Protein 9EV3 (pdb70)

B-factor: mean 19.78, std 9.32, range [9.56, 69.09]

Foldseek 3Di:
DAFLLLVLVVLCVVQPAAEEEFADDVLCVLNVVNCVVDNHYYQYFPFQCLRLLLQLLLQVQPVAEGEYEFAEQVTVVRVQVSLQLSQQVLGLYEYEHEYAAPVCPPVPDVSHDPVLPVCPVSFLEGDEDDAQQVLLVSSLVQNLCSLVRSGYYYYYYHSVRRRHHHHPCPRSVDDRDNDDDAWAWDVVLLVVVLVLLQVWLAEAEEEALLCQPPQVLVLVVCQQNLYAYEYALRCQLRHLAPRLRYAWYAAQLIAGCVLVSQAVTSEYEYAADLRAQLLSHHADHYEYEHCDQVSPPVHYHHPRYINGRRNNSSVVSVVSHHGNPDNPSSLVRLVRRLVRQVVLCVVACDVLLQDPQRAVLLLLQLCQVQFDLQEEEEAFQACSSSSCRFHHHRHPSRYHYHYSVPSRDGQSQLSSQVSNLVVDLVHEYEGEHEPVNCVVSVSSLLSCVVVQRAYEYEYAFAQFRLRVQVLCVLAVHPDDDTHDDGDDVQVVSVVSVAAEDEAGGSVCSNVVVNVSSPDSTHYYYHRHHHSPSWAADNNRHSCSSVSNDNHHDRHHTRHHGHPSSVSSVVSSVPDDD

Structure (mmCIF, N/CA/C/O backbone):
data_9EV3
#
_entry.id   9EV3
#
_cell.length_a   68.044
_cell.length_b   119.072
_cell.length_c   155.305
_cell.angle_alpha   90
_cell.angle_beta   90
_cell.angle_gamma   90
#
_symmetry.space_group_name_H-M   'I 2 2 2'
#
loop_
_entity.id
_entity.type
_entity.pdbx_description
1 polymer 'Thiamine pyrophosphate-requiring enzymes [acetolactate synthase, pyruvate dehydrogenase (Cytochrome), glyoxylate carboligase, phosphonopyruvate decarboxylase]'
2 non-polymer 'FLAVIN-ADENINE DINUCLEOTIDE'
3 non-polymer 'THIAMINE DIPHOSPHATE'
4 non-polymer 'MAGNESIUM ION'
5 water water
#
loop_
_atom_site.group_PDB
_atom_site.id
_atom_site.type_symbol
_atom_site.label_atom_id
_atom_site.label_alt_id
_atom_site.label_comp_id
_atom_site.label_asym_id
_atom_site.label_entity_id
_atom_site.label_seq_id
_atom_site.pdbx_PDB_ins_code
_atom_site.Cartn_x
_atom_site.Cartn_y
_atom_site.Cartn_z
_atom_site.occupancy
_atom_site.B_iso_or_equiv
_atom_site.auth_seq_id
_atom_site.auth_comp_id
_atom_site.auth_asym_id
_atom_site.auth_atom_id
_atom_site.pdbx_PDB_model_num
ATOM 1 N N . ALA A 1 2 ? -36.026 48.739 9.709 1 33.11 2 ALA A N 1
ATOM 2 C CA . ALA A 1 2 ? -34.656 48.85 9.204 1 32.57 2 ALA A CA 1
ATOM 3 C C . ALA A 1 2 ? -33.675 49.358 10.262 1 31.54 2 ALA A C 1
ATOM 4 O O . ALA A 1 2 ? -33.955 50.265 11.047 1 33.63 2 ALA A O 1
ATOM 6 N N . HIS A 1 3 ? -32.516 48.759 10.259 1 27.25 3 HIS A N 1
ATOM 7 C CA . HIS A 1 3 ? -31.459 49.123 11.176 1 23.6 3 HIS A CA 1
ATOM 8 C C . HIS A 1 3 ? -30.587 50.22 10.521 1 19.43 3 HIS A C 1
ATOM 9 O O . HIS A 1 3 ? -30.633 50.4 9.288 1 19.36 3 HIS A O 1
ATOM 16 N N . SER A 1 4 ? -29.743 50.859 11.331 1 16.46 4 SER A N 1
ATOM 17 C CA . SER A 1 4 ? -28.753 51.788 10.769 1 15.51 4 SER A CA 1
ATOM 18 C C . SER A 1 4 ? -27.479 51.039 10.457 1 15.35 4 SER A C 1
ATOM 19 O O . SER A 1 4 ? -27.289 49.903 10.923 1 15.13 4 SER A O 1
ATOM 22 N N . TYR A 1 5 ? -26.553 51.713 9.756 1 13.88 5 TYR A N 1
ATOM 23 C CA . TYR A 1 5 ? -25.254 51.112 9.501 1 13.97 5 TYR A CA 1
ATOM 24 C C . TYR A 1 5 ? -24.504 50.893 10.813 1 13.84 5 TYR A C 1
ATOM 25 O O . TYR A 1 5 ? -23.858 49.846 10.968 1 13.34 5 TYR A O 1
ATOM 34 N N . ALA A 1 6 ? -24.613 51.807 11.79 1 13.76 6 ALA A N 1
ATOM 35 C CA . ALA A 1 6 ? -23.933 51.56 13.096 1 14.3 6 ALA A CA 1
ATOM 36 C C . ALA A 1 6 ? -24.442 50.256 13.717 1 13.61 6 ALA A C 1
ATOM 37 O O . ALA A 1 6 ? -23.647 49.482 14.257 1 13.4 6 ALA A O 1
ATOM 39 N N . GLU A 1 7 ? -25.772 50.049 13.705 1 13.53 7 GLU A N 1
ATOM 40 C CA . GLU A 1 7 ? -26.302 48.821 14.275 1 14.59 7 GLU A CA 1
ATOM 41 C C . GLU A 1 7 ? -25.858 47.608 13.499 1 14.6 7 GLU A C 1
ATOM 42 O O . GLU A 1 7 ? -25.526 46.571 14.071 1 16.41 7 GLU A O 1
ATOM 48 N N . GLN A 1 8 ? -25.828 47.69 12.149 1 13.72 8 GLN A N 1
ATOM 49 C CA . GLN A 1 8 ? -25.382 46.543 11.345 1 14.08 8 GLN A CA 1
ATOM 50 C C . GLN A 1 8 ? -23.877 46.228 11.604 1 13.79 8 GLN A C 1
ATOM 51 O O . GLN A 1 8 ? -23.479 45.045 11.684 1 15.13 8 GLN A O 1
ATOM 57 N N . LEU A 1 9 ? -23.055 47.256 11.754 1 13.44 9 LEU A N 1
ATOM 58 C CA A LEU A 1 9 ? -21.62 47.123 12.056 0.5 13.23 9 LEU A CA 1
ATOM 59 C CA B LEU A 1 9 ? -21.64 47.034 11.983 0.5 13.65 9 LEU A CA 1
ATOM 60 C C . LEU A 1 9 ? -21.451 46.286 13.324 1 14.52 9 LEU A C 1
ATOM 61 O O . LEU A 1 9 ? -20.722 45.294 13.368 1 13.61 9 LEU A O 1
ATOM 70 N N . ILE A 1 10 ? -22.177 46.694 14.397 1 13.77 10 ILE A N 1
ATOM 71 C CA . ILE A 1 10 ? -22.021 45.994 15.683 1 14.15 10 ILE A CA 1
ATOM 72 C C . ILE A 1 10 ? -22.657 44.596 15.621 1 15.45 10 ILE A C 1
ATOM 73 O O . ILE A 1 10 ? -22.042 43.652 16.149 1 15.91 10 ILE A O 1
ATOM 78 N N . ASP A 1 11 ? -23.775 44.426 14.891 1 14.77 11 ASP A N 1
ATOM 79 C CA . ASP A 1 11 ? -24.341 43.075 14.781 1 16.17 11 ASP A CA 1
ATOM 80 C C . ASP A 1 11 ? -23.393 42.146 14.062 1 16.67 11 ASP A C 1
ATOM 81 O O . ASP A 1 11 ? -23.287 40.948 14.396 1 17.28 11 ASP A O 1
ATOM 86 N N . THR A 1 12 ? -22.703 42.662 13.025 1 14.78 12 THR A N 1
ATOM 87 C CA . THR A 1 12 ? -21.781 41.838 12.253 1 14.45 12 THR A CA 1
ATOM 88 C C . THR A 1 12 ? -20.606 41.438 13.131 1 15.82 12 THR A C 1
ATOM 89 O O . THR A 1 12 ? -20.229 40.261 13.133 1 17.19 12 THR A O 1
ATOM 93 N N . LEU A 1 13 ? -20.032 42.392 13.91 1 14.15 13 LEU A N 1
ATOM 94 C CA . LEU A 1 13 ? -18.936 42.006 14.802 1 14.4 13 LEU A CA 1
ATOM 95 C C . LEU A 1 13 ? -19.387 41.014 15.869 1 15.71 13 LEU A C 1
ATOM 96 O O . LEU A 1 13 ? -18.66 40.055 16.138 1 16.4 13 LEU A O 1
ATOM 101 N N . GLU A 1 14 ? -20.561 41.188 16.421 1 15.94 14 GLU A N 1
ATOM 102 C CA . GLU A 1 14 ? -21.063 40.265 17.457 1 16.7 14 GLU A CA 1
ATOM 103 C C . GLU A 1 14 ? -21.255 38.876 16.867 1 19.47 14 GLU A C 1
ATOM 104 O O . GLU A 1 14 ? -20.862 37.883 17.485 1 20.07 14 GLU A O 1
ATOM 110 N N . ALA A 1 15 ? -21.794 38.806 15.644 1 19.12 15 ALA A N 1
ATOM 111 C CA . ALA A 1 15 ? -22.023 37.495 15.01 1 20.07 15 ALA A CA 1
ATOM 112 C C . ALA A 1 15 ? -20.698 36.79 14.707 1 22.04 15 ALA A C 1
ATOM 113 O O . ALA A 1 15 ? -20.642 35.545 14.752 1 24.8 15 ALA A O 1
ATOM 115 N N . GLN A 1 16 ? -19.627 37.538 14.523 1 20.71 16 GLN A N 1
ATOM 116 C CA . GLN A 1 16 ? -18.324 36.971 14.313 1 20.97 16 GLN A CA 1
ATOM 117 C C . GLN A 1 16 ? -17.589 36.596 15.612 1 20.56 16 GLN A C 1
ATOM 118 O O . GLN A 1 16 ? -16.47 36.096 15.547 1 21.63 16 GLN A O 1
ATOM 124 N N . GLY A 1 17 ? -18.187 36.863 16.751 1 19.1 17 GLY A N 1
ATOM 125 C CA . GLY A 1 17 ? -17.631 36.447 18.032 1 18.43 17 GLY A CA 1
ATOM 126 C C . GLY A 1 17 ? -16.823 37.529 18.736 1 16.37 17 GLY A C 1
ATOM 127 O O . GLY A 1 17 ? -16.21 37.207 19.764 1 17.01 17 GLY A O 1
ATOM 128 N N . VAL A 1 18 ? -16.85 38.812 18.301 1 15.31 18 VAL A N 1
ATOM 129 C CA . VAL A 1 18 ? -16.123 39.853 19.005 1 14.53 18 VAL A CA 1
ATOM 130 C C . VAL A 1 18 ? -16.735 40.079 20.375 1 14.46 18 VAL A C 1
ATOM 131 O O . VAL A 1 18 ? -17.975 40.184 20.476 1 15.82 18 VAL A O 1
ATOM 135 N N . LYS A 1 19 ? -15.906 40.096 21.427 1 13.7 19 LYS A N 1
ATOM 136 C CA . LYS A 1 19 ? -16.456 40.216 22.794 1 14.6 19 LYS A CA 1
ATOM 137 C C . LYS A 1 19 ? -16.28 41.595 23.362 1 13.63 19 LYS A C 1
ATOM 138 O O . LYS A 1 19 ? -16.971 41.936 24.335 1 15.18 19 LYS A O 1
ATOM 144 N N . ARG A 1 20 ? -15.344 42.375 22.846 1 13.75 20 ARG A N 1
ATOM 145 C CA . ARG A 1 20 ? -14.976 43.669 23.396 1 14.55 20 ARG A CA 1
ATOM 146 C C . ARG A 1 20 ? -14.524 44.593 22.308 1 12.76 20 ARG A C 1
ATOM 147 O O . ARG A 1 20 ? -13.983 44.126 21.296 1 13.15 20 ARG A O 1
ATOM 155 N N . ILE A 1 21 ? -14.723 45.899 22.509 1 12.77 21 ILE A N 1
ATOM 156 C CA . ILE A 1 21 ? -14.125 46.933 21.668 1 11.62 21 ILE A CA 1
ATOM 157 C C . ILE A 1 21 ? -13.427 47.901 22.593 1 11.44 21 ILE A C 1
ATOM 158 O O . ILE A 1 21 ? -14.009 48.376 23.568 1 12.37 21 ILE A O 1
ATOM 163 N N . TYR A 1 22 ? -12.158 48.212 22.294 1 11.25 22 TYR A N 1
ATOM 164 C CA . TYR A 1 22 ? -11.369 49.163 23.076 1 11.71 22 TYR A CA 1
ATOM 165 C C . TYR A 1 22 ? -11.452 50.536 22.438 1 10.61 22 TYR A C 1
ATOM 166 O O . TYR A 1 22 ? -11.295 50.631 21.21 1 10.98 22 TYR A O 1
ATOM 175 N N . GLY A 1 23 ? -11.69 51.548 23.229 1 11.01 23 GLY A N 1
ATOM 176 C CA . GLY A 1 23 ? -11.756 52.886 22.65 1 11.86 23 GLY A CA 1
ATOM 177 C C . GLY A 1 23 ? -12.113 53.964 23.599 1 12.01 23 GLY A C 1
ATOM 178 O O . GLY A 1 23 ? -12.092 53.752 24.799 1 12.05 23 GLY A O 1
ATOM 179 N N . LEU A 1 24 ? -12.418 55.153 23.049 1 13.3 24 LEU A N 1
ATOM 180 C CA . LEU A 1 24 ? -12.753 56.345 23.84 1 14.76 24 LEU A CA 1
ATOM 181 C C . LEU A 1 24 ? -13.869 57.012 23.12 1 14.26 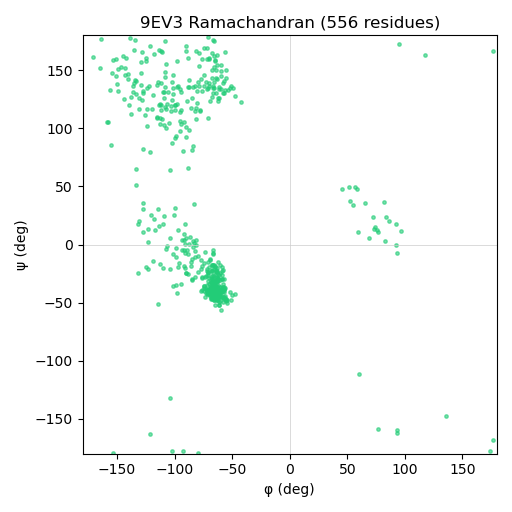24 LEU A C 1
ATOM 182 O O . LEU A 1 24 ? -13.708 57.333 21.93 1 13.73 24 LEU A O 1
ATOM 187 N N . VAL A 1 25 ? -15.042 57.184 23.761 1 15.96 25 VAL A N 1
ATOM 188 C CA A VAL A 1 25 ? -16.19 57.706 23.044 0.5 18.2 25 VAL A CA 1
ATOM 189 C CA B VAL A 1 25 ? -16.208 57.727 23.062 0.5 18.18 25 VAL A CA 1
ATOM 190 C C . VAL A 1 25 ? -16.048 59.201 22.718 1 18.33 25 VAL A C 1
ATOM 191 O O . VAL A 1 25 ? -15.396 59.925 23.441 1 21.61 25 VAL A O 1
ATOM 198 N N A GLY A 1 26 ? -16.856 59.604 21.681 0.5 16.81 26 GLY A N 1
ATOM 199 N N B GLY A 1 26 ? -16.421 59.598 21.549 0.5 18.67 26 GLY A N 1
ATOM 200 C CA A GLY A 1 26 ? -17.055 60.959 21.164 0.5 15.16 26 GLY A CA 1
ATOM 201 C CA B GLY A 1 26 ? -16.376 61.009 21.174 0.5 18.05 26 GLY A CA 1
ATOM 202 C C A GLY A 1 26 ? -17.623 61.084 19.746 0.5 15.07 26 GLY A C 1
ATOM 203 C C B GLY A 1 26 ? -17.708 61.248 20.546 0.5 16.42 26 GLY A C 1
ATOM 204 O O A GLY A 1 26 ? -17.432 60.236 18.862 0.5 14.25 26 GLY A O 1
ATOM 205 O O B GLY A 1 26 ? -18.321 60.296 20.061 0.5 15.52 26 GLY A O 1
ATOM 206 N N A ASP A 1 27 ? -18.348 62.179 19.553 0.5 14.49 27 ASP A N 1
ATOM 207 N N B ASP A 1 27 ? -18.143 62.502 20.414 0.5 16.02 27 ASP A N 1
ATOM 208 C CA A ASP A 1 27 ? -18.942 62.687 18.325 0.5 15.03 27 ASP A CA 1
ATOM 209 C CA B ASP A 1 27 ? -19.397 62.825 19.759 0.5 15.87 27 ASP A CA 1
ATOM 210 C C A ASP A 1 27 ? -19.428 61.609 17.323 0.5 15.5 27 ASP A C 1
ATOM 211 C C B ASP A 1 27 ? -19.652 62.107 18.469 0.5 15.13 27 ASP A C 1
ATOM 212 O O A ASP A 1 27 ? -20.464 60.984 17.571 0.5 14.72 27 ASP A O 1
ATOM 213 O O B ASP A 1 27 ? -20.755 61.615 18.275 0.5 15.46 27 ASP A O 1
ATOM 222 N N A SER A 1 28 ? -18.766 61.441 16.181 0.5 14.67 28 SER A N 1
ATOM 223 N N B SER A 1 28 ? -18.615 61.972 17.665 0.5 13.78 28 SER A N 1
ATOM 224 C CA A SER A 1 28 ? -19.169 60.546 15.122 0.5 15.68 28 SER A CA 1
ATOM 225 C CA B SER A 1 28 ? -18.806 61.372 16.361 0.5 12.42 28 SER A CA 1
ATOM 226 C C A SER A 1 28 ? -19.19 59.074 15.55 0.5 15.67 28 SER A C 1
ATOM 227 C C B SER A 1 28 ? -19.117 59.894 16.408 0.5 14.35 28 SER A C 1
ATOM 228 O O A SER A 1 28 ? -19.735 58.229 14.83 0.5 15.82 28 SER A O 1
ATOM 229 O O B SER A 1 28 ? -19.689 59.408 15.447 0.5 14.58 28 SER A O 1
ATOM 234 N N A LEU A 1 29 ? -18.549 58.743 16.672 0.5 15.53 29 LEU A N 1
ATOM 235 N N B LEU A 1 29 ? -18.643 59.194 17.444 0.5 14.03 29 LEU A N 1
ATOM 236 C CA A LEU A 1 29 ? -18.632 57.412 17.232 0.5 16.59 29 LEU A CA 1
ATOM 237 C CA B LEU A 1 29 ? -18.845 57.724 17.614 0.5 15.28 29 LEU A CA 1
ATOM 238 C C A LEU A 1 29 ? -19.961 57.247 18.203 0.5 19.4 29 LEU A C 1
ATOM 239 C C B LEU A 1 29 ? -20.122 57.346 18.175 0.5 18.26 29 LEU A C 1
ATOM 240 O O A LEU A 1 29 ? -20.286 56.08 18.459 0.5 20.19 29 LEU A O 1
ATOM 241 O O B LEU A 1 29 ? -20.454 56.155 18.34 0.5 18.23 29 LEU A O 1
ATOM 250 N N . ASN A 1 30 ? -20.799 58.316 18.643 1 19.42 30 ASN A N 1
ATOM 251 C CA . ASN A 1 30 ? -21.975 58.118 19.49 1 21 30 ASN A CA 1
ATOM 252 C C . ASN A 1 30 ? -23.002 57.105 18.92 1 20.33 30 ASN A C 1
ATOM 253 O O . ASN A 1 30 ? -23.404 56.252 19.706 1 19.96 30 ASN A O 1
ATOM 258 N N . PRO A 1 31 ? -23.334 57.077 17.61 1 20.26 31 PRO A N 1
ATOM 259 C CA . PRO A 1 31 ? -24.281 56.043 17.126 1 19.74 31 PRO A CA 1
ATOM 260 C C . PRO A 1 31 ? -23.701 54.637 17.252 1 18.9 31 PRO A C 1
ATOM 261 O O . PRO A 1 31 ? -24.421 53.684 17.544 1 18.36 31 PRO A O 1
ATOM 265 N N . ILE A 1 32 ? -22.386 54.5 17.077 1 16.73 32 ILE A N 1
ATOM 266 C CA . ILE A 1 32 ? -21.768 53.178 17.167 1 16.12 32 ILE A CA 1
ATOM 267 C C . ILE A 1 32 ? -21.741 52.738 18.631 1 17.18 32 ILE A C 1
ATOM 268 O O . ILE A 1 32 ? -22.028 51.566 18.927 1 16.64 32 ILE A O 1
ATOM 273 N N . VAL A 1 33 ? -21.412 53.665 19.565 1 16.93 33 VAL A N 1
ATOM 274 C CA . VAL A 1 33 ? -21.381 53.282 20.98 1 17.13 33 VAL A CA 1
ATOM 275 C C . VAL A 1 33 ? -22.796 52.965 21.476 1 17.45 33 VAL A C 1
ATOM 276 O O . VAL A 1 33 ? -22.94 52.052 22.309 1 17.76 33 VAL A O 1
ATOM 280 N N . ASP A 1 34 ? -23.825 53.629 20.958 1 17.32 34 ASP A N 1
ATOM 281 C CA A ASP A 1 34 ? -25.203 53.293 21.346 0.5 17.47 34 ASP A CA 1
ATOM 282 C CA B ASP A 1 34 ? -25.21 53.277 21.329 0.5 17.39 34 ASP A CA 1
ATOM 283 C C . ASP A 1 34 ? -25.52 51.852 20.921 1 18.33 34 ASP A C 1
ATOM 284 O O . ASP A 1 34 ? -26.211 51.112 21.662 1 20.47 34 ASP A O 1
ATOM 293 N N . ALA A 1 35 ? -25.046 51.454 19.721 1 17.35 35 ALA A N 1
ATOM 294 C CA . ALA A 1 35 ? -25.286 50.087 19.276 1 16.89 35 ALA A CA 1
ATOM 295 C C . ALA A 1 35 ? -24.508 49.106 20.13 1 16.17 35 ALA A C 1
ATOM 296 O O . ALA A 1 35 ? -25.032 48.029 20.461 1 17.56 35 ALA A O 1
ATOM 298 N N . VAL A 1 36 ? -23.278 49.458 20.555 1 15.88 36 VAL A N 1
ATOM 299 C CA . VAL A 1 36 ? -22.549 48.569 21.45 1 15.59 36 VAL A CA 1
ATOM 300 C C . VAL A 1 36 ? -23.303 48.355 22.764 1 17.79 36 VAL A C 1
ATOM 301 O O . VAL A 1 36 ? -23.404 47.226 23.257 1 17.78 36 VAL A O 1
ATOM 305 N N . ARG A 1 37 ? -23.88 49.447 23.3 1 17.87 37 ARG A N 1
ATOM 306 C CA . ARG A 1 37 ? -24.612 49.359 24.59 1 19.35 37 ARG A CA 1
ATOM 307 C C . ARG A 1 37 ? -25.727 48.334 24.512 1 21 37 ARG A C 1
ATOM 308 O O . ARG A 1 37 ? -25.972 47.598 25.487 1 23.44 37 ARG A O 1
ATOM 316 N N . GLN A 1 38 ? -26.401 48.29 23.364 1 19.74 38 GLN A N 1
ATOM 317 C CA . GLN A 1 38 ? -27.526 47.37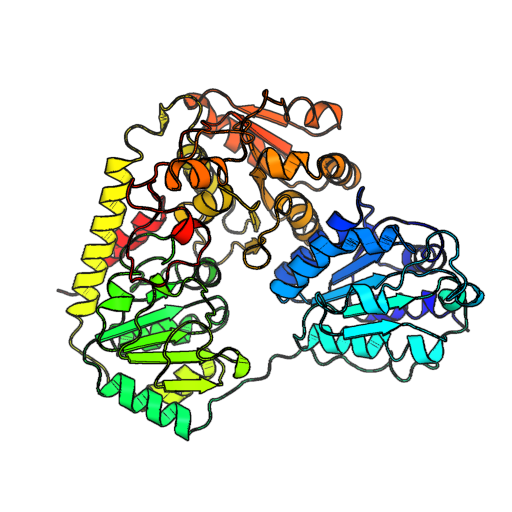5 23.148 1 21.14 38 GLN A CA 1
ATOM 318 C C . GLN A 1 38 ? -27.136 45.964 22.761 1 21.91 38 GLN A C 1
ATOM 319 O O . GLN A 1 38 ? -28.02 45.107 22.653 1 25.22 38 GLN A O 1
ATOM 325 N N . SER A 1 39 ? -25.855 45.694 22.541 1 18.13 39 SER A N 1
ATOM 326 C CA . SER A 1 39 ? -25.338 44.394 22.161 1 17.52 39 SER A CA 1
ATOM 327 C C . SER A 1 39 ? -24.707 43.685 23.349 1 17.83 39 SER A C 1
ATOM 328 O O . SER A 1 39 ? -24.632 44.249 24.468 1 19.7 39 SER A O 1
ATOM 331 N N . ASP A 1 40 ? -24.14 42.481 23.1 1 18.14 40 ASP A N 1
ATOM 332 C CA . ASP A 1 40 ? -23.4 41.791 24.164 1 20.79 40 ASP A CA 1
ATOM 333 C C . ASP A 1 40 ? -21.903 42.114 24.153 1 19.8 40 ASP A C 1
ATOM 334 O O . ASP A 1 40 ? -21.174 41.615 25.014 1 21.45 40 ASP A O 1
ATOM 339 N N . ILE A 1 41 ? -21.478 43.013 23.263 1 16.67 41 ILE A N 1
ATOM 340 C CA . ILE A 1 41 ? -20.055 43.427 23.239 1 15.73 41 ILE A CA 1
ATOM 341 C C . ILE A 1 41 ? -19.806 44.421 24.354 1 16.23 41 ILE A C 1
ATOM 342 O O . ILE A 1 41 ? -20.601 45.352 24.579 1 17.96 41 ILE A O 1
ATOM 347 N N . GLU A 1 42 ? -18.677 44.237 25.056 1 14.69 42 GLU A N 1
ATOM 348 C CA . GLU A 1 42 ? -18.291 45.144 26.115 1 15.98 42 GLU A CA 1
ATOM 349 C C . GLU A 1 42 ? -17.468 46.306 25.567 1 15.88 42 GLU A C 1
ATOM 350 O O . GLU A 1 42 ? -16.547 46.081 24.776 1 15.79 42 GLU A O 1
ATOM 356 N N . TRP A 1 43 ? -17.768 47.549 26.005 1 14.92 43 TRP A N 1
ATOM 357 C CA . TRP A 1 43 ? -16.956 48.704 25.654 1 15.74 43 TRP A CA 1
ATOM 358 C C . TRP A 1 43 ? -15.87 48.841 26.707 1 15.74 43 TRP A C 1
ATOM 359 O O . TRP A 1 43 ? -16.204 48.964 27.901 1 16.11 43 TRP A O 1
ATOM 370 N N . VAL A 1 44 ? -14.585 48.837 26.308 1 14.6 44 VAL A N 1
ATOM 371 C CA . VAL A 1 44 ? -13.472 48.966 27.25 1 13.98 44 VAL A CA 1
ATOM 372 C C . VAL A 1 44 ? -12.885 50.366 27.068 1 12.97 44 VAL A C 1
ATOM 373 O O . VAL A 1 44 ? -12.141 50.605 26.121 1 13.36 44 VAL A O 1
ATOM 377 N N . HIS A 1 45 ? -13.236 51.285 27.957 1 13.74 45 HIS A N 1
ATOM 378 C CA A HIS A 1 45 ? -12.789 52.691 27.894 0.5 12.29 45 HIS A CA 1
ATOM 379 C CA B HIS A 1 45 ? -12.754 52.659 27.925 0.5 13.2 45 HIS A CA 1
ATOM 380 C C . HIS A 1 45 ? -11.301 52.787 28.252 1 13.27 45 HIS A C 1
ATOM 381 O O . HIS A 1 45 ? -10.904 52.318 29.33 1 13.28 45 HIS A O 1
ATOM 394 N N . VAL A 1 46 ? -10.511 53.464 27.392 1 12.11 46 VAL A N 1
ATOM 395 C CA . VAL A 1 46 ? -9.097 53.728 27.689 1 12.08 46 VAL A CA 1
ATOM 396 C C . VAL A 1 46 ? -8.933 55.222 27.855 1 12.99 46 VAL A C 1
ATOM 397 O O . VAL A 1 46 ? -9.844 55.996 27.561 1 13.7 46 VAL A O 1
ATOM 401 N N . ARG A 1 47 ? -7.777 55.651 28.378 1 12.01 47 ARG A N 1
ATOM 402 C CA . ARG A 1 47 ? -7.6 57.091 28.572 1 12.14 47 ARG A CA 1
ATOM 403 C C . ARG A 1 47 ? -7.001 57.769 27.314 1 12.84 47 ARG A C 1
ATOM 404 O O . ARG A 1 47 ? -7.163 58.984 27.17 1 13.33 47 ARG A O 1
ATOM 412 N N . ASN A 1 48 ? -6.262 57.018 26.494 1 11.4 48 ASN A N 1
ATOM 413 C CA . ASN A 1 48 ? -5.658 57.56 25.253 1 11.26 48 ASN A CA 1
ATOM 414 C C . ASN A 1 48 ? -5.865 56.496 24.212 1 11.9 48 ASN A C 1
ATOM 415 O O . ASN A 1 48 ? -5.591 55.299 24.483 1 11.42 48 ASN A O 1
ATOM 420 N N . GLU A 1 49 ? -6.449 56.844 23.06 1 11.41 49 GLU A N 1
ATOM 421 C CA . GLU A 1 49 ? -6.815 55.835 22.054 1 11.5 49 GLU A CA 1
ATOM 422 C C . GLU A 1 49 ? -5.621 55.052 21.549 1 10.7 49 GLU A C 1
ATOM 423 O O . GLU A 1 49 ? -5.796 53.915 21.081 1 10.95 49 GLU A O 1
ATOM 429 N N . GLU A 1 50 ? -4.378 55.534 21.738 1 10.78 50 GLU A N 1
ATOM 430 C CA . GLU A 1 50 ? -3.229 54.744 21.381 1 11.18 50 GLU A CA 1
ATOM 431 C C . GLU A 1 50 ? -3.237 53.383 22.105 1 11.12 50 GLU A C 1
ATOM 432 O O . GLU A 1 50 ? -2.929 52.329 21.563 1 10.89 50 GLU A O 1
ATOM 438 N N . ALA A 1 51 ? -3.678 53.43 23.387 1 10.79 51 ALA A N 1
ATOM 439 C CA . ALA A 1 51 ? -3.742 52.207 24.177 1 10.4 51 ALA A CA 1
ATOM 440 C C . ALA A 1 51 ? -4.763 51.268 23.678 1 10.54 51 ALA A C 1
ATOM 441 O O . ALA A 1 51 ? -4.638 50.06 23.871 1 11.02 51 ALA A O 1
ATOM 443 N N . ALA A 1 52 ? -5.854 51.782 23.059 1 11.31 52 ALA A N 1
ATOM 444 C CA . ALA A 1 52 ? -6.883 50.879 22.53 1 11.06 52 ALA A CA 1
ATOM 445 C C . ALA A 1 52 ? -6.342 50.067 21.357 1 11.03 52 ALA A C 1
ATOM 446 O O . ALA A 1 52 ? -6.692 48.882 21.207 1 10.65 52 ALA A O 1
ATOM 448 N N . ALA A 1 53 ? -5.506 50.701 20.506 1 10.61 53 ALA A N 1
ATOM 449 C CA . ALA A 1 53 ? -4.978 49.973 19.364 1 11.27 53 ALA A CA 1
ATOM 450 C C . ALA A 1 53 ? -3.927 48.947 19.84 1 11.11 53 ALA A C 1
ATOM 451 O O . ALA A 1 53 ? -3.878 47.816 19.358 1 11.01 53 ALA A O 1
ATOM 453 N N . PHE A 1 54 ? -3.087 49.314 20.857 1 10.33 54 PHE A N 1
ATOM 454 C CA . PHE A 1 54 ? -2.195 48.281 21.413 1 9.85 54 PHE A CA 1
ATOM 455 C C . PHE A 1 54 ? -2.967 47.131 22.05 1 10.58 54 PHE A C 1
ATOM 456 O O . PHE A 1 54 ? -2.594 45.954 21.921 1 10.95 54 PHE A O 1
ATOM 464 N N . ALA A 1 55 ? -4.017 47.467 22.808 1 10.09 55 ALA A N 1
ATOM 465 C CA . ALA A 1 55 ? -4.772 46.415 23.507 1 10.5 55 ALA A CA 1
ATOM 466 C C . ALA A 1 55 ? -5.447 45.479 22.541 1 10.63 55 ALA A C 1
ATOM 467 O O . ALA A 1 55 ? -5.427 44.272 22.733 1 10.63 55 ALA A O 1
ATOM 469 N N . ALA A 1 56 ? -6.001 46.017 21.45 1 10.57 56 ALA A N 1
ATOM 470 C CA . ALA A 1 56 ? -6.622 45.154 20.436 1 10.59 56 ALA A CA 1
ATOM 471 C C . ALA A 1 56 ? -5.551 44.248 19.788 1 10.47 56 ALA A C 1
ATOM 472 O O . ALA A 1 56 ? -5.793 43.042 19.572 1 11.22 56 ALA A O 1
ATOM 474 N N . GLY A 1 57 ? -4.373 44.814 19.471 1 10.84 57 GLY A N 1
ATOM 475 C CA . GLY A 1 57 ? -3.342 43.967 18.853 1 12.58 57 GLY A CA 1
ATOM 476 C C . GLY A 1 57 ? -2.892 42.841 19.771 1 12.23 57 GLY A C 1
ATOM 477 O O . GLY A 1 57 ? -2.745 41.683 19.353 1 12.26 57 GLY A O 1
ATOM 478 N N . ALA A 1 58 ? -2.739 43.131 21.089 1 10.75 58 ALA A N 1
ATOM 479 C CA . ALA A 1 58 ? -2.341 42.086 22.026 1 11.25 58 ALA A CA 1
ATOM 480 C C . ALA A 1 58 ? -3.43 41.067 22.19 1 10.98 58 ALA A C 1
ATOM 481 O O . ALA A 1 58 ? -3.18 39.843 22.195 1 12.3 58 ALA A O 1
ATOM 483 N N . GLU A 1 59 ? -4.709 41.521 22.299 1 11.34 59 GLU A N 1
ATOM 484 C CA . GLU A 1 59 ? -5.807 40.532 22.404 1 12.62 59 GLU A CA 1
ATOM 485 C C . GLU A 1 59 ? -5.778 39.563 21.23 1 11.89 59 GLU A C 1
ATOM 486 O O . GLU A 1 59 ? -5.853 38.336 21.427 1 13.19 59 GLU A O 1
ATOM 492 N N . SER A 1 60 ? -5.649 40.101 19.988 1 11.11 60 SER A N 1
ATOM 493 C CA . SER A 1 60 ? -5.638 39.208 18.844 1 11.45 60 SER A CA 1
ATOM 494 C C . SER A 1 60 ? -4.465 38.264 18.821 1 12.25 60 SER A C 1
ATOM 495 O O . SER A 1 60 ? -4.619 37.094 18.442 1 13.23 60 SER A O 1
ATOM 498 N N . LEU A 1 61 ? -3.291 38.722 19.269 1 11.95 61 LEU A N 1
ATOM 499 C CA . LEU A 1 61 ? -2.153 37.776 19.303 1 13.09 61 LEU A CA 1
ATOM 500 C C . LEU A 1 61 ? -2.392 36.657 20.278 1 14.42 61 LEU A C 1
ATOM 501 O O . LEU A 1 61 ? -1.956 35.515 20.027 1 15.86 61 LEU A O 1
ATOM 506 N N . ILE A 1 62 ? -3.117 36.923 21.377 1 13.13 62 ILE A N 1
ATOM 507 C CA . ILE A 1 62 ? -3.402 35.857 22.352 1 14.28 62 ILE A CA 1
ATOM 508 C C . ILE A 1 62 ? -4.494 34.942 21.874 1 15.28 62 ILE A C 1
ATOM 509 O O . ILE A 1 62 ? -4.382 33.715 22.079 1 18.08 62 ILE A O 1
ATOM 514 N N . THR A 1 63 ? -5.55 35.476 21.253 1 13.77 63 THR A N 1
ATOM 515 C CA . THR A 1 63 ? -6.677 34.631 20.867 1 13.59 63 THR A CA 1
ATOM 516 C C . THR A 1 63 ? -6.603 34.017 19.498 1 15.15 63 THR A C 1
ATOM 517 O O . THR A 1 63 ? -7.292 32.989 19.24 1 16.4 63 THR A O 1
ATOM 521 N N . GLY A 1 64 ? -5.856 34.631 18.602 1 14.17 64 GLY A N 1
ATOM 522 C CA . GLY A 1 64 ? -5.825 34.182 17.206 1 14.94 64 GLY A CA 1
ATOM 523 C C . GLY A 1 64 ? -7.071 34.59 16.451 1 15.71 64 GLY A C 1
ATOM 524 O O . GLY A 1 64 ? -7.309 34.124 15.321 1 17.86 64 GLY A O 1
ATOM 525 N N . GLU A 1 65 ? -7.872 35.486 17.02 1 14.1 65 GLU A N 1
ATOM 526 C CA . GLU A 1 65 ? -9.137 35.936 16.43 1 13.54 65 GLU A CA 1
ATOM 527 C C . GLU A 1 65 ? -9.134 37.426 16.217 1 13.43 65 GLU A C 1
ATOM 528 O O . GLU A 1 65 ? -8.221 38.142 16.648 1 14.26 65 GLU A O 1
ATOM 534 N N . LEU A 1 66 ? -10.155 37.924 15.503 1 12.95 66 LEU A N 1
ATOM 535 C CA . LEU A 1 66 ? -10.297 39.382 15.322 1 12.1 66 LEU A CA 1
ATOM 536 C C . LEU A 1 66 ? -10.369 40.118 16.668 1 13.1 66 LEU A C 1
ATOM 537 O O . LEU A 1 66 ? -11.015 39.665 17.628 1 14.07 66 LEU A O 1
ATOM 542 N N . ALA A 1 67 ? -9.723 41.273 16.748 1 12.18 67 ALA A N 1
ATOM 543 C CA . ALA A 1 67 ? -9.906 42.193 17.864 1 11.36 67 ALA A CA 1
ATOM 544 C C . ALA A 1 67 ? -10.194 43.566 17.267 1 11.13 67 ALA A C 1
ATOM 545 O O . ALA A 1 67 ? -9.889 43.818 16.075 1 11.45 67 ALA A O 1
ATOM 547 N N . VAL A 1 68 ? -10.838 44.436 18.04 1 11.28 68 VAL A N 1
ATOM 548 C CA . VAL A 1 68 ? -11.338 45.7 17.506 1 10.92 68 VAL A CA 1
ATOM 549 C C . VAL A 1 68 ? -11.044 46.866 18.401 1 10.84 68 VAL A C 1
ATOM 550 O O . VAL A 1 68 ? -11.231 46.781 19.639 1 10.71 68 VAL A O 1
ATOM 554 N N . CYS A 1 69 ? -10.647 47.995 17.804 1 11.04 69 CYS A N 1
ATOM 555 C CA . CYS A 1 69 ? -10.514 49.264 18.488 1 10.71 69 CYS A CA 1
ATOM 556 C C . CYS A 1 69 ? -11.357 50.298 17.754 1 10.38 69 CYS A C 1
ATOM 557 O O . CYS A 1 69 ? -11.698 50.114 16.57 1 10.86 69 CYS A O 1
ATOM 560 N N . ALA A 1 70 ? -11.678 51.405 18.448 1 10.51 70 ALA A N 1
ATOM 561 C CA . ALA A 1 70 ? -12.537 52.438 17.869 1 11.12 70 ALA A CA 1
ATOM 562 C C . ALA A 1 70 ? -12.214 53.778 18.419 1 10.88 70 ALA A C 1
ATOM 563 O O . ALA A 1 70 ? -11.835 53.889 19.611 1 11.66 70 ALA A O 1
ATOM 565 N N . ALA A 1 71 ? -12.325 54.834 17.589 1 10.7 71 ALA A N 1
ATOM 566 C CA . ALA A 1 71 ? -12.004 56.181 18.033 1 10.57 71 ALA A CA 1
ATOM 567 C C . ALA A 1 71 ? -12.814 57.205 17.271 1 10.75 71 ALA A C 1
ATOM 568 O O . ALA A 1 71 ? -13.319 56.905 16.158 1 11.71 71 ALA A O 1
ATOM 570 N N . SER A 1 72 ? -12.947 58.414 17.829 1 10.85 72 SER A N 1
ATOM 571 C CA . SER A 1 72 ? -13.767 59.479 17.296 1 10.9 72 SER A CA 1
ATOM 572 C C . SER A 1 72 ? -13.071 60.203 16.141 1 11.27 72 SER A C 1
ATOM 573 O O . SER A 1 72 ? -11.949 59.86 15.765 1 11.32 72 SER A O 1
ATOM 576 N N . CYS A 1 73 ? -13.744 61.219 15.575 1 10.77 73 CYS A N 1
ATOM 577 C CA . CYS A 1 73 ? -13.198 61.819 14.362 1 11.56 73 CYS A CA 1
ATOM 578 C C . CYS A 1 73 ? -11.926 62.616 14.597 1 11.04 73 CYS A C 1
ATOM 579 O O . CYS A 1 73 ? -11.634 63.055 15.73 1 12.32 73 CYS A O 1
ATOM 582 N N . GLY A 1 74 ? -11.182 62.813 13.531 1 10.76 74 GLY A N 1
ATOM 583 C CA . GLY A 1 74 ? -10.028 63.694 13.543 1 10.86 74 GLY A CA 1
ATOM 584 C C . GLY A 1 74 ? -8.969 63.293 14.53 1 11.55 74 GLY A C 1
ATOM 585 O O . GLY A 1 74 ? -8.387 62.203 14.443 1 10.65 74 GLY A O 1
ATOM 586 N N . PRO A 1 75 ? -8.792 64.109 15.571 1 10.62 75 PRO A N 1
ATOM 587 C CA . PRO A 1 75 ? -7.795 63.758 16.584 1 10.15 75 PRO A CA 1
ATOM 588 C C . PRO A 1 75 ? -8.049 62.439 17.285 1 11.34 75 PRO A C 1
ATOM 589 O O . PRO A 1 75 ? -7.096 61.816 17.745 1 12.29 75 PRO A O 1
ATOM 593 N N . GLY A 1 76 ? -9.297 62.008 17.456 1 10.61 76 GLY A N 1
ATOM 594 C CA . GLY A 1 76 ? -9.513 60.744 18.156 1 11.52 76 GLY A CA 1
ATOM 595 C C . GLY A 1 76 ? -8.831 59.584 17.46 1 11.44 76 GLY A C 1
ATOM 596 O O . GLY A 1 76 ? -7.993 58.877 18.035 1 11.6 76 GLY A O 1
ATOM 597 N N . ASN A 1 77 ? -9.177 59.386 16.157 1 10.87 77 ASN A N 1
ATOM 598 C CA . ASN A 1 77 ? -8.57 58.246 15.458 1 10.85 77 ASN A CA 1
ATOM 599 C C . ASN A 1 77 ? -7.092 58.481 15.164 1 10.86 77 ASN A C 1
ATOM 600 O O . ASN A 1 77 ? -6.331 57.512 15.119 1 11.14 77 ASN A O 1
ATOM 605 N N . THR A 1 78 ? -6.646 59.741 15.113 1 10.86 78 THR A N 1
ATOM 606 C CA . THR A 1 78 ? -5.206 60.003 14.94 1 10.68 78 THR A CA 1
ATOM 607 C C . THR A 1 78 ? -4.408 59.344 16.045 1 11.91 78 THR A C 1
ATOM 608 O O . THR A 1 78 ? -3.297 58.832 15.776 1 12.65 78 THR A O 1
ATOM 612 N N . HIS A 1 79 ? -4.922 59.346 17.274 1 11.01 79 HIS A N 1
ATOM 613 C CA . HIS A 1 79 ? -4.215 58.731 18.37 1 11.24 79 HIS A CA 1
ATOM 614 C C . HIS A 1 79 ? -4.059 57.235 18.256 1 12 79 HIS A C 1
ATOM 615 O O . HIS A 1 79 ? -3.24 56.654 18.961 1 12.23 79 HIS A O 1
ATOM 622 N N . LEU A 1 80 ? -4.846 56.547 17.415 1 10.54 80 LEU A N 1
ATOM 623 C CA . LEU A 1 80 ? -4.652 55.105 17.268 1 10.38 80 LEU A CA 1
ATOM 624 C C . LEU A 1 80 ? -3.294 54.773 16.678 1 11.02 80 LEU A C 1
ATOM 625 O O . LEU A 1 80 ? -2.894 53.625 16.772 1 11.42 80 LEU A O 1
ATOM 630 N N . ILE A 1 81 ? -2.656 55.705 15.932 1 10.86 81 ILE A N 1
ATOM 631 C CA . ILE A 1 81 ? -1.657 55.328 14.952 1 11.26 81 ILE A CA 1
ATOM 632 C C . ILE A 1 81 ? -0.472 54.531 15.486 1 10.98 81 ILE A C 1
ATOM 633 O O . ILE A 1 81 ? -0.1 53.538 14.823 1 10.79 81 ILE A O 1
ATOM 638 N N . GLN A 1 82 ? 0.081 54.838 16.664 1 10.6 82 GLN A N 1
ATOM 639 C CA . GLN A 1 82 ? 1.243 54.066 17.094 1 10.75 82 GLN A CA 1
ATOM 640 C C . GLN A 1 82 ? 0.901 52.617 17.296 1 11.07 82 GLN A C 1
ATOM 641 O O . GLN A 1 82 ? 1.671 51.713 16.987 1 10.4 82 GLN A O 1
ATOM 647 N N . GLY A 1 83 ? -0.297 52.38 17.876 1 10.7 83 GLY A N 1
ATOM 648 C CA . GLY A 1 83 ? -0.73 51.004 18.149 1 11.08 83 GLY A CA 1
ATOM 649 C C . GLY A 1 83 ? -1.127 50.262 16.89 1 10.71 83 GLY A C 1
ATOM 650 O O . GLY A 1 83 ? -1.07 49.017 16.839 1 11.13 83 GLY A O 1
ATOM 651 N N . LEU A 1 84 ? -1.57 51.013 15.881 1 9.64 84 LEU A N 1
ATOM 652 C CA . LEU A 1 84 ? -1.865 50.35 14.589 1 10.76 84 LEU A CA 1
ATOM 653 C C . LEU A 1 84 ? -0.578 49.926 13.894 1 11.01 84 LEU A C 1
ATOM 654 O O . LEU A 1 84 ? -0.493 48.824 13.356 1 11.07 84 LEU A O 1
ATOM 659 N N . TYR A 1 85 ? 0.464 50.803 13.897 1 10.65 85 TYR A N 1
ATOM 660 C CA . TYR A 1 85 ? 1.744 50.337 13.337 1 9.83 85 TYR A CA 1
ATOM 661 C C . TYR A 1 85 ? 2.221 49.089 14.065 1 10.73 85 TYR A C 1
ATOM 662 O O . TYR A 1 85 ? 2.686 48.154 13.429 1 10.9 85 TYR A O 1
ATOM 671 N N . ASP A 1 86 ? 2.154 49.102 15.406 1 9.89 86 ASP A N 1
ATOM 672 C CA . ASP A 1 86 ? 2.661 47.931 16.134 1 10.12 86 ASP A CA 1
ATOM 673 C C . ASP A 1 86 ? 1.863 46.673 15.796 1 10.79 86 ASP A C 1
ATOM 674 O O . ASP A 1 86 ? 2.446 45.617 15.529 1 10.32 86 ASP A O 1
ATOM 679 N N . SER A 1 87 ? 0.514 46.803 15.828 1 10.46 87 SER A N 1
ATOM 680 C CA . SER A 1 87 ? -0.314 45.644 15.53 1 10.26 87 SER A CA 1
ATOM 681 C C . SER A 1 87 ? -0.097 45.149 14.108 1 10.1 87 SER A C 1
ATOM 682 O O . SER A 1 87 ? -0.104 43.919 13.856 1 11.89 87 SER A O 1
ATOM 685 N N . HIS A 1 88 ? 0.091 46.081 13.178 1 10.77 88 HIS A N 1
ATOM 686 C CA . HIS A 1 88 ? 0.284 45.711 11.776 1 10.87 88 HIS A CA 1
ATOM 687 C C . HIS A 1 88 ? 1.594 44.988 11.59 1 11.99 88 HIS A C 1
ATOM 688 O O . HIS A 1 88 ? 1.647 43.91 10.967 1 12.43 88 HIS A O 1
ATOM 695 N N . ARG A 1 89 ? 2.681 45.519 12.171 1 10.45 89 ARG A N 1
ATOM 696 C CA . ARG A 1 89 ? 3.964 44.826 12.053 1 11.65 89 ARG A CA 1
ATOM 697 C C . ARG A 1 89 ? 3.951 43.472 12.711 1 12.23 89 ARG A C 1
ATOM 698 O O . ARG A 1 89 ? 4.609 42.549 12.232 1 14.23 89 ARG A O 1
ATOM 706 N N . ASN A 1 90 ? 3.171 43.305 13.791 1 11.16 90 ASN A N 1
ATOM 707 C CA . ASN A 1 90 ? 3.068 42.021 14.464 1 11.37 90 ASN A CA 1
ATOM 708 C C . ASN A 1 90 ? 2.1 41.038 13.816 1 12.99 90 ASN A C 1
ATOM 709 O O . ASN A 1 90 ? 2.018 39.923 14.313 1 13.66 90 ASN A O 1
ATOM 714 N N . GLY A 1 91 ? 1.445 41.442 12.732 1 12.24 91 GLY A N 1
ATOM 715 C CA . GLY A 1 91 ? 0.556 40.49 12.072 1 13.28 91 GLY A CA 1
ATOM 716 C C . GLY A 1 91 ? -0.719 40.206 12.832 1 14.81 91 GLY A C 1
ATOM 717 O O . GLY A 1 91 ? -1.364 39.166 12.569 1 15.63 91 GLY A O 1
ATOM 718 N N . ALA A 1 92 ? -1.142 41.146 13.708 1 13.11 92 ALA A N 1
ATOM 719 C CA . ALA A 1 92 ? -2.376 40.926 14.445 1 13.27 92 ALA A CA 1
ATOM 720 C C . ALA A 1 92 ? -3.58 41.028 13.511 1 14.66 92 ALA A C 1
ATOM 721 O O . ALA A 1 92 ? -3.528 41.536 12.358 1 15.36 92 ALA A O 1
ATOM 723 N N . LYS A 1 93 ? -4.686 40.461 13.955 1 12.54 93 LYS A N 1
ATOM 724 C CA . LYS A 1 93 ? -5.966 40.499 13.223 1 11.48 93 LYS A CA 1
ATOM 725 C C . LYS A 1 93 ? -6.852 41.552 13.873 1 11.49 93 LYS A C 1
ATOM 726 O O . LYS A 1 93 ? -7.485 41.279 14.891 1 12.95 93 LYS A O 1
ATOM 732 N N . VAL A 1 94 ? -6.704 42.797 13.411 1 12.52 94 VAL A N 1
ATOM 733 C CA . VAL A 1 94 ? -7.339 43.959 14.042 1 11.83 94 VAL A CA 1
ATOM 734 C C . VAL A 1 94 ? -8.109 44.766 13.073 1 11.83 94 VAL A C 1
ATOM 735 O O . VAL A 1 94 ? -7.658 45.01 11.959 1 12.62 94 VAL A O 1
ATOM 739 N N . LEU A 1 95 ? -9.346 45.106 13.461 1 11.08 95 LEU A N 1
ATOM 740 C CA . LEU A 1 95 ? -10.188 46.083 12.812 1 11.22 95 LEU A CA 1
ATOM 741 C C . LEU A 1 95 ? -10.16 47.358 13.621 1 10.85 95 LEU A C 1
ATOM 742 O O . LEU A 1 95 ? -10.461 47.335 14.827 1 10.63 95 LEU A O 1
ATOM 747 N N . ALA A 1 96 ? -9.798 48.497 12.981 1 10.19 96 ALA A N 1
ATOM 748 C CA . ALA A 1 96 ? -9.87 49.78 13.601 1 10.11 96 ALA A CA 1
ATOM 749 C C . ALA A 1 96 ? -11.036 50.539 12.999 1 10.59 96 ALA A C 1
ATOM 750 O O . ALA A 1 96 ? -11.101 50.743 11.763 1 11.42 96 ALA A O 1
ATOM 752 N N . ILE A 1 97 ? -11.982 50.929 13.844 1 11.14 97 ILE A N 1
ATOM 753 C CA . ILE A 1 97 ? -13.148 51.743 13.462 1 11.17 97 ILE A CA 1
ATOM 754 C C . ILE A 1 97 ? -12.729 53.206 13.644 1 11.57 97 ILE A C 1
ATOM 755 O O . ILE A 1 97 ? -12.614 53.682 14.782 1 12.67 97 ILE A O 1
ATOM 760 N N . ALA A 1 98 ? -12.391 53.879 12.54 1 10.97 98 ALA A N 1
ATOM 761 C CA . ALA A 1 98 ? -11.948 55.268 12.58 1 10.81 98 ALA A CA 1
ATOM 762 C C . ALA A 1 98 ? -13.125 56.139 12.223 1 10.9 98 ALA A C 1
ATOM 763 O O . ALA A 1 98 ? -13.393 56.383 11.044 1 11.31 98 ALA A O 1
ATOM 765 N N . SER A 1 99 ? -13.849 56.61 13.238 1 11.34 99 SER A N 1
ATOM 766 C CA A SER A 1 99 ? -14.914 57.561 13.025 0.5 11.14 99 SER A CA 1
ATOM 767 C CA B SER A 1 99 ? -14.947 57.525 12.929 0.5 11.44 99 SER A CA 1
ATOM 768 C C . SER A 1 99 ? -14.382 58.816 12.347 1 11.24 99 SER A C 1
ATOM 769 O O . SER A 1 99 ? -13.226 59.172 12.606 1 11.82 99 SER A O 1
ATOM 774 N N . HIS A 1 100 ? -15.181 59.49 11.489 1 10.95 100 HIS A N 1
ATOM 775 C CA . HIS A 1 100 ? -14.67 60.598 10.701 1 10.95 100 HIS A CA 1
ATOM 776 C C . HIS A 1 100 ? -15.662 61.748 10.739 1 11.08 100 HIS A C 1
ATOM 777 O O . HIS A 1 100 ? -16.762 61.624 11.251 1 11.74 100 HIS A O 1
ATOM 784 N N . ILE A 1 101 ? -15.2 62.924 10.275 1 10.77 101 ILE A N 1
ATOM 785 C CA . ILE A 1 101 ? -16.058 64.11 10.31 1 11.8 101 ILE A CA 1
ATOM 786 C C . ILE A 1 101 ? -17.296 63.899 9.421 1 11.55 101 ILE A C 1
ATOM 787 O O . ILE A 1 101 ? -17.316 63.011 8.579 1 11.69 101 ILE A O 1
ATOM 792 N N . PRO A 1 102 ? -18.323 64.706 9.61 1 11.65 102 PRO A N 1
ATOM 793 C CA . PRO A 1 102 ? -19.532 64.539 8.81 1 11.87 102 PRO A CA 1
ATOM 794 C C . PRO A 1 102 ? -19.223 64.648 7.315 1 11.81 102 PRO A C 1
ATOM 795 O O . PRO A 1 102 ? -18.444 65.539 6.923 1 11.3 102 PRO A O 1
ATOM 799 N N . SER A 1 103 ? -19.826 63.792 6.5 1 11.53 103 SER A N 1
ATOM 800 C CA . SER A 1 103 ? -19.478 63.746 5.092 1 11.1 103 SER A CA 1
ATOM 801 C C . SER A 1 103 ? -19.677 65.122 4.392 1 12.11 103 SER A C 1
ATOM 802 O O . SER A 1 103 ? -18.899 65.462 3.498 1 11.79 103 SER A O 1
ATOM 805 N N . ALA A 1 104 ? -20.688 65.903 4.8 1 11.43 104 ALA A N 1
ATOM 806 C CA . ALA A 1 104 ? -20.938 67.171 4.108 1 11.99 104 ALA A CA 1
ATOM 807 C C . ALA A 1 104 ? -19.823 68.177 4.334 1 11.78 104 ALA A C 1
ATOM 808 O O . ALA A 1 104 ? -19.751 69.162 3.565 1 12.64 104 ALA A O 1
ATOM 810 N N . GLN A 1 105 ? -18.985 67.966 5.376 1 10.32 105 GLN A N 1
ATOM 811 C CA . GLN A 1 105 ? -17.908 68.933 5.659 1 9.72 105 GLN A CA 1
ATOM 812 C C . GLN A 1 105 ? -16.551 68.501 5.114 1 9.98 105 GLN A C 1
ATOM 813 O O . GLN A 1 105 ? -15.592 69.254 5.179 1 11.07 105 GLN A O 1
ATOM 819 N N . ILE A 1 106 ? -16.483 67.273 4.51 1 9.91 106 ILE A N 1
ATOM 820 C CA . ILE A 1 106 ? -15.199 66.825 3.925 1 9.65 106 ILE A CA 1
ATOM 821 C C . ILE A 1 106 ? -14.809 67.749 2.781 1 10.14 106 ILE A C 1
ATOM 822 O O . ILE A 1 106 ? -15.628 68.07 1.904 1 10.68 106 ILE A O 1
ATOM 827 N N . GLY A 1 107 ? -13.558 68.204 2.837 1 10.4 107 GLY A N 1
ATOM 828 C CA . GLY A 1 107 ? -13.092 69.105 1.799 1 10.84 107 GLY A CA 1
ATOM 829 C C . GLY A 1 107 ? -13.255 70.581 2.105 1 11.16 107 GLY A C 1
ATOM 830 O O . GLY A 1 107 ? -12.826 71.436 1.324 1 11.5 107 GLY A O 1
ATOM 831 N N . SER A 1 108 ? -13.819 70.893 3.292 1 11.05 108 SER A N 1
ATOM 832 C CA . SER A 1 108 ? -14.069 72.3 3.676 1 10.64 108 SER A CA 1
ATOM 833 C C . SER A 1 108 ? -13.157 72.761 4.791 1 11.62 108 SER A C 1
ATOM 834 O O . SER A 1 108 ? -13.438 73.797 5.408 1 12.77 108 SER A O 1
ATOM 837 N N . THR A 1 109 ? -12.043 72.065 5.07 1 11.1 109 THR A N 1
ATOM 838 C CA . THR A 1 109 ? -11.133 72.474 6.159 1 12.01 109 THR A CA 1
ATOM 839 C C . THR A 1 109 ? -11.933 72.682 7.441 1 12.01 109 THR A C 1
ATOM 840 O O . THR A 1 109 ? -11.872 73.713 8.103 1 11.69 109 THR A O 1
ATOM 844 N N . PHE A 1 110 ? -12.756 71.678 7.747 1 10.94 110 PHE A N 1
ATOM 845 C CA . PHE A 1 110 ? -13.672 71.8 8.851 1 11.33 110 PHE A CA 1
ATOM 846 C C . PHE A 1 110 ? -12.961 71.568 10.159 1 11.18 110 PHE A C 1
ATOM 847 O O . PHE A 1 110 ? -11.835 71.059 10.221 1 11.9 110 PHE A O 1
ATOM 855 N N . PHE A 1 111 ? -13.621 71.953 11.261 1 10.34 111 PHE A N 1
ATOM 856 C CA . PHE A 1 111 ? -13.206 71.619 12.625 1 10.46 111 PHE A CA 1
ATOM 857 C C . PHE A 1 111 ? -12.883 70.117 12.699 1 11.39 111 PHE A C 1
ATOM 858 O O . PHE A 1 111 ? -13.681 69.254 12.284 1 11.3 111 PHE A O 1
ATOM 866 N N . GLN A 1 112 ? -11.649 69.817 13.235 1 10.68 112 GLN A N 1
ATOM 867 C CA . GLN A 1 112 ? -11.177 68.436 13.421 1 10.3 112 GLN A CA 1
ATOM 868 C C . GLN A 1 112 ? -10.889 67.69 12.136 1 11.8 112 GLN A C 1
ATOM 869 O O . GLN A 1 112 ? -10.574 66.483 12.228 1 12.51 112 GLN A O 1
ATOM 875 N N . GLU A 1 113 ? -10.964 68.321 10.939 1 10.81 113 GLU A N 1
ATOM 876 C CA . GLU A 1 113 ? -10.797 67.514 9.734 1 11.3 113 GLU A CA 1
ATOM 877 C C . GLU A 1 113 ? -9.382 66.961 9.611 1 11.7 113 GLU A C 1
ATOM 878 O O . GLU A 1 113 ? -8.363 67.665 9.744 1 12.98 113 GLU A O 1
ATOM 884 N N . THR A 1 114 ? -9.341 65.649 9.269 1 10.13 114 THR A N 1
ATOM 885 C CA . THR A 1 114 ? -8.145 64.944 8.821 1 10.17 114 THR A CA 1
ATOM 886 C C . THR A 1 114 ? -8.596 64.035 7.663 1 10.77 114 THR A C 1
ATOM 887 O O . THR A 1 114 ? -9.808 63.964 7.377 1 11.39 114 THR A O 1
ATOM 891 N N . HIS A 1 115 ? -7.654 63.296 7.031 1 11.13 115 HIS A N 1
ATOM 892 C CA . HIS A 1 115 ? -7.996 62.302 6.002 1 11.99 115 HIS A CA 1
ATOM 893 C C . HIS A 1 115 ? -7.451 60.941 6.48 1 11.91 115 HIS A C 1
ATOM 894 O O . HIS A 1 115 ? -6.385 60.538 6.011 1 11.42 115 HIS A O 1
ATOM 901 N N . PRO A 1 116 ? -8.143 60.248 7.392 1 11.66 116 PRO A N 1
ATOM 902 C CA . PRO A 1 116 ? -7.596 58.983 7.935 1 12.01 116 PRO A CA 1
ATOM 903 C C . PRO A 1 116 ? -7.422 57.919 6.874 1 12.33 116 PRO A C 1
ATOM 904 O O . PRO A 1 116 ? -6.517 57.115 6.949 1 11.98 116 PRO A O 1
ATOM 908 N N . GLU A 1 117 ? -8.276 57.984 5.837 1 11.72 117 GLU A N 1
ATOM 909 C CA . GLU A 1 117 ? -8.199 56.997 4.755 1 11.75 117 GLU A CA 1
ATOM 910 C C . GLU A 1 117 ? -6.913 57.154 3.975 1 12.89 117 GLU A C 1
ATOM 911 O O . GLU A 1 117 ? -6.503 56.189 3.294 1 14.62 117 GLU A O 1
ATOM 917 N N . ILE A 1 118 ? -6.207 58.323 4.079 1 11.87 118 ILE A N 1
ATOM 918 C CA . ILE A 1 118 ? -4.879 58.471 3.498 1 12.89 118 ILE A CA 1
ATOM 919 C C . ILE A 1 118 ? -3.808 58.245 4.562 1 12.87 118 ILE A C 1
ATOM 920 O O . ILE A 1 118 ? -2.817 57.54 4.339 1 13.13 118 ILE A O 1
ATOM 925 N N . LEU A 1 119 ? -4.02 58.785 5.771 1 11.33 119 LEU A N 1
ATOM 926 C CA . LEU A 1 119 ? -2.991 58.716 6.811 1 11.6 119 LEU A CA 1
ATOM 927 C C . LEU A 1 119 ? -2.622 57.296 7.168 1 11.66 119 LEU A C 1
ATOM 928 O O . LEU A 1 119 ? -1.427 57.037 7.42 1 12.97 119 LEU A O 1
ATOM 933 N N . PHE A 1 120 ? -3.614 56.394 7.227 1 10.96 120 PHE A N 1
ATOM 934 C CA . PHE A 1 120 ? -3.314 55.045 7.724 1 11.72 120 PHE A CA 1
ATOM 935 C C . PHE A 1 120 ? -2.926 54.048 6.682 1 12.47 120 PHE A C 1
ATOM 936 O O . PHE A 1 120 ? -2.803 52.856 6.994 1 12.47 120 PHE A O 1
ATOM 944 N N . LYS A 1 121 ? -2.535 54.508 5.501 1 12.16 121 LYS A N 1
ATOM 945 C CA . LYS A 1 121 ? -2.136 53.536 4.465 1 11.74 121 LYS A CA 1
ATOM 946 C C . LYS A 1 121 ? -0.915 52.734 4.825 1 12.45 121 LYS A C 1
ATOM 947 O O . LYS A 1 121 ? -0.886 51.511 4.511 1 14.47 121 LYS A O 1
ATOM 953 N N . GLU A 1 122 ? 0.091 53.314 5.5 1 12.07 122 GLU A N 1
ATOM 954 C CA . GLU A 1 122 ? 1.309 52.514 5.729 1 12.9 122 GLU A CA 1
ATOM 955 C C . GLU A 1 122 ? 1.13 51.471 6.843 1 13.42 122 GLU A C 1
ATOM 956 O O . GLU A 1 122 ? 1.805 50.418 6.837 1 15.54 122 GLU A O 1
ATOM 962 N N . CYS A 1 123 ? 0.239 51.763 7.805 1 11.28 123 CYS A N 1
ATOM 963 C CA . CYS A 1 123 ? 0.038 50.849 8.943 1 11.29 123 CYS A CA 1
ATOM 964 C C . CYS A 1 123 ? -1.177 49.964 8.782 1 11.05 123 CYS A C 1
ATOM 965 O O . CYS A 1 123 ? -1.75 49.544 9.787 1 12.06 123 CYS A O 1
ATOM 968 N N . SER A 1 124 ? -1.513 49.621 7.543 1 10.76 124 SER A N 1
ATOM 969 C CA . SER A 1 124 ? -2.659 48.75 7.323 1 10.41 124 SER A CA 1
ATOM 970 C C . SER A 1 124 ? -2.507 47.987 6.025 1 10.98 124 SER A C 1
ATOM 971 O O . SER A 1 124 ? -1.741 48.406 5.113 1 11.49 124 SER A O 1
ATOM 974 N N . GLY A 1 125 ? -3.247 46.849 5.92 1 10.7 125 GLY A N 1
ATOM 975 C CA . GLY A 1 125 ? -3.344 46.127 4.666 1 11.15 125 GLY A CA 1
ATOM 976 C C . GLY A 1 125 ? -4.598 46.513 3.897 1 11.84 125 GLY A C 1
ATOM 977 O O . GLY A 1 125 ? -4.705 46.205 2.705 1 12.84 125 GLY A O 1
ATOM 978 N N . TYR A 1 126 ? -5.563 47.152 4.552 1 10.58 126 TYR A N 1
ATOM 979 C CA . TYR A 1 126 ? -6.823 47.594 3.937 1 10.14 126 TYR A CA 1
ATOM 980 C C . TYR A 1 126 ? -7.24 48.848 4.679 1 10.12 126 TYR A C 1
ATOM 981 O O . TYR A 1 126 ? -7.238 48.842 5.913 1 10.11 126 TYR A O 1
ATOM 990 N N . CYS A 1 127 ? -7.615 49.923 3.959 1 10.02 127 CYS A N 1
ATOM 991 C CA . CYS A 1 127 ? -7.962 51.173 4.576 1 10.47 127 CYS A CA 1
ATOM 992 C C . CYS A 1 127 ? -8.821 51.942 3.578 1 9.92 127 CYS A C 1
ATOM 993 O O . CYS A 1 127 ? -8.302 52.386 2.534 1 10.58 127 CYS A O 1
ATOM 996 N N . GLU A 1 128 ? -10.133 52.003 3.843 1 9.92 128 GLU A N 1
ATOM 997 C CA . GLU A 1 128 ? -11.036 52.668 2.905 1 10.22 128 GLU A CA 1
ATOM 998 C C . GLU A 1 128 ? -12.102 53.416 3.671 1 10.57 128 GLU A C 1
ATOM 999 O O . GLU A 1 128 ? -12.35 53.149 4.86 1 10.14 128 GLU A O 1
ATOM 1005 N N . MET A 1 129 ? -12.733 54.373 2.993 1 10.68 129 MET A N 1
ATOM 1006 C CA . MET A 1 129 ? -13.765 55.234 3.569 1 9.98 129 MET A CA 1
ATOM 1007 C C . MET A 1 129 ? -15.169 54.801 3.171 1 10.23 129 MET A C 1
ATOM 1008 O O . MET A 1 129 ? -15.45 54.535 1.988 1 10.64 129 MET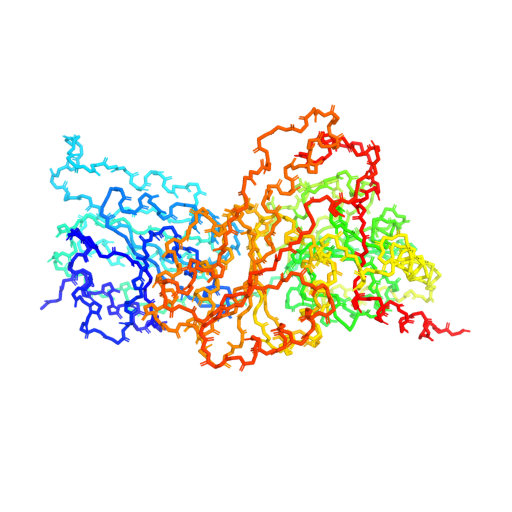 A O 1
ATOM 1013 N N . VAL A 1 130 ? -16.061 54.771 4.172 1 10.27 130 VAL A N 1
ATOM 1014 C CA . VAL A 1 130 ? -17.48 54.541 3.939 1 10.83 130 VAL A CA 1
ATOM 1015 C C . VAL A 1 130 ? -18.141 55.802 3.389 1 11.39 130 VAL A C 1
ATOM 1016 O O . VAL A 1 130 ? -17.885 56.922 3.865 1 11.89 130 VAL A O 1
ATOM 1020 N N . ASN A 1 131 ? -18.921 55.622 2.319 1 10.53 131 ASN A N 1
ATOM 1021 C CA . ASN A 1 131 ? -19.626 56.771 1.744 1 11.17 131 ASN A CA 1
ATOM 1022 C C . ASN A 1 131 ? -21.132 56.56 1.685 1 12.87 131 ASN A C 1
ATOM 1023 O O . ASN A 1 131 ? -21.847 57.446 1.19 1 14.25 131 ASN A O 1
ATOM 1028 N N . GLY A 1 132 ? -21.612 55.414 2.182 1 12 132 GLY A N 1
ATOM 1029 C CA . GLY A 1 132 ? -23.05 55.147 2.273 1 13.63 132 GLY A CA 1
ATOM 1030 C C . GLY A 1 132 ? -23.233 53.885 3.082 1 16.03 132 GLY A C 1
ATOM 1031 O O . GLY A 1 132 ? -22.303 53.092 3.252 1 14.24 132 GLY A O 1
ATOM 1032 N N . GLY A 1 133 ? -24.442 53.68 3.593 1 17.8 133 GLY A N 1
ATOM 1033 C CA . GLY A 1 133 ? -24.69 52.493 4.409 1 18.97 133 GLY A CA 1
ATOM 1034 C C . GLY A 1 133 ? -24.454 51.178 3.708 1 19.28 133 GLY A C 1
ATOM 1035 O O . GLY A 1 133 ? -23.825 50.259 4.263 1 21.46 133 GLY A O 1
ATOM 1036 N N . GLU A 1 134 ? -24.909 51.028 2.467 1 18.33 134 GLU A N 1
ATOM 1037 C CA . GLU A 1 134 ? -24.749 49.821 1.703 1 18.28 134 GLU A CA 1
ATOM 1038 C C . GLU A 1 134 ? -23.247 49.55 1.399 1 17.62 134 GLU A C 1
ATOM 1039 O O . GLU A 1 134 ? -22.742 48.437 1.589 1 18.29 134 GLU A O 1
ATOM 1045 N N . GLN A 1 135 ? -22.559 50.555 0.854 1 15.15 135 GLN A N 1
ATOM 1046 C CA . GLN A 1 135 ? -21.126 50.379 0.587 1 13.73 135 GLN A CA 1
ATOM 1047 C C . GLN A 1 135 ? -20.349 50.17 1.897 1 13.17 135 GLN A C 1
ATOM 1048 O O . GLN A 1 135 ? -19.336 49.464 1.911 1 13.23 135 GLN A O 1
ATOM 1054 N N . GLY A 1 136 ? -20.841 50.735 2.989 1 12.08 136 GLY A N 1
ATOM 1055 C CA . GLY A 1 136 ? -20.231 50.506 4.287 1 11.98 136 GLY A CA 1
ATOM 1056 C C . GLY A 1 136 ? -20.288 49.054 4.726 1 12.29 136 GLY A C 1
ATOM 1057 O O . GLY A 1 136 ? -19.346 48.558 5.357 1 12.4 136 GLY A O 1
ATOM 1058 N N . GLU A 1 137 ? -21.385 48.362 4.465 1 12.99 137 GLU A N 1
ATOM 1059 C CA . GLU A 1 137 ? -21.446 46.93 4.774 1 13.23 137 GLU A CA 1
ATOM 1060 C C . GLU A 1 137 ? -20.433 46.174 3.98 1 13.03 137 GLU A C 1
ATOM 1061 O O . GLU A 1 137 ? -19.755 45.238 4.497 1 13.49 137 GLU A O 1
ATOM 1067 N N . ARG A 1 138 ? -20.282 46.531 2.702 1 13.17 138 ARG A N 1
ATOM 1068 C CA A ARG A 1 138 ? -19.348 45.875 1.853 0.5 13.42 138 ARG A CA 1
ATOM 1069 C CA B ARG A 1 138 ? -19.322 45.913 1.794 0.5 13.97 138 ARG A CA 1
ATOM 1070 C C . ARG A 1 138 ? -17.895 46.082 2.323 1 13.04 138 ARG A C 1
ATOM 1071 O O . ARG A 1 138 ? -17.148 45.071 2.446 1 13.19 138 ARG A O 1
ATOM 1086 N N . ILE A 1 139 ? -17.476 47.347 2.562 1 11.58 139 ILE A N 1
ATOM 1087 C CA . ILE A 1 139 ? -16.072 47.511 2.946 1 12.39 139 ILE A CA 1
ATOM 1088 C C . ILE A 1 139 ? -15.83 46.999 4.383 1 12.19 139 ILE A C 1
ATOM 1089 O O . ILE A 1 139 ? -14.686 46.605 4.651 1 11.74 139 ILE A O 1
ATOM 1094 N N . LEU A 1 140 ? -16.847 46.879 5.249 1 11.78 140 LEU A N 1
ATOM 1095 C CA . LEU A 1 140 ? -16.618 46.227 6.547 1 11.8 140 LEU A CA 1
ATOM 1096 C C . LEU A 1 140 ? -16.264 44.762 6.305 1 11.13 140 LEU A C 1
ATOM 1097 O O . LEU A 1 140 ? -15.309 44.231 6.889 1 10.83 140 LEU A O 1
ATOM 1102 N N . HIS A 1 141 ? -17.013 44.064 5.402 1 10.55 141 HIS A N 1
ATOM 1103 C CA . HIS A 1 141 ? -16.665 42.679 5.084 1 10.12 141 HIS A CA 1
ATOM 1104 C C . HIS A 1 141 ? -15.253 42.591 4.552 1 10.24 141 HIS A C 1
ATOM 1105 O O . HIS A 1 141 ? -14.467 41.727 4.932 1 11.26 141 HIS A O 1
ATOM 1112 N N . HIS A 1 142 ? -14.931 43.518 3.612 1 10.86 142 HIS A N 1
ATOM 1113 C CA . HIS A 1 142 ? -13.614 43.398 2.968 1 10.24 142 HIS A CA 1
ATOM 1114 C C . HIS A 1 142 ? -12.514 43.633 3.978 1 11.01 142 HIS A C 1
ATOM 1115 O O . HIS A 1 142 ? -11.481 42.973 3.946 1 10.83 142 HIS A O 1
ATOM 1122 N N . ALA A 1 143 ? -12.736 44.58 4.899 1 9.87 143 ALA A N 1
ATOM 1123 C CA . ALA A 1 143 ? -11.749 44.85 5.934 1 9.69 143 ALA A CA 1
ATOM 1124 C C . ALA A 1 143 ? -11.567 43.639 6.857 1 10.67 143 ALA A C 1
ATOM 1125 O O . ALA A 1 143 ? -10.426 43.249 7.161 1 10.58 143 ALA A O 1
ATOM 1127 N N . ILE A 1 144 ? -12.663 43.002 7.295 1 10.4 144 ILE A N 1
ATOM 1128 C CA . ILE A 1 144 ? -12.542 41.855 8.169 1 11.14 144 ILE A CA 1
ATOM 1129 C C . ILE A 1 144 ? -11.888 40.695 7.4 1 11.15 144 ILE A C 1
ATOM 1130 O O . ILE A 1 144 ? -10.964 40.062 7.929 1 11.15 144 ILE A O 1
ATOM 1135 N N . GLN A 1 145 ? -12.321 40.465 6.143 1 11.16 145 GLN A N 1
ATOM 1136 C CA . GLN A 1 145 ? -11.73 39.346 5.42 1 10.86 145 GLN A CA 1
ATOM 1137 C C . GLN A 1 145 ? -10.241 39.573 5.143 1 11.85 145 GLN A C 1
ATOM 1138 O O . GLN A 1 145 ? -9.458 38.618 5.186 1 12.09 145 GLN A O 1
ATOM 1144 N N . SER A 1 146 ? -9.843 40.847 4.911 1 10.52 146 SER A N 1
ATOM 1145 C CA . SER A 1 146 ? -8.41 41.101 4.66 1 9.86 146 SER A CA 1
ATOM 1146 C C . SER A 1 146 ? -7.581 40.8 5.92 1 11.44 146 SER A C 1
ATOM 1147 O O . SER A 1 146 ? -6.557 40.124 5.816 1 11.87 146 SER A O 1
ATOM 1150 N N . THR A 1 147 ? -8.023 41.274 7.092 1 11.36 147 THR A N 1
ATOM 1151 C CA . THR A 1 147 ? -7.197 41.039 8.294 1 11.6 147 THR A CA 1
ATOM 1152 C C . THR A 1 147 ? -7.224 39.553 8.686 1 12.84 147 THR A C 1
ATOM 1153 O O . THR A 1 147 ? -6.185 38.989 9.112 1 12.38 147 THR A O 1
ATOM 1157 N N . MET A 1 148 ? -8.385 38.882 8.546 1 12.01 148 MET A N 1
ATOM 1158 C CA . MET A 1 148 ? -8.425 37.456 8.883 1 12.52 148 MET A CA 1
ATOM 1159 C C . MET A 1 148 ? -7.629 36.598 7.948 1 14.72 148 MET A C 1
ATOM 1160 O O . MET A 1 148 ? -7.235 35.468 8.345 1 16.34 148 MET A O 1
ATOM 1165 N N . ALA A 1 149 ? -7.384 37.069 6.709 1 13.71 149 ALA A N 1
ATOM 1166 C CA . ALA A 1 149 ? -6.523 36.328 5.765 1 14.31 149 ALA A CA 1
ATOM 1167 C C . ALA A 1 149 ? -5.045 36.613 5.985 1 16.17 149 ALA A C 1
ATOM 1168 O O . ALA A 1 149 ? -4.217 36.132 5.212 1 17.35 149 ALA A O 1
ATOM 1170 N N . GLY A 1 150 ? -4.707 37.403 7.002 1 14.92 150 GLY A N 1
ATOM 1171 C CA . GLY A 1 150 ? -3.312 37.652 7.325 1 15.67 150 GLY A CA 1
ATOM 1172 C C . GLY A 1 150 ? -2.655 38.852 6.709 1 16.69 150 GLY A C 1
ATOM 1173 O O . GLY A 1 150 ? -1.415 38.971 6.739 1 17.57 150 GLY A O 1
ATOM 1174 N N . LYS A 1 151 ? -3.456 39.788 6.214 1 14.84 151 LYS A N 1
ATOM 1175 C CA . LYS A 1 151 ? -2.882 40.964 5.561 1 15.89 151 LYS A CA 1
ATOM 1176 C C . LYS A 1 151 ? -2.613 42.135 6.549 1 15.03 151 LYS A C 1
ATOM 1177 O O . LYS A 1 151 ? -2.167 43.196 6.08 1 18.66 151 LYS A O 1
ATOM 1183 N N . GLY A 1 152 ? -2.806 41.93 7.831 1 15.68 152 GLY A N 1
ATOM 1184 C CA . GLY A 1 152 ? -2.478 42.96 8.813 1 16.13 152 GLY A CA 1
ATOM 1185 C C . GLY A 1 152 ? -3.675 43.811 9.12 1 14.99 152 GLY A C 1
ATOM 1186 O O . GLY A 1 152 ? -4.812 43.421 8.851 1 14.62 152 GLY A O 1
ATOM 1187 N N . VAL A 1 153 ? -3.43 44.954 9.693 1 12.61 153 VAL A N 1
ATOM 1188 C CA . VAL A 1 153 ? -4.527 45.785 10.195 1 11.14 153 VAL A CA 1
ATOM 1189 C C . VAL A 1 153 ? -5.443 46.258 9.089 1 10.48 153 VAL A C 1
ATOM 1190 O O . VAL A 1 153 ? -5.024 46.576 7.99 1 10.98 153 VAL A O 1
ATOM 1194 N N . SER A 1 154 ? -6.767 46.296 9.396 1 9.73 154 SER A N 1
ATOM 1195 C CA . SER A 1 154 ? -7.725 46.944 8.518 1 9.72 154 SER A CA 1
ATOM 1196 C C . SER A 1 154 ? -8.356 48.131 9.155 1 9.84 154 SER A C 1
ATOM 1197 O O . SER A 1 154 ? -8.639 48.067 10.377 1 10.92 154 SER A O 1
ATOM 1200 N N . VAL A 1 155 ? -8.515 49.23 8.425 1 10.4 155 VAL A N 1
ATOM 1201 C CA . VAL A 1 155 ? -9.146 50.443 8.927 1 9.99 155 VAL A CA 1
ATOM 1202 C C . VAL A 1 155 ? -10.371 50.726 8.105 1 10.23 155 VAL A C 1
ATOM 1203 O O . VAL A 1 155 ? -10.315 50.727 6.87 1 11.59 155 VAL A O 1
ATOM 1207 N N . VAL A 1 156 ? -11.512 50.935 8.789 1 10.34 156 VAL A N 1
ATOM 1208 C CA . VAL A 1 156 ? -12.735 51.375 8.109 1 10.94 156 VAL A CA 1
ATOM 1209 C C . VAL A 1 156 ? -13.017 52.815 8.579 1 9.56 156 VAL A C 1
ATOM 1210 O O . VAL A 1 156 ? -13.155 53.024 9.799 1 10.49 156 VAL A O 1
ATOM 1214 N N . VAL A 1 157 ? -13.063 53.788 7.692 1 9.89 157 VAL A N 1
ATOM 1215 C CA . VAL A 1 157 ? -13.211 55.203 8.038 1 9.77 157 VAL A CA 1
ATOM 1216 C C . VAL A 1 157 ? -14.675 55.536 7.875 1 10.49 157 VAL A C 1
ATOM 1217 O O . VAL A 1 157 ? -15.183 55.427 6.747 1 10.53 157 VAL A O 1
ATOM 1221 N N . ILE A 1 158 ? -15.353 55.984 8.913 1 10.24 158 ILE A N 1
ATOM 1222 C CA . ILE A 1 158 ? -16.808 56.143 8.876 1 10.46 158 ILE A CA 1
ATOM 1223 C C . ILE A 1 158 ? -17.237 57.563 9.219 1 10.76 158 ILE A C 1
ATOM 1224 O O . ILE A 1 158 ? -17.314 57.927 10.405 1 10.98 158 ILE A O 1
ATOM 1229 N N . PRO A 1 159 ? -17.583 58.368 8.23 1 10.85 159 PRO A N 1
ATOM 1230 C CA . PRO A 1 159 ? -18.15 59.716 8.528 1 11.95 159 PRO A CA 1
ATOM 1231 C C . PRO A 1 159 ? -19.322 59.563 9.47 1 13.15 159 PRO A C 1
ATOM 1232 O O . PRO A 1 159 ? -20.201 58.7 9.315 1 14.07 159 PRO A O 1
ATOM 1236 N N . GLY A 1 160 ? -19.352 60.402 10.525 1 14.43 160 GLY A N 1
ATOM 1237 C CA . GLY A 1 160 ? -20.299 60.162 11.602 1 16.65 160 GLY A CA 1
ATOM 1238 C C . GLY A 1 160 ? -21.73 60.111 11.197 1 16.52 160 GLY A C 1
ATOM 1239 O O . GLY A 1 160 ? -22.559 59.341 11.733 1 18.97 160 GLY A O 1
ATOM 1240 N N . ASP A 1 161 ? -22.096 60.963 10.231 1 15.02 161 ASP A N 1
ATOM 1241 C CA . ASP A 1 161 ? -23.461 61.018 9.755 1 13.9 161 ASP A CA 1
ATOM 1242 C C . ASP A 1 161 ? -23.889 59.71 9.101 1 14.93 161 ASP A C 1
ATOM 1243 O O . ASP A 1 161 ? -25.063 59.341 9.145 1 15.57 161 ASP A O 1
ATOM 1248 N N . ILE A 1 162 ? -22.964 59.061 8.383 1 14.54 162 ILE A N 1
ATOM 1249 C CA . ILE A 1 162 ? -23.297 57.862 7.626 1 14.37 162 ILE A CA 1
ATOM 1250 C C . ILE A 1 162 ? -23.554 56.703 8.549 1 14.32 162 ILE A C 1
ATOM 1251 O O . ILE A 1 162 ? -24.373 55.825 8.205 1 13.74 162 ILE A O 1
ATOM 1256 N N . ALA A 1 163 ? -23.017 56.698 9.782 1 14 163 ALA A N 1
ATOM 1257 C CA . ALA A 1 163 ? -23.333 55.628 10.703 1 14.96 163 ALA A CA 1
ATOM 1258 C C . ALA A 1 163 ? -24.845 55.607 11.02 1 15.14 163 ALA A C 1
ATOM 1259 O O . ALA A 1 163 ? -25.367 54.563 11.377 1 16.18 163 ALA A O 1
ATOM 1261 N N . LYS A 1 164 ? -25.541 56.749 10.904 1 15.02 164 LYS A N 1
ATOM 1262 C CA . LYS A 1 164 ? -26.991 56.802 11.157 1 16.64 164 LYS A CA 1
ATOM 1263 C C . LYS A 1 164 ? -27.809 56.493 9.908 1 17.28 164 LYS A C 1
ATOM 1264 O O . LYS A 1 164 ? -29.073 56.384 10.036 1 19.09 164 LYS A O 1
ATOM 1270 N N . GLU A 1 165 ? -27.222 56.374 8.74 1 16.99 165 GLU A N 1
ATOM 1271 C CA . GLU A 1 165 ? -27.903 56.018 7.497 1 17.97 165 GLU A CA 1
ATOM 1272 C C . GLU A 1 165 ? -28.382 54.58 7.578 1 17.25 165 GLU A C 1
ATOM 1273 O O . GLU A 1 165 ? -27.857 53.819 8.393 1 16.7 165 GLU A O 1
ATOM 1279 N N . ASP A 1 166 ? -29.289 54.184 6.674 1 17.25 166 ASP A N 1
ATOM 1280 C CA A ASP A 1 166 ? -29.814 52.828 6.732 0.5 18.1 166 ASP A CA 1
ATOM 1281 C CA B ASP A 1 166 ? -29.828 52.839 6.604 0.5 18.33 166 ASP A CA 1
ATOM 1282 C C . ASP A 1 166 ? -28.74 51.806 6.371 1 18.95 166 ASP A C 1
ATOM 1283 O O . ASP A 1 166 ? -27.826 52.048 5.568 1 20.3 166 ASP A O 1
ATOM 1292 N N . ALA A 1 167 ? -28.856 50.648 7 1 17.27 167 ALA A N 1
ATOM 1293 C CA . ALA A 1 167 ? -27.94 49.54 6.786 1 17.73 167 ALA A CA 1
ATOM 1294 C C . ALA A 1 167 ? -28.034 49.009 5.353 1 18.16 167 ALA A C 1
ATOM 1295 O O . ALA A 1 167 ? -29.064 49.19 4.682 1 19.47 167 ALA A O 1
ATOM 1297 N N . GLY A 1 168 ? -26.958 48.327 4.921 1 17.65 168 GLY A N 1
ATOM 1298 C CA . GLY A 1 168 ? -26.998 47.582 3.672 1 17.72 168 GLY A CA 1
ATOM 1299 C C . GLY A 1 168 ? -27.962 46.395 3.767 1 18.02 168 GLY A C 1
ATOM 1300 O O . GLY A 1 168 ? -28.476 46.07 4.856 1 18.53 168 GLY A O 1
ATOM 1301 N N . ASP A 1 169 ? -28.152 45.68 2.644 1 17.99 169 ASP A N 1
ATOM 1302 C CA . ASP A 1 169 ? -29.107 44.596 2.617 1 18.32 169 ASP A CA 1
ATOM 1303 C C . ASP A 1 169 ? -28.658 43.237 3.176 1 19.05 169 ASP A C 1
ATOM 1304 O O . ASP A 1 169 ? -29.453 42.277 3.146 1 20.77 169 ASP A O 1
ATOM 1309 N N . GLY A 1 170 ? -27.457 43.138 3.715 1 17.08 170 GLY A N 1
ATOM 1310 C CA . GLY A 1 170 ? -26.989 41.9 4.322 1 17.27 170 GLY A CA 1
ATOM 1311 C C . GLY A 1 170 ? -26.208 40.985 3.43 1 16.29 170 GLY A C 1
ATOM 1312 O O . GLY A 1 170 ? -25.62 40.01 3.9 1 17.17 170 GLY A O 1
ATOM 1313 N N . THR A 1 171 ? -26.118 41.292 2.127 1 15.25 171 THR A N 1
ATOM 1314 C CA . THR A 1 171 ? -25.374 40.411 1.2 1 16.14 171 THR A CA 1
ATOM 1315 C C . THR A 1 171 ? -23.971 40.099 1.682 1 16 171 THR A C 1
ATOM 1316 O O . THR A 1 171 ? -23.514 38.957 1.574 1 16.29 171 THR A O 1
ATOM 1320 N N . TYR A 1 172 ? -23.277 41.109 2.224 1 14.24 172 TYR A N 1
ATOM 1321 C CA . TYR A 1 172 ? -21.878 40.909 2.589 1 14.49 172 TYR A CA 1
ATOM 1322 C C . TYR A 1 172 ? -21.703 40.511 4.059 1 14.97 172 TYR A C 1
ATOM 1323 O O . TYR A 1 172 ? -20.878 39.643 4.35 1 15.7 172 TYR A O 1
ATOM 1332 N N . SER A 1 173 ? -22.543 41.024 4.946 1 14.51 173 SER A N 1
ATOM 1333 C CA . SER A 1 173 ? -22.501 40.602 6.343 1 14.74 173 SER A CA 1
ATOM 1334 C C . SER A 1 173 ? -22.948 39.134 6.5 1 15.95 173 SER A C 1
ATOM 1335 O O . SER A 1 173 ? -22.558 38.476 7.465 1 17.69 173 SER A O 1
ATOM 1338 N N . ASN A 1 174 ? -23.725 38.605 5.523 1 14.51 174 ASN A N 1
ATOM 1339 C CA . ASN A 1 174 ? -24.163 37.228 5.599 1 14.89 174 ASN A CA 1
ATOM 1340 C C . ASN A 1 174 ? -23.06 36.218 5.282 1 16.24 174 ASN A C 1
ATOM 1341 O O . ASN A 1 174 ? -23.24 35.031 5.537 1 17.36 174 ASN A O 1
ATOM 1346 N N . SER A 1 175 ? -21.93 36.656 4.667 1 15.45 175 SER A N 1
ATOM 1347 C CA . SER A 1 175 ? -20.874 35.72 4.348 1 15.39 175 SER A CA 1
ATOM 1348 C C . SER A 1 175 ? -20.17 35.146 5.539 1 14.93 175 SER A C 1
ATOM 1349 O O . SER A 1 175 ? -19.996 35.837 6.582 1 16.61 175 SER A O 1
ATOM 1352 N N . THR A 1 176 ? -19.672 33.923 5.388 1 14.14 176 THR A N 1
ATOM 1353 C CA . THR A 1 176 ? -18.739 33.372 6.344 1 13.72 176 THR A CA 1
ATOM 1354 C C . THR A 1 176 ? -17.349 33.891 5.932 1 14.87 176 THR A C 1
ATOM 1355 O O . THR A 1 176 ? -17 33.945 4.729 1 16.38 176 THR A O 1
ATOM 1359 N N . ILE A 1 177 ? -16.57 34.33 6.905 1 13.72 177 ILE A N 1
ATOM 1360 C CA . ILE A 1 177 ? -15.207 34.797 6.657 1 13.77 177 ILE A CA 1
ATOM 1361 C C . ILE A 1 177 ? -14.259 33.593 6.594 1 15.22 177 ILE A C 1
ATOM 1362 O O . ILE A 1 177 ? -14.338 32.692 7.46 1 17.44 177 ILE A O 1
ATOM 1367 N N . SER A 1 178 ? -13.334 33.584 5.619 1 13.69 178 SER A N 1
ATOM 1368 C CA . SER A 1 178 ? -12.308 32.546 5.611 1 14.55 178 SER A CA 1
ATOM 1369 C C . SER A 1 178 ? -11.276 32.918 6.627 1 15.7 178 SER A C 1
ATOM 1370 O O . SER A 1 178 ? -10.552 33.914 6.454 1 16.26 178 SER A O 1
ATOM 1373 N N . SER A 1 179 A -11.147 32.096 7.648 1 14.94 179 SER A N 1
ATOM 1374 C CA . SER A 1 179 A -10.106 32.315 8.668 1 17.02 179 SER A CA 1
ATOM 1375 C C . SER A 1 179 A -9.195 31.085 8.783 1 18.99 179 SER A C 1
ATOM 1376 O O . SER A 1 179 A -8.415 31.011 9.744 1 21 179 SER A O 1
ATOM 1379 N N . GLY A 1 180 ? -9.269 30.164 7.824 1 19.51 180 GLY A N 1
ATOM 1380 C CA . GLY A 1 180 ? -8.494 28.926 7.872 1 20.07 180 GLY A CA 1
ATOM 1381 C C . GLY A 1 180 ? -7.033 29.16 7.565 1 19.99 180 GLY A C 1
ATOM 1382 O O . GLY A 1 180 ? -6.636 30.232 7.09 1 22.19 180 GLY A O 1
ATOM 1383 N N . THR A 1 181 ? -6.246 28.133 7.816 1 17.86 181 THR A N 1
ATOM 1384 C CA . THR A 1 181 ? -4.811 28.167 7.552 1 18.59 181 THR A CA 1
ATOM 1385 C C . THR A 1 181 ? -4.518 27.191 6.414 1 17.36 181 THR A C 1
ATOM 1386 O O . THR A 1 181 ? -4.568 25.987 6.605 1 18.56 181 THR A O 1
ATOM 1390 N N . PRO A 1 182 ? -4.283 27.696 5.198 1 17.21 182 PRO A N 1
ATOM 1391 C CA . PRO A 1 182 ? -3.929 26.775 4.099 1 17.55 182 PRO A CA 1
ATOM 1392 C C . PRO A 1 182 ? -2.593 26.093 4.366 1 18.45 182 PRO A C 1
ATOM 1393 O O . PRO A 1 182 ? -1.793 26.571 5.199 1 20.34 182 PRO A O 1
ATOM 1397 N N . VAL A 1 183 ? -2.373 24.972 3.71 1 16.11 183 VAL A N 1
ATOM 1398 C CA . VAL A 1 183 ? -1.137 24.181 3.875 1 17.87 183 VAL A CA 1
ATOM 1399 C C . VAL A 1 183 ? -0.279 24.403 2.652 1 17.14 183 VAL A C 1
ATOM 1400 O O . VAL A 1 183 ? -0.617 23.929 1.551 1 16.73 183 VAL A O 1
ATOM 1404 N N . VAL A 1 184 ? 0.776 25.211 2.805 1 16.54 184 VAL A N 1
ATOM 1405 C CA . VAL A 1 184 ? 1.551 25.642 1.631 1 16.25 184 VAL A CA 1
ATOM 1406 C C . VAL A 1 184 ? 2.778 24.775 1.38 1 16.99 184 VAL A C 1
ATOM 1407 O O . VAL A 1 184 ? 3.821 24.955 2.031 1 15.66 184 VAL A O 1
ATOM 1411 N N . PHE A 1 185 ? 2.67 23.809 0.479 1 16.26 185 PHE A N 1
ATOM 1412 C CA . PHE A 1 185 ? 3.818 23.004 0.116 1 16.83 185 PHE A CA 1
ATOM 1413 C C . PHE A 1 185 ? 4.7 23.785 -0.854 1 17.13 185 PHE A C 1
ATOM 1414 O O . PHE A 1 185 ? 4.218 24.625 -1.629 1 17.7 185 PHE A O 1
ATOM 1422 N N . PRO A 1 186 ? 5.998 23.48 -0.868 1 16.63 186 PRO A N 1
ATOM 1423 C CA . PRO A 1 186 ? 6.901 24.189 -1.774 1 16.62 186 PRO A CA 1
ATOM 1424 C C . PRO A 1 186 ? 6.781 23.734 -3.212 1 17.34 186 PRO A C 1
ATOM 1425 O O . PRO A 1 186 ? 6.4 22.596 -3.508 1 17.85 186 PRO A O 1
ATOM 1429 N N . ASP A 1 187 ? 7.247 24.608 -4.122 1 16.5 187 ASP A N 1
ATOM 1430 C CA . ASP A 1 187 ? 7.423 24.176 -5.517 1 17.43 187 ASP A CA 1
ATOM 1431 C C . ASP A 1 187 ? 8.418 23.004 -5.527 1 17.94 187 ASP A C 1
ATOM 1432 O O . ASP A 1 187 ? 9.467 23.118 -4.891 1 16.98 187 ASP A O 1
ATOM 1437 N N . PRO A 1 188 ? 8.131 21.91 -6.253 1 18.82 188 PRO A N 1
ATOM 1438 C CA . PRO A 1 188 ? 9.047 20.775 -6.219 1 19.52 188 PRO A CA 1
ATOM 1439 C C . PRO A 1 188 ? 10.455 21.124 -6.679 1 19.04 188 PRO A C 1
ATOM 1440 O O . PRO A 1 188 ? 11.393 20.479 -6.189 1 19.72 188 PRO A O 1
ATOM 1444 N N . THR A 1 189 ? 10.647 22.106 -7.595 1 17.62 189 THR A N 1
ATOM 1445 C CA . THR A 1 189 ? 11.992 22.423 -8.052 1 17.64 189 THR A CA 1
ATOM 1446 C C . THR A 1 189 ? 12.799 23.105 -6.916 1 17.83 189 THR A C 1
ATOM 1447 O O . THR A 1 189 ? 13.975 22.777 -6.694 1 18.3 189 THR A O 1
ATOM 1451 N N . GLU A 1 190 ? 12.153 24.017 -6.189 1 16.45 190 GLU A N 1
ATOM 1452 C CA . GLU A 1 190 ? 12.819 24.676 -5.075 1 15.92 190 GLU A CA 1
ATOM 1453 C C . GLU A 1 190 ? 13.111 23.664 -3.95 1 17.55 190 GLU A C 1
ATOM 1454 O O . GLU A 1 190 ? 14.198 23.679 -3.367 1 17.11 190 GLU A O 1
ATOM 1460 N N . ALA A 1 191 ? 12.152 22.744 -3.685 1 16.3 191 ALA A N 1
ATOM 1461 C CA . ALA A 1 191 ? 12.376 21.726 -2.655 1 17.35 191 ALA A CA 1
ATOM 1462 C C . ALA A 1 191 ? 13.542 20.791 -3.029 1 17.18 191 ALA A C 1
ATOM 1463 O O . ALA A 1 191 ? 14.356 20.447 -2.169 1 16.95 191 ALA A O 1
ATOM 1465 N N . ALA A 1 192 ? 13.63 20.402 -4.319 1 16.75 192 ALA A N 1
ATOM 1466 C CA . ALA A 1 192 ? 14.699 19.485 -4.721 1 17.72 192 ALA A CA 1
ATOM 1467 C C . ALA A 1 192 ? 16.079 20.159 -4.586 1 17.12 192 ALA A C 1
ATOM 1468 O O . ALA A 1 192 ? 17.067 19.501 -4.202 1 18.93 192 ALA A O 1
ATOM 1470 N N . ALA A 1 193 ? 16.148 21.482 -4.852 1 17.54 193 ALA A N 1
ATOM 1471 C CA . ALA A 1 193 ? 17.423 22.191 -4.678 1 16.85 193 ALA A CA 1
ATOM 1472 C C . ALA A 1 193 ? 17.806 22.275 -3.207 1 17.22 193 ALA A C 1
ATOM 1473 O O . ALA A 1 193 ? 19.014 22.188 -2.864 1 17.51 193 ALA A O 1
ATOM 1475 N N . LEU A 1 194 ? 16.814 22.421 -2.332 1 15.98 194 LEU A N 1
ATOM 1476 C CA . LEU A 1 194 ? 17.115 22.423 -0.89 1 15.98 194 LEU A CA 1
ATOM 1477 C C . LEU A 1 194 ? 17.59 21.035 -0.442 1 17.19 194 LEU A C 1
ATOM 1478 O O . LEU A 1 194 ? 18.597 20.955 0.293 1 17.5 194 LEU A O 1
ATOM 1483 N N . VAL A 1 195 ? 16.941 19.94 -0.916 1 16.57 195 VAL A N 1
ATOM 1484 C CA . VAL A 1 195 ? 17.418 18.566 -0.6 1 17.34 195 VAL A CA 1
ATOM 1485 C C . VAL A 1 195 ? 18.87 18.39 -1.024 1 18.52 195 VAL A C 1
ATOM 1486 O O . VAL A 1 195 ? 19.687 17.898 -0.233 1 18.96 195 VAL A O 1
ATOM 1490 N N . GLU A 1 196 ? 19.222 18.83 -2.238 1 18.14 196 GLU A N 1
ATOM 1491 C CA . GLU A 1 196 ? 20.611 18.674 -2.684 1 19.23 196 GLU A CA 1
ATOM 1492 C C . GLU A 1 196 ? 21.583 19.464 -1.799 1 18.55 196 GLU A C 1
ATOM 1493 O O . GLU A 1 196 ? 22.659 18.962 -1.423 1 19.47 196 GLU A O 1
ATOM 1499 N N . ALA A 1 197 ? 21.2 20.673 -1.41 1 18.07 197 ALA A N 1
ATOM 1500 C CA . ALA A 1 197 ? 22.063 21.492 -0.543 1 17.72 197 ALA A CA 1
ATOM 1501 C C . ALA A 1 197 ? 22.288 20.813 0.801 1 17.87 197 ALA A C 1
ATOM 1502 O O . ALA A 1 197 ? 23.424 20.804 1.301 1 18.16 197 ALA A O 1
ATOM 1504 N N . ILE A 1 198 ? 21.207 20.282 1.402 1 16.52 198 ILE A N 1
ATOM 1505 C CA . ILE A 1 198 ? 21.356 19.576 2.694 1 17.13 198 ILE A CA 1
ATOM 1506 C C . ILE A 1 198 ? 22.226 18.316 2.54 1 17.7 198 ILE A C 1
ATOM 1507 O O . ILE A 1 198 ? 23.135 18.125 3.344 1 18.61 198 ILE A O 1
ATOM 1512 N N . ASN A 1 199 ? 21.97 17.505 1.519 1 18.47 199 ASN A N 1
ATOM 1513 C CA . ASN A 1 199 ? 22.747 16.262 1.368 1 19.53 199 ASN A CA 1
ATOM 1514 C C . ASN A 1 199 ? 24.198 16.505 1.008 1 20.73 199 ASN A C 1
ATOM 1515 O O . ASN A 1 199 ? 25.07 15.693 1.428 1 22.2 199 ASN A O 1
ATOM 1520 N N . ASN A 1 200 ? 24.489 17.624 0.309 1 20.28 200 ASN A N 1
ATOM 1521 C CA . ASN A 1 200 ? 25.885 17.932 0.013 1 20.9 200 ASN A CA 1
ATOM 1522 C C . ASN A 1 200 ? 26.641 18.486 1.214 1 21.53 200 ASN A C 1
ATOM 1523 O O . ASN A 1 200 ? 27.853 18.299 1.287 1 24.26 200 ASN A O 1
ATOM 1528 N N . ALA A 1 201 ? 25.957 19.16 2.139 1 20.49 201 ALA A N 1
ATOM 1529 C CA . ALA A 1 201 ? 26.58 19.766 3.289 1 20.58 201 ALA A CA 1
ATOM 1530 C C . ALA A 1 201 ? 27.012 18.722 4.292 1 21.63 201 ALA A C 1
ATOM 1531 O O . ALA A 1 201 ? 26.247 17.793 4.56 1 23.35 201 ALA A O 1
ATOM 1533 N N . LYS A 1 202 ? 28.186 18.892 4.911 1 21.16 202 LYS A N 1
ATOM 1534 C CA . LYS A 1 202 ? 28.573 17.977 5.991 1 22.09 202 LYS A CA 1
ATOM 1535 C C . LYS A 1 202 ? 27.973 18.428 7.328 1 22.53 202 LYS A C 1
ATOM 1536 O O . LYS A 1 202 ? 27.759 17.591 8.206 1 25.01 202 LYS A O 1
ATOM 1542 N N . SER A 1 203 ? 27.783 19.734 7.514 1 19.72 203 SER A N 1
ATOM 1543 C CA . SER A 1 203 ? 27.227 20.31 8.726 1 18.62 203 SER A CA 1
ATOM 1544 C C . SER A 1 203 ? 26.161 21.324 8.321 1 17.86 203 SER A C 1
ATOM 1545 O O . SER A 1 203 ? 26.306 21.998 7.287 1 17.9 203 SER A O 1
ATOM 1548 N N . VAL A 1 204 ? 25.07 21.344 9.087 1 16.85 204 VAL A N 1
ATOM 1549 C CA . VAL A 1 204 ? 23.93 22.235 8.844 1 15.84 204 VAL A CA 1
ATOM 1550 C C . VAL A 1 204 ? 23.511 22.847 10.13 1 15.65 204 VAL A C 1
ATOM 1551 O O . VAL A 1 204 ? 23.522 22.185 11.18 1 15.9 204 VAL A O 1
ATOM 1555 N N . THR A 1 205 ? 23.132 24.141 10.09 1 14.08 205 THR A N 1
ATOM 1556 C CA . THR A 1 205 ? 22.542 24.807 11.234 1 13.88 205 THR A CA 1
ATOM 1557 C C . THR A 1 205 ? 21.187 25.345 10.825 1 13.24 205 THR A C 1
ATOM 1558 O O . THR A 1 205 ? 21.041 25.825 9.69 1 13.45 205 THR A O 1
ATOM 1562 N N . LEU A 1 206 ? 20.188 25.165 11.677 1 13.63 206 LEU A N 1
ATOM 1563 C CA . LEU A 1 206 ? 18.849 25.748 11.447 1 12.46 206 LEU A CA 1
ATOM 1564 C C . LEU A 1 206 ? 18.722 27.026 12.239 1 12.15 206 LEU A C 1
ATOM 1565 O 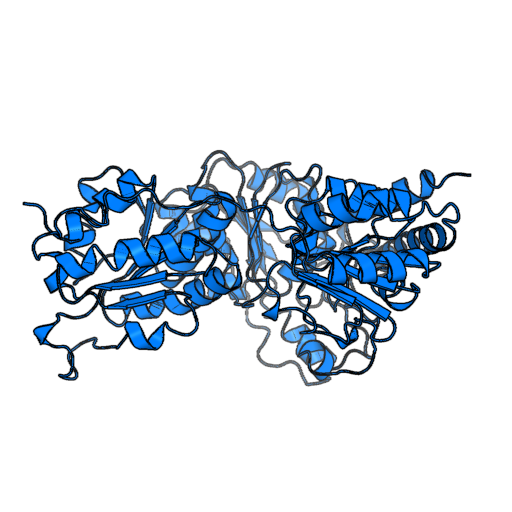O . LEU A 1 206 ? 19.049 27.008 13.435 1 13.69 206 LEU A O 1
ATOM 1570 N N . PHE A 1 207 ? 18.187 28.115 11.661 1 12.27 207 PHE A N 1
ATOM 1571 C CA . PHE A 1 207 ? 18.004 29.359 12.391 1 12.29 207 PHE A CA 1
ATOM 1572 C C . PHE A 1 207 ? 16.541 29.734 12.245 1 12.29 207 PHE A C 1
ATOM 1573 O O . PHE A 1 207 ? 16.096 29.996 11.115 1 13.01 207 PHE A O 1
ATOM 1581 N N . CYS A 1 208 ? 15.78 29.663 13.343 1 12.36 208 CYS A N 1
ATOM 1582 C CA . CYS A 1 208 ? 14.311 29.733 13.304 1 11.68 208 CYS A CA 1
ATOM 1583 C C . CYS A 1 208 ? 13.762 31.011 13.835 1 11.86 208 CYS A C 1
ATOM 1584 O O . CYS A 1 208 ? 14.172 31.504 14.884 1 12.5 208 CYS A O 1
ATOM 1587 N N . GLY A 1 209 ? 12.68 31.449 13.21 1 12.16 209 GLY A N 1
ATOM 1588 C CA . GLY A 1 209 ? 11.927 32.611 13.691 1 11.96 209 GLY A CA 1
ATOM 1589 C C . GLY A 1 209 ? 10.482 32.259 13.991 1 11.59 209 GLY A C 1
ATOM 1590 O O . GLY A 1 209 ? 10.119 31.067 14.105 1 12.14 209 GLY A O 1
ATOM 1591 N N . ALA A 1 210 ? 9.666 33.302 14.08 1 10.73 210 ALA A N 1
ATOM 1592 C CA . ALA A 1 210 ? 8.277 33.118 14.416 1 12.35 210 ALA A CA 1
ATOM 1593 C C . ALA A 1 210 ? 7.529 32.219 13.455 1 12.76 210 ALA A C 1
ATOM 1594 O O . ALA A 1 210 ? 6.479 31.648 13.826 1 13.33 210 ALA A O 1
ATOM 1596 N N . GLY A 1 211 ? 8.02 32.08 12.236 1 11.96 211 GLY A N 1
ATOM 1597 C CA . GLY A 1 211 ? 7.399 31.185 11.266 1 12.2 211 GLY A CA 1
ATOM 1598 C C . GLY A 1 211 ? 7.48 29.709 11.592 1 13.47 211 GLY A C 1
ATOM 1599 O O . GLY A 1 211 ? 6.871 28.9 10.874 1 13.88 211 GLY A O 1
ATOM 1600 N N . VAL A 1 212 ? 8.185 29.32 12.681 1 13.07 212 VAL A N 1
ATOM 1601 C CA . VAL A 1 212 ? 8.168 27.904 13.083 1 13.81 212 VAL A CA 1
ATOM 1602 C C . VAL A 1 212 ? 7.143 27.662 14.175 1 14.48 212 VAL A C 1
ATOM 1603 O O . VAL A 1 212 ? 7.097 26.547 14.702 1 15.49 212 VAL A O 1
ATOM 1607 N N . LYS A 1 213 ? 6.245 28.62 14.448 1 14.45 213 LYS A N 1
ATOM 1608 C CA . LYS A 1 213 ? 5.235 28.462 15.522 1 15.38 213 LYS A CA 1
ATOM 1609 C C . LYS A 1 213 ? 4.502 27.117 15.474 1 17.2 213 LYS A C 1
ATOM 1610 O O . LYS A 1 213 ? 4.294 26.475 16.53 1 19.19 213 LYS A O 1
ATOM 1616 N N . ASN A 1 214 ? 4.136 26.71 14.273 1 16.37 214 ASN A N 1
ATOM 1617 C CA . ASN A 1 214 ? 3.347 25.46 14.142 1 18.02 214 ASN A CA 1
ATOM 1618 C C . ASN A 1 214 ? 4.174 24.315 13.525 1 19.09 214 ASN A C 1
ATOM 1619 O O . ASN A 1 214 ? 3.615 23.325 13.007 1 20.64 214 ASN A O 1
ATOM 1624 N N . ALA A 1 215 ? 5.509 24.405 13.668 1 16.57 215 ALA A N 1
ATOM 1625 C CA . ALA A 1 215 ? 6.389 23.426 13.054 1 17.14 215 ALA A CA 1
ATOM 1626 C C . ALA A 1 215 ? 7.429 22.866 14.003 1 16.85 215 ALA A C 1
ATOM 1627 O O . ALA A 1 215 ? 8.426 22.319 13.539 1 16.8 215 ALA A O 1
ATOM 1629 N N . ARG A 1 216 ? 7.221 22.953 15.33 1 16.74 216 ARG A N 1
ATOM 1630 C CA . ARG A 1 216 ? 8.231 22.433 16.277 1 18.04 216 ARG A CA 1
ATOM 1631 C C . ARG A 1 216 ? 8.582 20.992 16.01 1 17.77 216 ARG A C 1
ATOM 1632 O O . ARG A 1 216 ? 9.766 20.635 15.938 1 18.14 216 ARG A O 1
ATOM 1640 N N . ALA A 1 217 ? 7.563 20.122 15.835 1 17.93 217 ALA A N 1
ATOM 1641 C CA . ALA A 1 217 ? 7.857 18.702 15.664 1 19.22 217 ALA A CA 1
ATOM 1642 C C . ALA A 1 217 ? 8.709 18.434 14.427 1 18.57 217 ALA A C 1
ATOM 1643 O O . ALA A 1 217 ? 9.633 17.598 14.432 1 19.36 217 ALA A O 1
ATOM 1645 N N . GLN A 1 218 ? 8.352 19.114 13.313 1 17.91 218 GLN A N 1
ATOM 1646 C CA . GLN A 1 218 ? 9.062 18.926 12.066 1 17.04 218 GLN A CA 1
ATOM 1647 C C . GLN A 1 218 ? 10.482 19.471 12.141 1 16.72 218 GLN A C 1
ATOM 1648 O O . GLN A 1 218 ? 11.407 18.829 11.646 1 16.57 218 GLN A O 1
ATOM 1654 N N . VAL A 1 219 ? 10.683 20.669 12.774 1 15.79 219 VAL A N 1
ATOM 1655 C CA . VAL A 1 219 ? 12.037 21.201 12.902 1 14.67 219 VAL A CA 1
ATOM 1656 C C . VAL A 1 219 ? 12.91 20.233 13.732 1 15.82 219 VAL A C 1
ATOM 1657 O O . VAL A 1 219 ? 14.046 19.936 13.346 1 15.79 219 VAL A O 1
ATOM 1661 N N . LEU A 1 220 ? 12.362 19.747 14.852 1 15.39 220 LEU A N 1
ATOM 1662 C CA . LEU A 1 220 ? 13.144 18.825 15.692 1 15.73 220 LEU A CA 1
ATOM 1663 C C . LEU A 1 220 ? 13.425 17.514 14.962 1 17.06 220 LEU A C 1
ATOM 1664 O O . LEU A 1 220 ? 14.505 16.907 15.152 1 18.44 220 LEU A O 1
ATOM 1669 N N . GLU A 1 221 ? 12.453 17.012 14.161 1 17.16 221 GLU A N 1
ATOM 1670 C CA . GLU A 1 221 ? 12.678 15.753 13.441 1 18.62 221 GLU A CA 1
ATOM 1671 C C . GLU A 1 221 ? 13.798 15.928 12.39 1 18.93 221 GLU A C 1
ATOM 1672 O O . GLU A 1 221 ? 14.675 15.053 12.215 1 19.99 221 GLU A O 1
ATOM 1678 N N . LEU A 1 222 ? 13.773 17.07 11.674 1 17.14 222 LEU A N 1
ATOM 1679 C CA . LEU A 1 222 ? 14.827 17.343 10.703 1 17.38 222 LEU A CA 1
ATOM 1680 C C . LEU A 1 222 ? 16.2 17.473 11.404 1 17.18 222 LEU A C 1
ATOM 1681 O O . LEU A 1 222 ? 17.17 16.865 10.98 1 18.34 222 LEU A O 1
ATOM 1686 N N . ALA A 1 223 ? 16.243 18.168 12.545 1 16.4 223 ALA A N 1
ATOM 1687 C CA . ALA A 1 223 ? 17.501 18.358 13.267 1 16.6 223 ALA A CA 1
ATOM 1688 C C . ALA A 1 223 ? 18.063 17.045 13.733 1 17.36 223 ALA A C 1
ATOM 1689 O O . ALA A 1 223 ? 19.278 16.896 13.757 1 18.17 223 ALA A O 1
ATOM 1691 N N . GLU A 1 224 ? 17.2 16.132 14.218 1 16.62 224 GLU A N 1
ATOM 1692 C CA . GLU A 1 224 ? 17.706 14.81 14.663 1 18.55 224 GLU A CA 1
ATOM 1693 C C . GLU A 1 224 ? 18.299 14.046 13.481 1 19.62 224 GLU A C 1
ATOM 1694 O O . GLU A 1 224 ? 19.312 13.333 13.634 1 20.87 224 GLU A O 1
ATOM 1700 N N . LYS A 1 225 ? 17.684 14.179 12.302 1 19.58 225 LYS A N 1
ATOM 1701 C CA . LYS A 1 225 ? 18.144 13.407 11.133 1 19.67 225 LYS A CA 1
ATOM 1702 C C . LYS A 1 225 ? 19.484 13.904 10.606 1 18.98 225 LYS A C 1
ATOM 1703 O O . LYS A 1 225 ? 20.355 13.084 10.253 1 20.43 225 LYS A O 1
ATOM 1709 N N . ILE A 1 226 ? 19.648 15.244 10.531 1 17.86 226 ILE A N 1
ATOM 1710 C CA . ILE A 1 226 ? 20.865 15.79 9.96 1 18.71 226 ILE A CA 1
ATOM 1711 C C . ILE A 1 226 ? 21.838 16.34 11.007 1 19.46 226 ILE A C 1
ATOM 1712 O O . ILE A 1 226 ? 22.907 16.818 10.618 1 20.07 226 ILE A O 1
ATOM 1717 N N . LYS A 1 227 ? 21.551 16.167 12.325 1 17.97 227 LYS A N 1
ATOM 1718 C CA . LYS A 1 227 ? 22.44 16.574 13.428 1 17.27 227 LYS A CA 1
ATOM 1719 C C . LYS A 1 227 ? 22.778 18.055 13.374 1 16.91 227 LYS A C 1
ATOM 1720 O O . LYS A 1 227 ? 23.95 18.471 13.428 1 17.72 227 LYS A O 1
ATOM 1726 N N . SER A 1 228 ? 21.726 18.86 13.226 1 15.01 228 SER A N 1
ATOM 1727 C CA . SER A 1 228 ? 21.931 20.288 13.096 1 15.19 228 SER A CA 1
ATOM 1728 C C . SER A 1 228 ? 21.645 21.058 14.399 1 15.45 228 SER A C 1
ATOM 1729 O O . SER A 1 228 ? 20.529 21.003 14.921 1 16.05 228 SER A O 1
ATOM 1732 N N . PRO A 1 229 ? 22.583 21.923 14.832 1 14.69 229 PRO A N 1
ATOM 1733 C CA . PRO A 1 229 ? 22.249 22.901 15.871 1 14.1 229 PRO A CA 1
ATOM 1734 C C . PRO A 1 229 ? 21.035 23.751 15.448 1 14.26 229 PRO A C 1
ATOM 1735 O O . PRO A 1 229 ? 20.841 23.985 14.237 1 14.31 229 PRO A O 1
ATOM 1739 N N . ILE A 1 230 ? 20.243 24.229 16.424 1 13.43 230 ILE A N 1
ATOM 1740 C CA . ILE A 1 230 ? 19.091 25.084 16.161 1 13.43 230 ILE A CA 1
ATOM 1741 C C . ILE A 1 230 ? 19.253 26.361 16.946 1 12.35 230 ILE A C 1
ATOM 1742 O O . ILE A 1 230 ? 19.259 26.329 18.183 1 12.92 230 ILE A O 1
ATOM 1747 N N . GLY A 1 231 ? 19.367 27.479 16.24 1 12.46 231 GLY A N 1
ATOM 1748 C CA . GLY A 1 231 ? 19.371 28.798 16.848 1 12.55 231 GLY A CA 1
ATOM 1749 C C . GLY A 1 231 ? 18.064 29.513 16.533 1 12.03 231 GLY A C 1
ATOM 1750 O O . GLY A 1 231 ? 17.242 29.021 15.715 1 12.13 231 GLY A O 1
ATOM 1751 N N . HIS A 1 232 ? 17.89 30.715 17.123 1 11.89 232 HIS A N 1
ATOM 1752 C CA . HIS A 1 232 ? 16.645 31.458 16.875 1 12.26 232 HIS A CA 1
ATOM 1753 C C . HIS A 1 232 ? 16.835 32.937 16.854 1 12.77 232 HIS A C 1
ATOM 1754 O O . HIS A 1 232 ? 17.788 33.469 17.395 1 12.8 232 HIS A O 1
ATOM 1761 N N . ALA A 1 233 ? 15.917 33.585 16.093 1 12.1 233 ALA A N 1
ATOM 1762 C CA . ALA A 1 233 ? 15.711 35.014 16.187 1 11.72 233 ALA A CA 1
ATOM 1763 C C . ALA A 1 233 ? 14.805 35.256 17.401 1 12.22 233 ALA A C 1
ATOM 1764 O O . ALA A 1 233 ? 14.117 34.34 17.885 1 13.24 233 ALA A O 1
ATOM 1766 N N . LEU A 1 234 ? 14.708 36.501 17.837 1 11.39 234 LEU A N 1
ATOM 1767 C CA . LEU A 1 234 ? 13.852 36.79 19.001 1 11.92 234 LEU A CA 1
ATOM 1768 C C . LEU A 1 234 ? 12.414 36.326 18.791 1 12.63 234 LEU A C 1
ATOM 1769 O O . LEU A 1 234 ? 11.802 35.829 19.737 1 13.34 234 LEU A O 1
ATOM 1774 N N . GLY A 1 235 ? 11.877 36.462 17.565 1 12.35 235 GLY A N 1
ATOM 1775 C CA . GLY A 1 235 ? 10.498 36.012 17.359 1 12.89 235 GLY A CA 1
ATOM 1776 C C . GLY A 1 235 ? 10.336 34.507 17.383 1 13.45 235 GLY A C 1
ATOM 1777 O O . GLY A 1 235 ? 9.195 34.03 17.463 1 14.53 235 GLY A O 1
ATOM 1778 N N . GLY A 1 236 ? 11.418 33.744 17.276 1 12.83 236 GLY A N 1
ATOM 1779 C CA . GLY A 1 236 ? 11.347 32.28 17.349 1 13.14 236 GLY A CA 1
ATOM 1780 C C . GLY A 1 236 ? 11.541 31.741 18.755 1 13.61 236 GLY A C 1
ATOM 1781 O O . GLY A 1 236 ? 11.206 30.568 19.009 1 13.58 236 GLY A O 1
ATOM 1782 N N . LYS A 1 237 ? 12.101 32.548 19.655 1 13.24 237 LYS A N 1
ATOM 1783 C CA . LYS A 1 237 ? 12.48 32.069 21 1 13.53 237 LYS A CA 1
ATOM 1784 C C . LYS A 1 237 ? 11.366 31.347 21.715 1 13.62 237 LYS A C 1
ATOM 1785 O O . LYS A 1 237 ? 11.575 30.225 22.219 1 14.16 237 LYS A O 1
ATOM 1791 N N . GLN A 1 238 ? 10.154 31.939 21.733 1 13.95 238 GLN A N 1
ATOM 1792 C CA . GLN A 1 238 ? 9.08 31.318 22.513 1 14.41 238 GLN A CA 1
ATOM 1793 C C . GLN A 1 238 ? 8.645 29.983 21.982 1 14.58 238 GLN A C 1
ATOM 1794 O O . GLN A 1 238 ? 8.086 29.178 22.756 1 15.41 238 GLN A O 1
ATOM 1800 N N . TYR A 1 239 ? 8.911 29.701 20.703 1 13.69 239 TYR A N 1
ATOM 1801 C CA . TYR A 1 239 ? 8.429 28.468 20.124 1 14.12 239 TYR A CA 1
ATOM 1802 C C . TYR A 1 239 ? 9.454 27.373 20.074 1 13.7 239 TYR A C 1
ATOM 1803 O O . TYR A 1 239 ? 9.107 26.206 20.2 1 15.16 239 TYR A O 1
ATOM 1812 N N . ILE A 1 240 ? 10.751 27.717 19.859 1 13.06 240 ILE A N 1
ATOM 1813 C CA . ILE A 1 240 ? 11.725 26.641 19.563 1 13.93 240 ILE A CA 1
ATOM 1814 C C . ILE A 1 240 ? 12.769 26.422 20.657 1 14.78 240 ILE A C 1
ATOM 1815 O O . ILE A 1 240 ? 13.4 25.383 20.617 1 15.44 240 ILE A O 1
ATOM 1820 N N . GLN A 1 241 ? 12.97 27.366 21.589 1 13.83 241 GLN A N 1
ATOM 1821 C CA . GLN A 1 241 ? 14.046 27.152 22.561 1 14.9 241 GLN A CA 1
ATOM 1822 C C . GLN A 1 241 ? 13.721 26.061 23.584 1 16.15 241 GLN A C 1
ATOM 1823 O O . GLN A 1 241 ? 14.582 25.219 23.876 1 17.13 241 GLN A O 1
ATOM 1829 N N . HIS A 1 242 ? 12.472 25.997 24.039 1 14.85 242 HIS A N 1
ATOM 1830 C CA . HIS A 1 242 ? 12.135 25.089 25.131 1 15.34 242 HIS A CA 1
ATOM 1831 C C . HIS A 1 242 ? 12.279 23.612 24.731 1 16.8 242 HIS A C 1
ATOM 1832 O O . HIS A 1 242 ? 11.94 23.233 23.603 1 17.15 242 HIS A O 1
ATOM 1839 N N . GLU A 1 243 ? 12.81 22.786 25.661 1 17.71 243 GLU A N 1
ATOM 1840 C CA . GLU A 1 243 ? 12.947 21.322 25.455 1 19.65 243 GLU A CA 1
ATOM 1841 C C . GLU A 1 243 ? 13.514 20.953 24.063 1 20.65 243 GLU A C 1
ATOM 1842 O O . GLU A 1 243 ? 12.954 20.148 23.286 1 24.4 243 GLU A O 1
ATOM 1848 N N . ASN A 1 244 ? 14.594 21.642 23.712 1 17.75 244 ASN A N 1
ATOM 1849 C CA . ASN A 1 244 ? 15.199 21.47 22.381 1 16.15 244 ASN A CA 1
ATOM 1850 C C . ASN A 1 244 ? 16.592 20.875 22.543 1 16.4 244 ASN A C 1
ATOM 1851 O O . ASN A 1 244 ? 17.473 21.542 23.084 1 16.26 244 ASN A O 1
ATOM 1856 N N . PRO A 1 245 ? 16.797 19.617 22.15 1 16.16 245 PRO A N 1
ATOM 1857 C CA . PRO A 1 245 ? 18.112 18.962 22.321 1 16.48 245 PRO A CA 1
ATOM 1858 C C . PRO A 1 245 ? 19.253 19.545 21.489 1 15.12 245 PRO A C 1
ATOM 1859 O O . PRO A 1 245 ? 20.407 19.153 21.651 1 16.35 245 PRO A O 1
ATOM 1863 N N . PHE A 1 246 ? 18.93 20.487 20.586 1 15.12 246 PHE A N 1
ATOM 1864 C CA . PHE A 1 246 ? 19.903 21.053 19.647 1 14.21 246 PHE A CA 1
ATOM 1865 C C . PHE A 1 246 ? 20.108 22.529 19.857 1 14.41 246 PHE A C 1
ATOM 1866 O O . PHE A 1 246 ? 20.76 23.179 19.049 1 14.42 246 PHE A O 1
ATOM 1874 N N . GLU A 1 247 ? 19.628 23.07 20.972 1 14.24 247 GLU A N 1
ATOM 1875 C CA . GLU A 1 247 ? 19.54 24.487 21.247 1 14.39 247 GLU A CA 1
ATOM 1876 C C . GLU A 1 247 ? 20.894 25.173 21.29 1 14.35 247 GLU A C 1
ATOM 1877 O O . GLU A 1 247 ? 21.738 24.781 22.104 1 15.27 247 GLU A O 1
ATOM 1883 N N . VAL A 1 248 ? 21.073 26.247 20.5 1 13.74 248 VAL A N 1
ATOM 1884 C CA . VAL A 1 248 ? 22.33 26.983 20.54 1 13.82 248 VAL A CA 1
ATOM 1885 C C . VAL A 1 248 ? 22.115 28.488 20.662 1 13.12 248 VAL A C 1
ATOM 1886 O O . VAL A 1 248 ? 23.07 29.236 20.446 1 14.43 248 VAL A O 1
ATOM 1890 N N . GLY A 1 249 ? 20.921 28.945 21.081 1 13.3 249 GLY A N 1
ATOM 1891 C CA . GLY A 1 249 ? 20.785 30.362 21.417 1 13.37 249 GLY A CA 1
ATOM 1892 C C . GLY A 1 249 ? 20.303 31.285 20.323 1 13.01 249 GLY A C 1
ATOM 1893 O O . GLY A 1 249 ? 19.671 30.861 19.386 1 13.14 249 GLY A O 1
ATOM 1894 N N . MET A 1 250 ? 20.593 32.575 20.498 1 12.37 250 MET A N 1
ATOM 1895 C CA . MET A 1 250 ? 20.047 33.668 19.679 1 12.18 250 MET A CA 1
ATOM 1896 C C . MET A 1 250 ? 21.136 34.566 19.173 1 12.79 250 MET A C 1
ATOM 1897 O O . MET A 1 250 ? 22.177 34.743 19.814 1 12.98 250 MET A O 1
ATOM 1902 N N . SER A 1 251 ? 20.92 35.121 17.962 1 12.55 251 SER A N 1
ATOM 1903 C CA A SER A 1 251 ? 21.876 36.055 17.39 0.5 12.12 251 SER A CA 1
ATOM 1904 C CA B SER A 1 251 ? 21.826 36.036 17.343 0.5 13.04 251 SER A CA 1
ATOM 1905 C C . SER A 1 251 ? 21.412 37.506 17.599 1 13.43 251 SER A C 1
ATOM 1906 O O . SER A 1 251 ? 20.305 37.761 18.085 1 13.84 251 SER A O 1
ATOM 1911 N N . GLY A 1 252 ? 22.244 38.469 17.182 1 13.01 252 GLY A N 1
ATOM 1912 C CA . GLY A 1 252 ? 21.96 39.861 17.395 1 12.92 252 GLY A CA 1
ATOM 1913 C C . GLY A 1 252 ? 22.621 40.399 18.649 1 13.39 252 GLY A C 1
ATOM 1914 O O . GLY A 1 252 ? 23.2 39.63 19.448 1 13.68 252 GLY A O 1
ATOM 1915 N N . LEU A 1 253 ? 22.544 41.715 18.86 1 13.16 253 LEU A N 1
ATOM 1916 C CA . LEU A 1 253 ? 23.191 42.315 20.034 1 13.44 253 LEU A CA 1
ATOM 1917 C C . LEU A 1 253 ? 22.619 41.811 21.347 1 13.4 253 LEU A C 1
ATOM 1918 O O . LEU A 1 253 ? 23.327 41.83 22.359 1 13.95 253 LEU A O 1
ATOM 1923 N N . LEU A 1 254 ? 21.321 41.433 21.384 1 12.59 254 LEU A N 1
ATOM 1924 C CA . LEU A 1 254 ? 20.764 40.852 22.626 1 13.78 254 LEU A CA 1
ATOM 1925 C C . LEU A 1 254 ? 20.969 39.341 22.742 1 13.43 254 LEU A C 1
ATOM 1926 O O . LEU A 1 254 ? 20.491 38.735 23.691 1 14.03 254 LEU A O 1
ATOM 1931 N N . GLY A 1 255 ? 21.713 38.792 21.803 1 13.32 255 GLY A N 1
ATOM 1932 C CA . GLY A 1 255 ? 21.917 37.363 21.655 1 14.31 255 GLY A CA 1
ATOM 1933 C C . GLY A 1 255 ? 22.774 36.749 22.728 1 14.11 255 GLY A C 1
ATOM 1934 O O . GLY A 1 255 ? 23.261 37.397 23.658 1 14.72 255 GLY A O 1
ATOM 1935 N N . TYR A 1 256 ? 22.931 35.437 22.606 1 13.17 256 TYR A N 1
ATOM 1936 C CA . TYR A 1 256 ? 23.574 34.614 23.631 1 13.4 256 TYR A CA 1
ATOM 1937 C C . TYR A 1 256 ? 23.948 33.261 23.064 1 14.07 256 TYR A C 1
ATOM 1938 O O . TYR A 1 256 ? 23.295 32.753 22.161 1 14.75 256 TYR A O 1
ATOM 1947 N N . GLY A 1 257 ? 25 32.676 23.648 1 14.15 257 GLY A N 1
ATOM 1948 C CA . GLY A 1 257 ? 25.367 31.31 23.278 1 15.31 257 GLY A CA 1
ATOM 1949 C C . GLY A 1 257 ? 26.083 31.199 21.955 1 15.66 257 GLY A C 1
ATOM 1950 O O . GLY A 1 257 ? 26.661 32.167 21.463 1 17.44 257 GLY A O 1
ATOM 1951 N N . ALA A 1 258 ? 26.031 29.999 21.392 1 14.5 258 ALA A N 1
ATOM 1952 C CA . ALA A 1 258 ? 26.826 29.703 20.192 1 14.34 258 ALA A CA 1
ATOM 1953 C C . ALA A 1 258 ? 26.11 29.947 18.897 1 15.11 258 ALA A C 1
ATOM 1954 O O . ALA A 1 258 ? 26.656 29.585 17.867 1 15.11 258 ALA A O 1
ATOM 1956 N N . CYS A 1 259 ? 24.922 30.561 18.908 1 14.04 259 CYS A N 1
ATOM 1957 C CA . CYS A 1 259 ? 24.166 30.694 17.671 1 13.7 259 CYS A CA 1
ATOM 1958 C C . CYS A 1 259 ? 24.906 31.363 16.548 1 13.98 259 CYS A C 1
ATOM 1959 O O . CYS A 1 259 ? 24.887 30.851 15.411 1 14.42 259 CYS A O 1
ATOM 1962 N N . VAL A 1 260 ? 25.571 32.492 16.82 1 14.05 260 VAL A N 1
ATOM 1963 C CA A VAL A 1 260 ? 26.296 33.197 15.741 0.5 14.87 260 VAL A CA 1
ATOM 1964 C CA B VAL A 1 260 ? 26.242 33.19 15.711 0.5 14.39 260 VAL A CA 1
ATOM 1965 C C . VAL A 1 260 ? 27.405 32.315 15.181 1 15.21 260 VAL A C 1
ATOM 1966 O O . VAL A 1 260 ? 27.598 32.223 13.961 1 15.92 260 VAL A O 1
ATOM 1973 N N . ASP A 1 261 ? 28.109 31.613 16.069 1 15.45 261 ASP A N 1
ATOM 1974 C CA . ASP A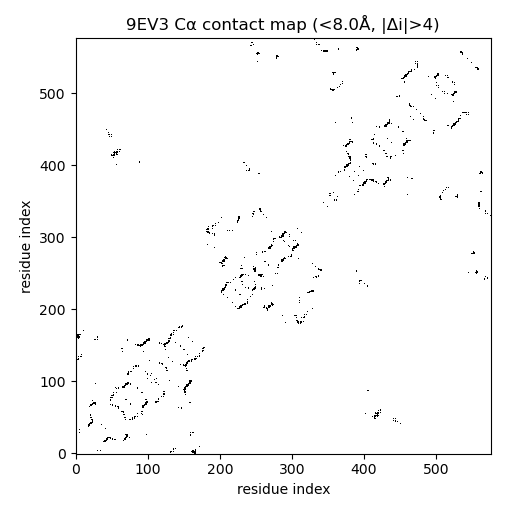 1 261 ? 29.196 30.746 15.6 1 15.7 261 ASP A CA 1
ATOM 1975 C C . ASP A 1 261 ? 28.634 29.55 14.785 1 15.81 261 ASP A C 1
ATOM 1976 O O . ASP A 1 261 ? 29.167 29.204 13.719 1 16.71 261 ASP A O 1
ATOM 1981 N N . ALA A 1 262 ? 27.574 28.878 15.301 1 15.13 262 ALA A N 1
ATOM 1982 C CA . ALA A 1 262 ? 27.007 27.732 14.581 1 14.66 262 ALA A CA 1
ATOM 1983 C C . ALA A 1 262 ? 26.435 28.152 13.239 1 14.1 262 ALA A C 1
ATOM 1984 O O . ALA A 1 262 ? 26.58 27.406 12.257 1 15.56 262 ALA A O 1
ATOM 1986 N N . SER A 1 263 ? 25.832 29.354 13.169 1 14.71 263 SER A N 1
ATOM 1987 C CA . SER A 1 263 ? 25.255 29.789 11.912 1 14.16 263 SER A CA 1
ATOM 1988 C C . SER A 1 263 ? 26.306 30.105 10.881 1 15.59 263 SER A C 1
ATOM 1989 O O . SER A 1 263 ? 26.092 29.865 9.688 1 16.8 263 SER A O 1
ATOM 1992 N N . ASN A 1 264 ? 27.46 30.633 11.313 1 15.65 264 ASN A N 1
ATOM 1993 C CA . ASN A 1 264 ? 28.513 31.065 10.402 1 16.7 264 ASN A CA 1
ATOM 1994 C C . ASN A 1 264 ? 29.509 29.964 10.101 1 18.32 264 ASN A C 1
ATOM 1995 O O . ASN A 1 264 ? 30.189 30.053 9.076 1 20.09 264 ASN A O 1
ATOM 2000 N N . GLU A 1 265 ? 29.605 28.92 10.934 1 17.14 265 GLU A N 1
ATOM 2001 C CA . GLU A 1 265 ? 30.604 27.871 10.697 1 16.95 265 GLU A CA 1
ATOM 2002 C C . GLU A 1 265 ? 30.029 26.653 9.974 1 18.04 265 GLU A C 1
ATOM 2003 O O . GLU A 1 265 ? 30.799 25.845 9.452 1 20.46 265 GLU A O 1
ATOM 2009 N N . ALA A 1 266 ? 28.696 26.47 9.981 1 16.32 266 ALA A N 1
ATOM 2010 C CA . ALA A 1 266 ? 28.106 25.33 9.283 1 16.53 266 ALA A CA 1
ATOM 2011 C C . ALA A 1 266 ? 28.349 25.437 7.779 1 16.71 266 ALA A C 1
ATOM 2012 O O . ALA A 1 266 ? 28.371 26.532 7.212 1 18.24 266 ALA A O 1
ATOM 2014 N N . ASP A 1 267 ? 28.435 24.286 7.116 1 16.72 267 ASP A N 1
ATOM 2015 C CA . ASP A 1 267 ? 28.515 24.283 5.635 1 16.43 267 ASP A CA 1
ATOM 2016 C C . ASP A 1 267 ? 27.245 24.902 5.039 1 16.76 267 ASP A C 1
ATOM 2017 O O . ASP A 1 267 ? 27.319 25.522 3.981 1 17.64 267 ASP A O 1
ATOM 2022 N N . LEU A 1 268 ? 26.09 24.691 5.681 1 15.44 268 LEU A N 1
ATOM 2023 C CA . LEU A 1 268 ? 24.823 25.234 5.176 1 15.22 268 LEU A CA 1
ATOM 2024 C C . LEU A 1 268 ? 24.061 25.796 6.33 1 15.11 268 LEU A C 1
ATOM 2025 O O . LEU A 1 268 ? 23.911 25.121 7.364 1 15.59 268 LEU A O 1
ATOM 2030 N N . LEU A 1 269 ? 23.568 27.028 6.16 1 13.67 269 LEU A N 1
ATOM 2031 C CA . LEU A 1 269 ? 22.637 27.622 7.115 1 13.61 269 LEU A CA 1
ATOM 2032 C C . LEU A 1 269 ? 21.261 27.616 6.494 1 13.31 269 LEU A C 1
ATOM 2033 O O . LEU A 1 269 ? 21.132 28.003 5.326 1 13.84 269 LEU A O 1
ATOM 2038 N N . ILE A 1 270 ? 20.25 27.142 7.214 1 13.09 270 ILE A N 1
ATOM 2039 C CA . ILE A 1 270 ? 18.85 27.204 6.754 1 12.84 270 ILE A CA 1
ATOM 2040 C C . ILE A 1 270 ? 18.093 28.16 7.608 1 12.96 270 ILE A C 1
ATOM 2041 O O . ILE A 1 270 ? 17.887 27.93 8.8 1 13.34 270 ILE A O 1
ATOM 2046 N N . LEU A 1 271 ? 17.615 29.262 7.01 1 12.55 271 LEU A N 1
ATOM 2047 C CA . LEU A 1 271 ? 16.697 30.209 7.654 1 12.83 271 LEU A CA 1
ATOM 2048 C C . LEU A 1 271 ? 15.279 29.653 7.558 1 12.74 271 LEU A C 1
ATOM 2049 O O . LEU A 1 271 ? 14.805 29.411 6.442 1 12.95 271 LEU A O 1
ATOM 2054 N N . LEU A 1 272 ? 14.638 29.362 8.686 1 12.23 272 LEU A N 1
ATOM 2055 C CA . LEU A 1 272 ? 13.295 28.796 8.718 1 12.43 272 LEU A CA 1
ATOM 2056 C C . LEU A 1 272 ? 12.35 29.778 9.351 1 11.73 272 LEU A C 1
ATOM 2057 O O . LEU A 1 272 ? 12.373 30.023 10.562 1 11.89 272 LEU A O 1
ATOM 2062 N N . GLY A 1 273 ? 11.471 30.363 8.547 1 11.99 273 GLY A N 1
ATOM 2063 C CA . GLY A 1 273 ? 10.429 31.236 9.104 1 12.05 273 GLY A CA 1
ATOM 2064 C C . GLY A 1 273 ? 11.003 32.399 9.898 1 12 273 GLY A C 1
ATOM 2065 O O . GLY A 1 273 ? 10.534 32.717 11.003 1 12.24 273 GLY A O 1
ATOM 2066 N N . THR A 1 274 ? 12.001 33.087 9.322 1 11.54 274 THR A N 1
ATOM 2067 C CA . THR A 1 274 ? 12.588 34.244 9.998 1 11.61 274 THR A CA 1
ATOM 2068 C C . THR A 1 274 ? 12.887 35.364 9.042 1 11.79 274 THR A C 1
ATOM 2069 O O . THR A 1 274 ? 13.159 35.139 7.853 1 12.97 274 THR A O 1
ATOM 2073 N N . ASP A 1 275 ? 12.764 36.599 9.528 1 11.19 275 ASP A N 1
ATOM 2074 C CA . ASP A 1 275 ? 13.145 37.787 8.775 1 11.46 275 ASP A CA 1
ATOM 2075 C C . ASP A 1 275 ? 14.096 38.625 9.628 1 12.05 275 ASP A C 1
ATOM 2076 O O . ASP A 1 275 ? 14.153 39.86 9.496 1 12.09 275 ASP A O 1
ATOM 2081 N N . PHE A 1 276 ? 14.887 37.95 10.489 1 11.85 276 PHE A N 1
ATOM 2082 C CA . PHE A 1 276 ? 15.892 38.566 11.374 1 11.62 276 PHE A CA 1
ATOM 2083 C C . PHE A 1 276 ? 16.686 39.643 10.646 1 11.82 276 PHE A C 1
ATOM 2084 O O . PHE A 1 276 ? 17.277 39.337 9.606 1 11.62 276 PHE A O 1
ATOM 2092 N N . PRO A 1 277 ? 16.7 40.888 11.135 1 11.39 277 PRO A N 1
ATOM 2093 C CA . PRO A 1 277 ? 17.15 41.995 10.253 1 11.83 277 PRO A CA 1
ATOM 2094 C C . PRO A 1 277 ? 18.619 42.369 10.356 1 13.45 277 PRO A C 1
ATOM 2095 O O . PRO A 1 277 ? 19.072 43.221 9.577 1 14.63 277 PRO A O 1
ATOM 2099 N N . TYR A 1 278 ? 19.358 41.766 11.279 1 12.96 278 TYR A N 1
ATOM 2100 C CA . TYR A 1 278 ? 20.736 42.223 11.558 1 13.46 278 TYR A CA 1
ATOM 2101 C C . TYR A 1 278 ? 21.75 41.441 10.706 1 13.74 278 TYR A C 1
ATOM 2102 O O . TYR A 1 278 ? 22.377 40.492 11.154 1 14.02 278 TYR A O 1
ATOM 2111 N N . SER A 1 279 ? 21.886 41.863 9.451 1 14.73 279 SER A N 1
ATOM 2112 C CA . SER A 1 279 ? 22.659 41.118 8.457 1 13.49 279 SER A CA 1
ATOM 2113 C C . SER A 1 279 ? 24.099 40.881 8.801 1 14.37 279 SER A C 1
ATOM 2114 O O . SER A 1 279 ? 24.653 39.871 8.351 1 14.23 279 SER A O 1
ATOM 2117 N N . ASP A 1 280 ? 24.686 41.748 9.625 1 13.82 280 ASP A N 1
ATOM 2118 C CA . ASP A 1 280 ? 26.096 41.577 9.994 1 14.58 280 ASP A CA 1
ATOM 2119 C C . ASP A 1 280 ? 26.316 40.294 10.813 1 13.87 280 ASP A C 1
ATOM 2120 O O . ASP A 1 280 ? 27.482 39.853 10.937 1 15.68 280 ASP A O 1
ATOM 2125 N N . PHE A 1 281 ? 25.258 39.712 11.408 1 13.25 281 PHE A N 1
ATOM 2126 C CA . PHE A 1 281 ? 25.399 38.454 12.141 1 12.92 281 PHE A CA 1
ATOM 2127 C C . PHE A 1 281 ? 25.159 37.23 11.242 1 14.32 281 PHE A C 1
ATOM 2128 O O . PHE A 1 281 ? 25.356 36.092 11.693 1 14.64 281 PHE A O 1
ATOM 2136 N N . LEU A 1 282 ? 24.721 37.43 9.984 1 13.54 282 LEU A N 1
ATOM 2137 C CA . LEU A 1 282 ? 24.381 36.319 9.099 1 14.32 282 LEU A CA 1
ATOM 2138 C C . LEU A 1 282 ? 25.463 36.037 8.094 1 15.27 282 LEU A C 1
ATOM 2139 O O . LEU A 1 282 ? 26.105 36.959 7.572 1 15.49 282 LEU A O 1
ATOM 2144 N N . PRO A 1 283 ? 25.733 34.744 7.836 1 14.81 283 PRO A N 1
ATOM 2145 C CA . PRO A 1 283 ? 26.674 34.405 6.778 1 13.17 283 PRO A CA 1
ATOM 2146 C C . PRO A 1 283 ? 26.072 34.682 5.394 1 14.51 283 PRO A C 1
ATOM 2147 O O . PRO A 1 283 ? 24.844 34.84 5.26 1 14.4 283 PRO A O 1
ATOM 2151 N N . LYS A 1 284 ? 26.911 34.629 4.369 1 14.95 284 LYS A N 1
ATOM 2152 C CA . LYS A 1 284 ? 26.503 34.833 2.973 1 15.48 284 LYS A CA 1
ATOM 2153 C C . LYS A 1 284 ? 26.886 33.679 2.089 1 16.77 284 LYS A C 1
ATOM 2154 O O . LYS A 1 284 ? 26.372 33.573 0.98 1 16.35 284 LYS A O 1
ATOM 2160 N N . ASP A 1 285 ? 27.843 32.828 2.498 1 16.89 285 ASP A N 1
ATOM 2161 C CA . ASP A 1 285 ? 28.393 31.823 1.608 1 18.3 285 ASP A CA 1
ATOM 2162 C C . ASP A 1 285 ? 27.387 30.795 1.113 1 18.46 285 ASP A C 1
ATOM 2163 O O . ASP A 1 285 ? 27.424 30.474 -0.076 1 19.58 285 ASP A O 1
ATOM 2168 N N . ASN A 1 286 ? 26.565 30.206 2 1 16.59 286 ASN A N 1
ATOM 2169 C CA . ASN A 1 286 ? 25.737 29.054 1.554 1 16.49 286 ASN A CA 1
ATOM 2170 C C . ASN A 1 286 ? 24.533 28.942 2.433 1 15.6 286 ASN A C 1
ATOM 2171 O O . ASN A 1 286 ? 24.552 28.311 3.509 1 16.18 286 ASN A O 1
ATOM 2176 N N . VAL A 1 287 ? 23.498 29.711 2.054 1 14.27 287 VAL A N 1
ATOM 2177 C CA . VAL A 1 287 ? 22.31 29.883 2.854 1 13.83 287 VAL A CA 1
ATOM 2178 C C . VAL A 1 287 ? 21.043 29.504 2.093 1 14.6 287 VAL A C 1
ATOM 2179 O O . VAL A 1 287 ? 20.852 29.91 0.931 1 14.55 287 VAL A O 1
ATOM 2183 N N . ALA A 1 288 ? 20.155 28.754 2.749 1 13.73 288 ALA A N 1
ATOM 2184 C CA . ALA A 1 288 ? 18.813 28.464 2.241 1 14.06 288 ALA A CA 1
ATOM 2185 C C . ALA A 1 288 ? 17.835 29.25 3.067 1 13.15 288 ALA A C 1
ATOM 2186 O O . ALA A 1 288 ? 18.107 29.582 4.219 1 13.06 288 ALA A O 1
ATOM 2188 N N . GLN A 1 289 ? 16.669 29.539 2.511 1 12.71 289 GLN A N 1
ATOM 2189 C CA . GLN A 1 289 ? 15.618 30.23 3.266 1 12.31 289 GLN A CA 1
ATOM 2190 C C . GLN A 1 289 ? 14.256 29.722 2.884 1 12.46 289 GLN A C 1
ATOM 2191 O O . GLN A 1 289 ? 13.917 29.735 1.708 1 12.93 289 GLN A O 1
ATOM 2197 N N . VAL A 1 290 ? 13.474 29.27 3.875 1 12.51 290 VAL A N 1
ATOM 2198 C CA . VAL A 1 290 ? 12.096 28.81 3.691 1 12.13 290 VAL A CA 1
ATOM 2199 C C . VAL A 1 290 ? 11.209 29.865 4.293 1 11.95 290 VAL A C 1
ATOM 2200 O O . VAL A 1 290 ? 11.287 30.123 5.51 1 12.67 290 VAL A O 1
ATOM 2204 N N . ASP A 1 291 ? 10.367 30.513 3.489 1 11.46 291 ASP A N 1
ATOM 2205 C CA . ASP A 1 291 ? 9.454 31.543 3.991 1 11.88 291 ASP A CA 1
ATOM 2206 C C . ASP A 1 291 ? 8.133 31.399 3.284 1 11.72 291 ASP A C 1
ATOM 2207 O O . ASP A 1 291 ? 8.128 31.174 2.052 1 12.54 291 ASP A O 1
ATOM 2212 N N . ILE A 1 292 ? 7.02 31.611 3.971 1 12 292 ILE A N 1
ATOM 2213 C CA . ILE A 1 292 ? 5.688 31.461 3.378 1 12.52 292 ILE A CA 1
ATOM 2214 C C . ILE A 1 292 ? 5.359 32.648 2.498 1 13.64 292 ILE A C 1
ATOM 2215 O O . ILE A 1 292 ? 4.431 32.57 1.675 1 14.46 292 ILE A O 1
ATOM 2220 N N . ASN A 1 293 ? 6.076 33.788 2.658 1 12.69 293 ASN A N 1
ATOM 2221 C CA . ASN A 1 293 ? 5.86 34.948 1.804 1 12.96 293 ASN A CA 1
ATOM 2222 C C . ASN A 1 293 ? 7.108 35.078 0.953 1 12.73 293 ASN A C 1
ATOM 2223 O O . ASN A 1 293 ? 8.185 35.435 1.467 1 12.4 293 ASN A O 1
ATOM 2228 N N . GLY A 1 294 ? 7.002 34.76 -0.324 1 12.78 294 GLY A N 1
ATOM 2229 C CA . GLY A 1 294 ? 8.154 34.78 -1.197 1 12.73 294 GLY A CA 1
ATOM 2230 C C . GLY A 1 294 ? 8.838 36.128 -1.289 1 12.68 294 GLY A C 1
ATOM 2231 O O . GLY A 1 294 ? 10.045 36.184 -1.516 1 12.78 294 GLY A O 1
ATOM 2232 N N . ALA A 1 295 ? 8.072 37.21 -1.126 1 12.69 295 ALA A N 1
ATOM 2233 C CA . ALA A 1 295 ? 8.669 38.542 -1.217 1 12.67 295 ALA A CA 1
ATOM 2234 C C . ALA A 1 295 ? 9.715 38.777 -0.113 1 12.98 295 ALA A C 1
ATOM 2235 O O . ALA A 1 295 ? 10.545 39.692 -0.212 1 13.08 295 ALA A O 1
ATOM 2237 N N . HIS A 1 296 ? 9.664 37.98 0.993 1 12.06 296 HIS A N 1
ATOM 2238 C CA . HIS A 1 296 ? 10.612 38.168 2.077 1 11.62 296 HIS A CA 1
ATOM 2239 C C . HIS A 1 296 ? 11.898 37.433 1.837 1 12.97 296 HIS A C 1
ATOM 2240 O O . HIS A 1 296 ? 12.859 37.668 2.604 1 12.98 296 HIS A O 1
ATOM 2247 N N . ILE A 1 297 ? 11.971 36.52 0.846 1 11.81 297 ILE A N 1
ATOM 2248 C CA . ILE A 1 297 ? 13.184 35.724 0.737 1 12.31 297 ILE A CA 1
ATOM 2249 C C . ILE A 1 297 ? 14.334 36.564 0.276 1 12.88 297 ILE A C 1
ATOM 2250 O O . ILE A 1 297 ? 14.195 37.375 -0.648 1 12.52 297 ILE A O 1
ATOM 2255 N N . GLY A 1 298 ? 15.494 36.367 0.926 1 12.83 298 GLY A N 1
ATOM 2256 C CA . GLY A 1 298 ? 16.675 37.127 0.539 1 12.16 298 GLY A CA 1
ATOM 2257 C C . GLY A 1 298 ? 16.65 38.574 0.984 1 12.02 298 GLY A C 1
ATOM 2258 O O . GLY A 1 298 ? 17.469 39.381 0.492 1 13.32 298 GLY A O 1
ATOM 2259 N N . ARG A 1 299 ? 15.737 38.938 1.921 1 11.95 299 ARG A N 1
ATOM 2260 C CA . ARG A 1 299 ? 15.707 40.329 2.328 1 11.74 299 ARG A CA 1
ATOM 2261 C C . ARG A 1 299 ? 16.941 40.688 3.158 1 11.89 299 ARG A C 1
ATOM 2262 O O . ARG A 1 299 ? 17.312 41.867 3.214 1 12.53 299 ARG A O 1
ATOM 2270 N N . ARG A 1 300 ? 17.575 39.673 3.826 1 11.94 300 ARG A N 1
ATOM 2271 C CA . ARG A 1 300 ? 18.572 40.004 4.854 1 11.68 300 ARG A CA 1
ATOM 2272 C C . ARG A 1 300 ? 19.976 39.496 4.602 1 13.13 300 ARG A C 1
ATOM 2273 O O . ARG A 1 300 ? 20.914 39.959 5.232 1 13.83 300 ARG A O 1
ATOM 2281 N N . THR A 1 301 ? 20.147 38.581 3.659 1 12.55 301 THR A N 1
ATOM 2282 C CA . THR A 1 301 ? 21.516 38.096 3.317 1 12.23 301 THR A CA 1
ATOM 2283 C C . THR A 1 301 ? 21.441 37.379 1.978 1 13.14 301 THR A C 1
ATOM 2284 O O . THR A 1 301 ? 20.334 37.254 1.416 1 13.49 301 THR A O 1
ATOM 2288 N N . THR A 1 302 ? 22.56 36.907 1.442 1 12.95 302 THR A N 1
ATOM 2289 C CA . THR A 1 302 ? 22.552 36.138 0.194 1 12.98 302 THR A CA 1
ATOM 2290 C C . THR A 1 302 ? 21.875 34.806 0.432 1 13.23 302 THR A C 1
ATOM 2291 O O . THR A 1 302 ? 22.304 34.048 1.324 1 14.17 302 THR A O 1
ATOM 2295 N N . VAL A 1 303 ? 20.871 34.474 -0.376 1 12.92 303 VAL A N 1
ATOM 2296 C CA . VAL A 1 303 ? 20.18 33.208 -0.299 1 13.59 303 VAL A CA 1
ATOM 2297 C C . VAL A 1 303 ? 20.362 32.491 -1.634 1 14.73 303 VAL A C 1
ATOM 2298 O O . VAL A 1 303 ? 19.969 32.979 -2.701 1 15.66 303 VAL A O 1
ATOM 2302 N N . LYS A 1 304 ? 21.045 31.322 -1.576 1 14.22 304 LYS A N 1
ATOM 2303 C CA . LYS A 1 304 ? 21.289 30.509 -2.761 1 14.79 304 LYS A CA 1
ATOM 2304 C C . LYS A 1 304 ? 20.184 29.481 -3.011 1 15.67 304 LYS A C 1
ATOM 2305 O O . LYS A 1 304 ? 20.032 29.053 -4.154 1 16.7 304 LYS A O 1
ATOM 2311 N N . TYR A 1 305 ? 19.435 29.079 -1.952 1 15.02 305 TYR A N 1
ATOM 2312 C CA . TYR A 1 305 ? 18.384 28.073 -2.097 1 14.99 305 TYR A CA 1
ATOM 2313 C C . TYR A 1 305 ? 17.091 28.606 -1.52 1 14.64 305 TYR A C 1
ATOM 2314 O O . TYR A 1 305 ? 16.756 28.35 -0.362 1 14.19 305 TYR A O 1
ATOM 2323 N N . PRO A 1 306 ? 16.378 29.398 -2.308 1 14 306 PRO A N 1
ATOM 2324 C CA . PRO A 1 306 ? 15.12 29.977 -1.825 1 14.22 306 PRO A CA 1
ATOM 2325 C C . PRO A 1 306 ? 13.965 28.992 -1.896 1 15.18 306 PRO A C 1
ATOM 2326 O O . PRO A 1 306 ? 13.884 28.251 -2.883 1 16.39 306 PRO A O 1
ATOM 2330 N N . VAL A 1 307 ? 13.088 28.97 -0.896 1 13.9 307 VAL A N 1
ATOM 2331 C CA . VAL A 1 307 ? 11.934 28.103 -0.926 1 13.55 307 VAL A CA 1
ATOM 2332 C C . VAL A 1 307 ? 10.732 28.881 -0.425 1 13.7 307 VAL A C 1
ATOM 2333 O O . VAL A 1 307 ? 10.671 29.212 0.764 1 13.97 307 VAL A O 1
ATOM 2337 N N . THR A 1 308 ? 9.764 29.155 -1.312 1 13.03 308 THR A N 1
ATOM 2338 C CA . THR A 1 308 ? 8.498 29.741 -0.85 1 13.03 308 THR A CA 1
ATOM 2339 C C . THR A 1 308 ? 7.626 28.587 -0.345 1 13.58 308 THR A C 1
ATOM 2340 O O . THR A 1 308 ? 7.239 27.703 -1.132 1 14.67 308 THR A O 1
ATOM 2344 N N . GLY A 1 309 ? 7.335 28.572 0.951 1 13.94 309 GLY A N 1
ATOM 2345 C CA . GLY A 1 309 ? 6.546 27.486 1.512 1 14.17 309 GLY A CA 1
ATOM 2346 C C . GLY A 1 309 ? 6.394 27.599 3.009 1 13.55 309 GLY A C 1
ATOM 2347 O O . GLY A 1 309 ? 7.136 28.359 3.659 1 13.96 309 GLY A O 1
ATOM 2348 N N . ASP A 1 310 ? 5.466 26.81 3.545 1 13.29 310 ASP A N 1
ATOM 2349 C CA . ASP A 1 310 ? 5.309 26.715 4.978 1 12.82 310 ASP A CA 1
ATOM 2350 C C . ASP A 1 310 ? 6.471 25.885 5.538 1 13.99 310 ASP A C 1
ATOM 2351 O O . ASP A 1 310 ? 6.863 24.874 4.928 1 14.79 310 ASP A O 1
ATOM 2356 N N . VAL A 1 311 ? 6.95 26.219 6.755 1 13.41 311 VAL A N 1
ATOM 2357 C CA . VAL A 1 311 ? 8.051 25.419 7.328 1 12.49 311 VAL A CA 1
ATOM 2358 C C . VAL A 1 311 ? 7.665 23.964 7.529 1 14.53 311 VAL A C 1
ATOM 2359 O O . VAL A 1 311 ? 8.411 23.065 7.097 1 15.14 311 VAL A O 1
ATOM 2363 N N . ALA A 1 312 ? 6.523 23.699 8.211 1 14.82 312 ALA A N 1
ATOM 2364 C CA . ALA A 1 312 ? 6.194 22.284 8.48 1 15.86 312 ALA A CA 1
ATOM 2365 C C . ALA A 1 312 ? 5.976 21.502 7.202 1 16.32 312 ALA A C 1
ATOM 2366 O O . ALA A 1 312 ? 6.478 20.389 7.101 1 16.52 312 ALA A O 1
ATOM 2368 N N . ALA A 1 313 ? 5.247 22.071 6.214 1 15.86 313 ALA A N 1
ATOM 2369 C CA . ALA A 1 313 ? 4.971 21.315 4.982 1 15.9 313 ALA A CA 1
ATOM 2370 C C . ALA A 1 313 ? 6.219 21.097 4.174 1 15.78 313 ALA A C 1
ATOM 2371 O O . ALA A 1 313 ? 6.382 20.018 3.598 1 16.82 313 ALA A O 1
ATOM 2373 N N . THR A 1 314 ? 7.125 22.096 4.136 1 15.01 314 THR A N 1
ATOM 2374 C CA . THR A 1 314 ? 8.372 21.921 3.423 1 14.99 314 THR A CA 1
ATOM 2375 C C . THR A 1 314 ? 9.207 20.816 4.061 1 16.15 314 THR A C 1
ATOM 2376 O O . THR A 1 314 ? 9.756 19.972 3.34 1 16.75 314 THR A O 1
ATOM 2380 N N . ILE A 1 315 ? 9.318 20.809 5.414 1 15.49 315 ILE A N 1
ATOM 2381 C CA . ILE A 1 315 ? 10.136 19.751 6.032 1 15.84 315 ILE A CA 1
ATOM 2382 C C . ILE A 1 315 ? 9.499 18.39 5.806 1 17.03 315 ILE A C 1
ATOM 2383 O O . ILE A 1 315 ? 10.212 17.439 5.444 1 18.03 315 ILE A O 1
ATOM 2388 N N . GLU A 1 316 ? 8.162 18.291 5.932 1 17.12 316 GLU A N 1
ATOM 2389 C CA . GLU A 1 316 ? 7.509 16.982 5.674 1 18.31 316 GLU A CA 1
ATOM 2390 C C . GLU A 1 316 ? 7.787 16.5 4.24 1 19.63 316 GLU A C 1
ATOM 2391 O O . GLU A 1 316 ? 7.983 15.298 4.024 1 21.58 316 GLU A O 1
ATOM 2397 N N . ASN A 1 317 ? 7.799 17.418 3.295 1 18.91 317 ASN A N 1
ATOM 2398 C CA . ASN A 1 317 ? 8.004 17.053 1.892 1 19.99 317 ASN A CA 1
ATOM 2399 C C . ASN A 1 317 ? 9.432 16.601 1.614 1 20.43 317 ASN A C 1
ATOM 2400 O O . ASN A 1 317 ? 9.629 15.637 0.84 1 22.68 317 ASN A O 1
ATOM 2405 N N . ILE A 1 318 ? 10.43 17.27 2.2 1 18.69 318 ILE A N 1
ATOM 2406 C CA . ILE A 1 318 ? 11.814 16.938 1.903 1 19.14 318 ILE A CA 1
ATOM 2407 C C . ILE A 1 318 ? 12.326 15.763 2.709 1 20.56 318 ILE A C 1
ATOM 2408 O O . ILE A 1 318 ? 13.29 15.13 2.284 1 20.57 318 ILE A O 1
ATOM 2413 N N . LEU A 1 319 ? 11.784 15.518 3.906 1 20.7 319 LEU A N 1
ATOM 2414 C CA . LEU A 1 319 ? 12.387 14.542 4.827 1 21.45 319 LEU A CA 1
ATOM 2415 C C . LEU A 1 319 ? 12.699 13.176 4.216 1 22.79 319 LEU A C 1
ATOM 2416 O O . LEU A 1 319 ? 13.827 12.704 4.422 1 22.66 319 LEU A O 1
ATOM 2421 N N . PRO A 1 320 ? 11.815 12.559 3.404 1 23.64 320 PRO A N 1
ATOM 2422 C CA . PRO A 1 320 ? 12.146 11.223 2.855 1 24.24 320 PRO A CA 1
ATOM 2423 C C . PRO A 1 320 ? 13.342 11.214 1.902 1 25.13 320 PRO A C 1
ATOM 2424 O O . PRO A 1 320 ? 13.927 10.15 1.65 1 26.7 320 PRO A O 1
ATOM 2428 N N . HIS A 1 321 ? 13.698 12.384 1.353 1 22.89 321 HIS A N 1
ATOM 2429 C CA . HIS A 1 321 ? 14.808 12.541 0.4 1 23.04 321 HIS A CA 1
ATOM 2430 C C . HIS A 1 321 ? 16.101 13.042 1.066 1 21.97 321 HIS A C 1
ATOM 2431 O O . HIS A 1 321 ? 17.149 13.12 0.405 1 22.17 321 HIS A O 1
ATOM 2438 N N . VAL A 1 322 ? 16.008 13.477 2.332 1 20.76 322 VAL A N 1
ATOM 2439 C CA . VAL A 1 322 ? 17.175 13.951 3.076 1 20.42 322 VAL A CA 1
ATOM 2440 C C . VAL A 1 322 ? 17.867 12.727 3.708 1 21.91 322 VAL A C 1
ATOM 2441 O O . VAL A 1 322 ? 17.215 11.931 4.381 1 23.58 322 VAL A O 1
ATOM 2445 N N . LYS A 1 323 ? 19.15 12.562 3.453 1 22.1 323 LYS A N 1
ATOM 2446 C CA . LYS A 1 323 ? 19.884 11.41 3.985 1 23.25 323 LYS A CA 1
ATOM 2447 C C . LYS A 1 323 ? 20.201 11.61 5.448 1 23.03 323 LYS A C 1
ATOM 2448 O O . LYS A 1 323 ? 20.548 12.723 5.875 1 23.2 323 LYS A O 1
ATOM 2454 N N . GLU A 1 324 ? 20.122 10.538 6.233 1 22.62 324 GLU A N 1
ATOM 2455 C CA . GLU A 1 324 ? 20.491 10.636 7.648 1 24.1 324 GLU A CA 1
ATOM 2456 C C . GLU A 1 324 ? 21.995 10.925 7.74 1 25.45 324 GLU A C 1
ATOM 2457 O O . GLU A 1 324 ? 22.782 10.252 7.056 1 28.18 324 GLU A O 1
ATOM 2463 N N . LYS A 1 325 ? 22.403 11.889 8.592 1 22.73 325 LYS A N 1
ATOM 2464 C CA . LYS A 1 325 ? 23.818 12.147 8.816 1 21.51 325 LYS A CA 1
ATOM 2465 C C . LYS A 1 325 ? 24.207 11.469 10.112 1 22.41 325 LYS A C 1
ATOM 2466 O O . LYS A 1 325 ? 23.595 11.771 11.141 1 23.5 325 LYS A O 1
ATOM 2472 N N . THR A 1 326 ? 25.162 10.527 10.08 1 22.9 326 THR A N 1
ATOM 2473 C CA . THR A 1 326 ? 25.541 9.865 11.324 1 24.85 326 THR A CA 1
ATOM 2474 C C . THR A 1 326 ? 26.613 10.645 12.096 1 25.7 326 THR A C 1
ATOM 2475 O O . THR A 1 326 ? 26.819 10.365 13.287 1 27.41 326 THR A O 1
ATOM 2479 N N . ASP A 1 327 ? 27.329 11.568 11.438 1 24.69 327 ASP A N 1
ATOM 2480 C CA . ASP A 1 327 ? 28.391 12.304 12.112 1 24.3 327 ASP A CA 1
ATOM 2481 C C . ASP A 1 327 ? 27.754 13.492 12.813 1 22.84 327 ASP A C 1
ATOM 2482 O O . ASP A 1 327 ? 27.15 14.361 12.139 1 23.87 327 ASP A O 1
ATOM 2487 N N . ARG A 1 328 ? 27.852 13.522 14.143 1 22.09 328 ARG A N 1
ATOM 2488 C CA . ARG A 1 328 ? 27.309 14.66 14.891 1 21.38 328 ARG A CA 1
ATOM 2489 C C . ARG A 1 328 ? 28.467 15.411 15.569 1 20.14 328 ARG A C 1
ATOM 2490 O O . ARG A 1 328 ? 28.246 16.086 16.569 1 19.69 328 ARG A O 1
ATOM 2498 N N . SER A 1 329 ? 29.698 15.408 14.966 1 19.49 329 SER A N 1
ATOM 2499 C CA . SER A 1 329 ? 30.823 16.122 15.566 1 20.22 329 SER A CA 1
ATOM 2500 C C . SER A 1 329 ? 30.592 17.622 15.599 1 19.39 329 SER A C 1
ATOM 2501 O O . SER A 1 329 ? 30.944 18.268 16.593 1 19.9 329 SER A O 1
ATOM 2504 N N . PHE A 1 330 ? 29.989 18.182 14.541 1 17.66 330 PHE A N 1
ATOM 2505 C CA . PHE A 1 330 ? 29.736 19.625 14.526 1 17.34 330 PHE A CA 1
ATOM 2506 C C . PHE A 1 330 ? 28.72 19.987 15.624 1 17.67 330 PHE A C 1
ATOM 2507 O O . PHE A 1 330 ? 28.93 20.933 16.428 1 17.49 330 PHE A O 1
ATOM 2515 N N . LEU A 1 331 ? 27.607 19.228 15.688 1 17.74 331 LEU A N 1
ATOM 2516 C CA . LEU A 1 331 ? 26.589 19.478 16.718 1 16.69 331 LEU A CA 1
ATOM 2517 C C . LEU A 1 331 ? 27.19 19.392 18.119 1 16.73 331 LEU A C 1
ATOM 2518 O O . LEU A 1 331 ? 26.941 20.269 18.949 1 16.47 331 LEU A O 1
ATOM 2523 N N . ASP A 1 332 ? 27.986 18.342 18.384 1 15.91 332 ASP A N 1
ATOM 2524 C CA . ASP A 1 332 ? 28.577 18.222 19.713 1 16.13 332 ASP A CA 1
ATOM 2525 C C . ASP A 1 332 ? 29.506 19.421 20.015 1 16.9 332 ASP A C 1
ATOM 2526 O O . ASP A 1 332 ? 29.49 19.943 21.137 1 17.68 332 ASP A O 1
ATOM 2531 N N . ARG A 1 333 ? 30.336 19.856 19.04 1 16.81 333 ARG A N 1
ATOM 2532 C CA . ARG A 1 333 ? 31.225 20.983 19.284 1 17.71 333 ARG A CA 1
ATOM 2533 C C . ARG A 1 333 ? 30.426 22.251 19.572 1 17.2 333 ARG A C 1
ATOM 2534 O O . ARG A 1 333 ? 30.794 23.004 20.489 1 17.05 333 ARG A O 1
ATOM 2542 N N . MET A 1 334 ? 29.319 22.433 18.867 1 16.36 334 MET A N 1
ATOM 2543 C CA . MET A 1 334 ? 28.504 23.653 19.089 1 15.86 334 MET A CA 1
ATOM 2544 C C . MET A 1 334 ? 27.722 23.576 20.391 1 16.44 334 MET A C 1
ATOM 2545 O O . MET A 1 334 ? 27.594 24.598 21.076 1 16.23 334 MET A O 1
ATOM 2550 N N . LEU A 1 335 ? 27.235 22.366 20.781 1 15.44 335 LEU A N 1
ATOM 2551 C CA . LEU A 1 335 ? 26.546 22.276 22.091 1 15.9 335 LEU A CA 1
ATOM 2552 C C . LEU A 1 335 ? 27.531 22.589 23.217 1 16.1 335 LEU A C 1
ATOM 2553 O O . LEU A 1 335 ? 27.174 23.289 24.176 1 15.93 335 LEU A O 1
ATOM 2558 N N . LYS A 1 336 ? 28.77 22.071 23.123 1 15.89 336 LYS A N 1
ATOM 2559 C CA . LYS A 1 336 ? 29.774 22.356 24.154 1 16.09 336 LYS A CA 1
ATOM 2560 C C . LYS A 1 336 ? 30.151 23.829 24.164 1 16.92 336 LYS A C 1
ATOM 2561 O O . LYS A 1 336 ? 30.24 24.409 25.241 1 17.72 336 LYS A O 1
ATOM 2567 N N . ALA A 1 337 ? 30.342 24.444 22.976 1 16.69 337 ALA A N 1
ATOM 2568 C CA . ALA A 1 337 ? 30.683 25.871 22.957 1 16.88 337 ALA A CA 1
ATOM 2569 C C . ALA A 1 337 ? 29.537 26.699 23.532 1 16.53 337 ALA A C 1
ATOM 2570 O O . ALA A 1 337 ? 29.783 27.698 24.221 1 17.35 337 ALA A O 1
ATOM 2572 N N . HIS A 1 338 ? 28.292 26.328 23.225 1 14.83 338 HIS A N 1
ATOM 2573 C CA . HIS A 1 338 ? 27.131 27.052 23.737 1 13.98 338 HIS A CA 1
ATOM 2574 C C . HIS A 1 338 ? 27.094 27.087 25.263 1 14.89 338 HIS A C 1
ATOM 2575 O O . HIS A 1 338 ? 27.007 28.167 25.85 1 14.97 338 HIS A O 1
ATOM 2582 N N . GLU A 1 339 ? 27.253 25.929 25.876 1 14.74 339 GLU A N 1
ATOM 2583 C CA . GLU A 1 339 ? 27.21 25.876 27.331 1 14.59 339 GLU A CA 1
ATOM 2584 C C . GLU A 1 339 ? 28.399 26.607 27.932 1 16.8 339 GLU A C 1
ATOM 2585 O O . GLU A 1 339 ? 28.26 27.216 28.993 1 16.89 339 GLU A O 1
ATOM 2591 N N . ARG A 1 340 ? 29.572 26.538 27.29 1 16.16 340 ARG A N 1
ATOM 2592 C CA . ARG A 1 340 ? 30.754 27.239 27.816 1 17.26 340 ARG A CA 1
ATOM 2593 C C . ARG A 1 340 ? 30.505 28.751 27.749 1 16.97 340 ARG A C 1
ATOM 2594 O O . ARG A 1 340 ? 30.821 29.464 28.706 1 17.64 340 ARG A O 1
ATOM 2602 N N . LYS A 1 341 ? 29.914 29.234 26.639 1 16.17 341 LYS A N 1
ATOM 2603 C CA . LYS A 1 341 ? 29.685 30.664 26.492 1 16.67 341 LYS A CA 1
ATOM 2604 C C . LYS A 1 341 ? 28.657 31.138 27.503 1 17.17 341 LYS A C 1
ATOM 2605 O O . LYS A 1 341 ? 28.845 32.2 28.118 1 17.82 341 LYS A O 1
ATOM 2611 N N . LEU A 1 342 ? 27.57 30.365 27.737 1 15.6 342 LEU A N 1
ATOM 2612 C CA . LEU A 1 342 ? 26.586 30.799 28.725 1 15.52 342 LEU A CA 1
ATOM 2613 C C . LEU A 1 342 ? 27.213 30.799 30.113 1 16.31 342 LEU A C 1
ATOM 2614 O O . LEU A 1 342 ? 27.018 31.746 30.88 1 16.52 342 LEU A O 1
ATOM 2619 N N . SER A 1 343 ? 27.985 29.743 30.453 1 16.43 343 SER A N 1
ATOM 2620 C CA . SER A 1 343 ? 28.607 29.735 31.799 1 15.85 343 SER A CA 1
ATOM 2621 C C . SER A 1 343 ? 29.545 30.939 31.956 1 16.68 343 SER A C 1
ATOM 2622 O O . SER A 1 343 ? 29.661 31.494 33.041 1 18.23 343 SER A O 1
ATOM 2625 N N . SER A 1 344 ? 30.24 31.306 30.88 1 17.61 344 SER A N 1
ATOM 2626 C CA . SER A 1 344 ? 31.214 32.394 30.95 1 18.02 344 SER A CA 1
ATOM 2627 C C . SER A 1 344 ? 30.529 33.725 31.207 1 17.4 344 SER A C 1
ATOM 2628 O O . SER A 1 344 ? 31.023 34.517 32.003 1 18.61 344 SER A O 1
ATOM 2631 N N . VAL A 1 345 ? 29.378 34.002 30.529 1 16.34 345 VAL A N 1
ATOM 2632 C CA . VAL A 1 345 ? 28.744 35.326 30.765 1 15.77 345 VAL A CA 1
ATOM 2633 C C . VAL A 1 345 ? 28.125 35.364 32.171 1 17.56 345 VAL A C 1
ATOM 2634 O O . VAL A 1 345 ? 28.138 36.425 32.803 1 17.57 345 VAL A O 1
ATOM 2638 N N . VAL A 1 346 ? 27.647 34.221 32.703 1 17.37 346 VAL A N 1
ATOM 2639 C CA . VAL A 1 346 ? 27.159 34.225 34.09 1 18.77 346 VAL A CA 1
ATOM 2640 C C . VAL A 1 346 ? 28.331 34.541 35.059 1 20.93 346 VAL A C 1
ATOM 2641 O O . VAL A 1 346 ? 28.18 35.377 35.946 1 22.95 346 VAL A O 1
ATOM 2645 N N . GLU A 1 347 ? 29.487 33.919 34.857 1 19.79 347 GLU A N 1
ATOM 2646 C CA . GLU A 1 347 ? 30.631 34.15 35.755 1 20.88 347 GLU A CA 1
ATOM 2647 C C . GLU A 1 347 ? 31.117 35.574 35.633 1 22.97 347 GLU A C 1
ATOM 2648 O O . GLU A 1 347 ? 31.467 36.187 36.647 1 24.92 347 GLU A O 1
ATOM 2654 N N . THR A 1 348 ? 31.135 36.13 34.413 1 21.35 348 THR A N 1
ATOM 2655 C CA . THR A 1 348 ? 31.688 37.482 34.225 1 21.55 348 THR A CA 1
ATOM 2656 C C . THR A 1 348 ? 30.773 38.566 34.743 1 22.89 348 THR A C 1
ATOM 2657 O O . THR A 1 348 ? 31.238 39.557 35.323 1 24.23 348 THR A O 1
ATOM 2661 N N . TYR A 1 349 ? 29.461 38.409 34.526 1 21.51 349 TYR A N 1
ATOM 2662 C CA . TYR A 1 349 ? 28.545 39.494 34.783 1 21.42 349 TYR A CA 1
ATOM 2663 C C . TYR A 1 349 ? 27.601 39.345 35.969 1 23.6 349 TYR A C 1
ATOM 2664 O O . TYR A 1 349 ? 27.06 40.387 36.392 1 24.14 349 TYR A O 1
ATOM 2673 N N . THR A 1 350 ? 27.338 38.12 36.472 1 23.48 350 THR A N 1
ATOM 2674 C CA . THR A 1 350 ? 26.321 38.062 37.523 1 25.92 350 THR A CA 1
ATOM 2675 C C . THR A 1 350 ? 26.845 37.339 38.757 1 29.48 350 THR A C 1
ATOM 2676 O O . THR A 1 350 ? 26.049 36.789 39.509 1 30.13 350 THR A O 1
ATOM 2680 N N . HIS A 1 351 ? 28.143 37.529 39.058 1 31.12 351 HIS A N 1
ATOM 2681 C CA . HIS A 1 351 ? 28.734 37.049 40.303 1 33.54 351 HIS A CA 1
ATOM 2682 C C . HIS A 1 351 ? 28.167 37.877 41.445 1 34.34 351 HIS A C 1
ATOM 2683 O O . HIS A 1 351 ? 28.304 39.11 41.438 1 34.65 351 HIS A O 1
ATOM 2690 N N . ASN A 1 352 ? 27.549 37.218 42.438 1 35.57 352 ASN A N 1
ATOM 2691 C CA . ASN A 1 352 ? 26.961 37.888 43.603 1 36.97 352 ASN A CA 1
ATOM 2692 C C . ASN A 1 352 ? 25.955 38.965 43.199 1 34.94 352 ASN A C 1
ATOM 2693 O O . ASN A 1 352 ? 25.826 39.998 43.869 1 35.63 352 ASN A O 1
ATOM 2698 N N . VAL A 1 353 ? 25.236 38.729 42.088 1 32.2 353 VAL A N 1
ATOM 2699 C CA . VAL A 1 353 ? 24.248 39.682 41.615 1 30.09 353 VAL A CA 1
ATOM 2700 C C . VAL A 1 353 ? 23.127 39.891 42.665 1 29.47 353 VAL A C 1
ATOM 2701 O O . VAL A 1 353 ? 22.511 40.964 42.681 1 28.43 353 VAL A O 1
ATOM 2705 N N . GLU A 1 354 ? 22.874 38.884 43.537 1 28.78 354 GLU A N 1
ATOM 2706 C CA . GLU A 1 354 ? 21.823 38.987 44.554 1 29.72 354 GLU A CA 1
ATOM 2707 C C . GLU A 1 354 ? 22.158 39.996 45.65 1 30.31 354 GLU A C 1
ATOM 2708 O O . GLU A 1 354 ? 21.273 40.344 46.431 1 30.41 354 GLU A O 1
ATOM 2714 N N . LYS A 1 355 ? 23.413 40.455 45.732 1 31 355 LYS A N 1
ATOM 2715 C CA . LYS A 1 355 ? 23.803 41.441 46.725 1 32.07 355 LYS A CA 1
ATOM 2716 C C . LYS A 1 355 ? 24.041 42.83 46.091 1 31.55 355 LYS A C 1
ATOM 2717 O O . LYS A 1 355 ? 24.232 43.791 46.827 1 33.12 355 LYS A O 1
ATOM 2723 N N . HIS A 1 356 ? 23.946 42.955 44.741 1 29.96 356 HIS A N 1
ATOM 2724 C CA . HIS A 1 356 ? 24.228 44.193 44.055 1 28.48 356 HIS A CA 1
ATOM 2725 C C . HIS A 1 356 ? 23.215 45.295 44.379 1 28.31 356 HIS A C 1
ATOM 2726 O O . HIS A 1 356 ? 22 45.059 44.436 1 27.33 356 HIS A O 1
ATOM 2733 N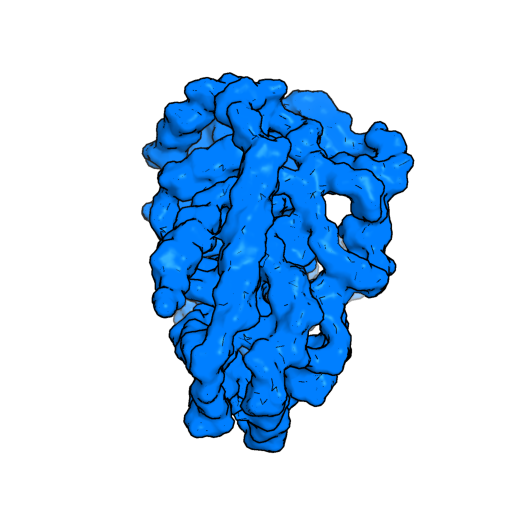 N . VAL A 1 357 ? 23.728 46.506 44.608 1 28.31 357 VAL A N 1
ATOM 2734 C CA . VAL A 1 357 ? 22.931 47.686 44.92 1 28.8 357 VAL A CA 1
ATOM 2735 C C . VAL A 1 357 ? 23.348 48.849 43.993 1 29.31 357 VAL A C 1
ATOM 2736 O O . VAL A 1 357 ? 24.557 49.118 43.862 1 30.32 357 VAL A O 1
ATOM 2740 N N . PRO A 1 358 ? 22.408 49.643 43.436 1 27.04 358 PRO A N 1
ATOM 2741 C CA . PRO A 1 358 ? 20.939 49.421 43.419 1 25.14 358 PRO A CA 1
ATOM 2742 C C . PRO A 1 358 ? 20.635 48.071 42.805 1 22.92 358 PRO A C 1
ATOM 2743 O O . PRO A 1 358 ? 21.452 47.51 42.077 1 23.87 358 PRO A O 1
ATOM 2747 N N . ILE A 1 359 ? 19.383 47.581 42.981 1 20.01 359 ILE A N 1
ATOM 2748 C CA . ILE A 1 359 ? 19.027 46.241 42.519 1 17.88 359 ILE A CA 1
ATOM 2749 C C . ILE A 1 359 ? 19.385 46.011 41.051 1 17.96 359 ILE A C 1
ATOM 2750 O O . ILE A 1 359 ? 19.063 46.838 40.196 1 18.46 359 ILE A O 1
ATOM 2755 N N . HIS A 1 360 ? 19.984 44.85 40.753 1 17.15 360 HIS A N 1
ATOM 2756 C CA . HIS A 1 360 ? 20.349 44.56 39.379 1 16.84 360 HIS A CA 1
ATOM 2757 C C . HIS A 1 360 ? 19.123 44.069 38.644 1 16.54 360 HIS A C 1
ATOM 2758 O O . HIS A 1 360 ? 18.479 43.114 39.098 1 16.75 360 HIS A O 1
ATOM 2765 N N . PRO A 1 361 ? 18.826 44.61 37.443 1 15.62 361 PRO A N 1
ATOM 2766 C CA . PRO A 1 361 ? 17.634 44.149 36.737 1 14.8 361 PRO A CA 1
ATOM 2767 C C . PRO A 1 361 ? 17.702 42.672 36.351 1 15.27 361 PRO A C 1
ATOM 2768 O O . PRO A 1 361 ? 16.661 42.025 36.228 1 15.03 361 PRO A O 1
ATOM 2772 N N . GLU A 1 362 ? 18.924 42.115 36.143 1 14.88 362 GLU A N 1
ATOM 2773 C CA . GLU A 1 362 ? 19.026 40.684 35.803 1 15.4 362 GLU A CA 1
ATOM 2774 C C . GLU A 1 362 ? 18.663 39.795 37.005 1 16.84 362 GLU A C 1
ATOM 2775 O O . GLU A 1 362 ? 18.165 38.664 36.812 1 17.91 362 GLU A O 1
ATOM 2781 N N . TYR A 1 363 ? 18.883 40.284 38.237 1 16.46 363 TYR A N 1
ATOM 2782 C CA . TYR A 1 363 ? 18.449 39.536 39.422 1 16.82 363 TYR A CA 1
ATOM 2783 C C . TYR A 1 363 ? 16.924 39.531 39.457 1 17 363 TYR A C 1
ATOM 2784 O O . TYR A 1 363 ? 16.299 38.48 39.631 1 17.45 363 TYR A O 1
ATOM 2793 N N . VAL A 1 364 ? 16.293 40.697 39.241 1 15.48 364 VAL A N 1
ATOM 2794 C CA . VAL A 1 364 ? 14.821 40.764 39.154 1 15.97 364 VAL A CA 1
ATOM 2795 C C . VAL A 1 364 ? 14.297 39.817 38.085 1 16.27 364 VAL A C 1
ATOM 2796 O O . VAL A 1 364 ? 13.331 39.075 38.335 1 16.38 364 VAL A O 1
ATOM 2800 N N . ALA A 1 365 ? 14.895 39.855 36.875 1 15.84 365 ALA A N 1
ATOM 2801 C CA . ALA A 1 365 ? 14.372 39.038 35.793 1 14.86 365 ALA A CA 1
ATOM 2802 C C . ALA A 1 365 ? 14.479 37.532 36.095 1 15.41 365 ALA A C 1
ATOM 2803 O O . ALA A 1 365 ? 13.546 36.778 35.829 1 15.06 365 ALA A O 1
ATOM 2805 N N . SER A 1 366 ? 15.566 37.113 36.718 1 15.54 366 SER A N 1
ATOM 2806 C CA . SER A 1 366 ? 15.72 35.705 37.098 1 15.63 366 SER A CA 1
ATOM 2807 C C . SER A 1 366 ? 14.641 35.297 38.079 1 17.02 366 SER A C 1
ATOM 2808 O O . SER A 1 366 ? 14.069 34.197 37.974 1 17.31 366 SER A O 1
ATOM 2811 N N . ILE A 1 367 ? 14.368 36.155 39.088 1 17.08 367 ILE A N 1
ATOM 2812 C CA . ILE A 1 367 ? 13.338 35.8 40.081 1 17.94 367 ILE A CA 1
ATOM 2813 C C . ILE A 1 367 ? 11.963 35.839 39.431 1 17.01 367 ILE A C 1
ATOM 2814 O O . ILE A 1 367 ? 11.141 34.957 39.698 1 18 367 ILE A O 1
ATOM 2819 N N . LEU A 1 368 ? 11.706 36.802 38.535 1 16.81 368 LEU A N 1
ATOM 2820 C CA . LEU A 1 368 ? 10.418 36.89 37.892 1 17.07 368 LEU A CA 1
ATOM 2821 C C . LEU A 1 368 ? 10.127 35.619 37.042 1 15.83 368 LEU A C 1
ATOM 2822 O O . LEU A 1 368 ? 9.005 35.059 37.084 1 16.2 368 LEU A O 1
ATOM 2827 N N . ASN A 1 369 ? 11.167 35.102 36.351 1 14.56 369 ASN A N 1
ATOM 2828 C CA . ASN A 1 369 ? 10.99 33.873 35.583 1 15.1 369 ASN A CA 1
ATOM 2829 C C . ASN A 1 369 ? 10.617 32.697 36.49 1 16.12 369 ASN A C 1
ATOM 2830 O O . ASN A 1 369 ? 9.82 31.818 36.111 1 16.27 369 ASN A O 1
ATOM 2835 N N . GLU A 1 370 ? 11.24 32.62 37.691 1 15.61 370 GLU A N 1
ATOM 2836 C CA . GLU A 1 370 ? 10.971 31.505 38.588 1 16.09 370 GLU A CA 1
ATOM 2837 C C . GLU A 1 370 ? 9.59 31.599 39.192 1 15.96 370 GLU A C 1
ATOM 2838 O O . GLU A 1 370 ? 8.908 30.568 39.395 1 18.76 370 GLU A O 1
ATOM 2844 N N . LEU A 1 371 ? 9.182 32.826 39.561 1 16.5 371 LEU A N 1
ATOM 2845 C CA . LEU A 1 371 ? 7.945 32.993 40.328 1 17.41 371 LEU A CA 1
ATOM 2846 C C . LEU A 1 371 ? 6.685 33.06 39.495 1 16.82 371 LEU A C 1
ATOM 2847 O O . LEU A 1 371 ? 5.597 32.713 39.985 1 18.7 371 LEU A O 1
ATOM 2852 N N . ALA A 1 372 ? 6.794 33.573 38.251 1 15.05 372 ALA A N 1
ATOM 2853 C CA . ALA A 1 372 ? 5.591 33.69 37.435 1 15.1 372 ALA A CA 1
ATOM 2854 C C . ALA A 1 372 ? 5.009 32.332 37.087 1 15.37 372 ALA A C 1
ATOM 2855 O O . ALA A 1 372 ? 5.712 31.315 36.972 1 16.83 372 ALA A O 1
ATOM 2857 N N . ASP A 1 373 ? 3.692 32.318 36.866 1 14.97 373 ASP A N 1
ATOM 2858 C CA . ASP A 1 373 ? 3.001 31.088 36.515 1 15.64 373 ASP A CA 1
ATOM 2859 C C . ASP A 1 373 ? 3.545 30.455 35.218 1 15.89 373 ASP A C 1
ATOM 2860 O O . ASP A 1 373 ? 4.051 31.128 34.305 1 15.6 373 ASP A O 1
ATOM 2865 N N . LYS A 1 374 ? 3.36 29.135 35.137 1 17.31 374 LYS A N 1
ATOM 2866 C CA . LYS A 1 374 ? 3.77 28.342 34.004 1 18.33 374 LYS A CA 1
ATOM 2867 C C . LYS A 1 374 ? 3.057 28.732 32.736 1 16.81 374 LYS A C 1
ATOM 2868 O O . LYS A 1 374 ? 3.571 28.454 31.649 1 16.43 374 LYS A O 1
ATOM 2874 N N . ASP A 1 375 ? 1.856 29.359 32.85 1 15.71 375 ASP A N 1
ATOM 2875 C CA . ASP A 1 375 ? 1.099 29.783 31.684 1 15.13 375 ASP A CA 1
ATOM 2876 C C . ASP A 1 375 ? 0.9 31.283 31.648 1 15.87 375 ASP A C 1
ATOM 2877 O O . ASP A 1 375 ? 0.01 31.751 30.951 1 16.94 375 ASP A O 1
ATOM 2882 N N . ALA A 1 376 ? 1.751 32.051 32.354 1 14.46 376 ALA A N 1
ATOM 2883 C CA . ALA A 1 376 ? 1.57 33.5 32.34 1 13.44 376 ALA A CA 1
ATOM 2884 C C . ALA A 1 376 ? 1.759 34.075 30.934 1 13.76 376 ALA A C 1
ATOM 2885 O O . ALA A 1 376 ? 2.5 33.529 30.077 1 13.75 376 ALA A O 1
ATOM 2887 N N . VAL A 1 377 ? 1.117 35.233 30.718 1 12.49 377 VAL A N 1
ATOM 2888 C CA . VAL A 1 377 ? 1.443 36.088 29.596 1 12.22 377 VAL A CA 1
ATOM 2889 C C . VAL A 1 377 ? 2.458 37.143 30.049 1 12.11 377 VAL A C 1
ATOM 2890 O O . VAL A 1 377 ? 2.254 37.733 31.133 1 13.26 377 VAL A O 1
ATOM 2894 N N . PHE A 1 378 ? 3.534 37.334 29.312 1 11.83 378 PHE A N 1
ATOM 2895 C CA . PHE A 1 378 ? 4.465 38.419 29.569 1 11.62 378 PHE A CA 1
ATOM 2896 C C . PHE A 1 378 ? 4.35 39.46 28.479 1 11.47 378 PHE A C 1
ATOM 2897 O O . PHE A 1 378 ? 4.344 39.091 27.301 1 12.41 378 PHE A O 1
ATOM 2905 N N . THR A 1 379 ? 4.225 40.74 28.843 1 10.86 379 THR A N 1
ATOM 2906 C CA . THR A 1 379 ? 4.344 41.819 27.875 1 10.92 379 THR A CA 1
ATOM 2907 C C . THR A 1 379 ? 5.668 42.538 28.15 1 11.12 379 THR A C 1
ATOM 2908 O O . THR A 1 379 ? 6.122 42.607 29.305 1 12.11 379 THR A O 1
ATOM 2912 N N . VAL A 1 380 ? 6.291 43.065 27.116 1 11.63 380 VAL A N 1
ATOM 2913 C CA . VAL A 1 380 ? 7.693 43.517 27.246 1 11.63 380 VAL A CA 1
ATOM 2914 C C . VAL A 1 380 ? 7.823 44.911 26.679 1 11.62 380 VAL A C 1
ATOM 2915 O O . VAL A 1 380 ? 7.708 45.084 25.452 1 11.56 380 VAL A O 1
ATOM 2919 N N . ASP A 1 381 ? 8.172 45.898 27.52 1 11.67 381 ASP A N 1
ATOM 2920 C CA . ASP A 1 381 ? 8.313 47.292 27.061 1 11.83 381 ASP A CA 1
ATOM 2921 C C . ASP A 1 381 ? 9.593 47.407 26.268 1 12.45 381 ASP A C 1
ATOM 2922 O O . ASP A 1 381 ? 10.681 46.969 26.705 1 12.97 381 ASP A O 1
ATOM 2927 N N . THR A 1 382 ? 9.55 48.108 25.117 1 12.03 382 THR A N 1
ATOM 2928 C CA . THR A 1 382 ? 10.759 48.272 24.311 1 11.68 382 THR A CA 1
ATOM 2929 C C . THR A 1 382 ? 11.833 49.002 25.086 1 12.97 382 THR A C 1
ATOM 2930 O O . THR A 1 382 ? 11.569 50.056 25.685 1 13.25 382 THR A O 1
ATOM 2934 N N . GLY A 1 383 ? 13.055 48.469 25.018 1 11.31 383 GLY A N 1
ATOM 2935 C CA . GLY A 1 383 ? 14.176 49.065 25.744 1 13.02 383 GLY A CA 1
ATOM 2936 C C . GLY A 1 383 ? 14.969 47.949 26.414 1 13.14 383 GLY A C 1
ATOM 2937 O O . GLY A 1 383 ? 15.001 46.824 25.924 1 12.89 383 GLY A O 1
ATOM 2938 N N . MET A 1 384 ? 15.547 48.24 27.576 1 13.66 384 MET A N 1
ATOM 2939 C CA . MET A 1 384 ? 16.318 47.187 28.264 1 14.13 384 MET A CA 1
ATOM 2940 C C . MET A 1 384 ? 15.467 46.023 28.7 1 14.06 384 MET A C 1
ATOM 2941 O O . MET A 1 384 ? 15.993 44.904 28.792 1 13.44 384 MET A O 1
ATOM 2946 N N . CYS A 1 385 ? 14.124 46.203 28.864 1 13.05 385 CYS A N 1
ATOM 2947 C CA . CYS A 1 385 ? 13.306 45.028 29.175 1 12.93 385 CYS A CA 1
ATOM 2948 C C . CYS A 1 385 ? 13.38 43.961 28.076 1 13.03 385 CYS A C 1
ATOM 2949 O O . CYS A 1 385 ? 13.128 42.772 28.324 1 13.15 385 CYS A O 1
ATOM 2952 N N . ASN A 1 386 ? 13.699 44.378 26.813 1 12.42 386 ASN A N 1
ATOM 2953 C CA . ASN A 1 386 ? 13.854 43.349 25.776 1 12.55 386 ASN A CA 1
ATOM 2954 C C . ASN A 1 386 ? 15.058 42.466 26.044 1 12.87 386 ASN A C 1
ATOM 2955 O O . ASN A 1 386 ? 15 41.269 25.705 1 12.56 386 ASN A O 1
ATOM 2960 N N . VAL A 1 387 ? 16.115 43.038 26.657 1 12.58 387 VAL A N 1
ATOM 2961 C CA . VAL A 1 387 ? 17.304 42.226 26.974 1 13.84 387 VAL A CA 1
ATOM 2962 C C . VAL A 1 387 ? 16.926 41.249 28.093 1 13.96 387 VAL A C 1
ATOM 2963 O O . VAL A 1 387 ? 17.314 40.072 28.051 1 14.3 387 VAL A O 1
ATOM 2967 N N . TRP A 1 388 ? 16.194 41.726 29.104 1 13.65 388 TRP A N 1
ATOM 2968 C CA . TRP A 1 388 ? 15.853 40.854 30.251 1 14.67 388 TRP A CA 1
ATOM 2969 C C . TRP A 1 388 ? 14.892 39.769 29.853 1 15.15 388 TRP A C 1
ATOM 2970 O O . TRP A 1 388 ? 15.019 38.597 30.282 1 15.7 388 TRP A O 1
ATOM 2981 N N . HIS A 1 389 ? 13.932 40.058 28.962 1 14.13 389 HIS A N 1
ATOM 2982 C CA . HIS A 1 389 ? 13.089 39.007 28.438 1 14.19 389 HIS A CA 1
ATOM 2983 C C . HIS A 1 389 ? 13.916 37.973 27.695 1 14.37 389 HIS A C 1
ATOM 2984 O O . HIS A 1 389 ? 13.815 36.771 27.956 1 14.55 389 HIS A O 1
ATOM 2991 N N . ALA A 1 390 ? 14.745 38.43 26.737 1 13.07 390 ALA A N 1
ATOM 2992 C CA . ALA A 1 390 ? 15.462 37.517 25.874 1 12.5 390 ALA A CA 1
ATOM 2993 C C . ALA A 1 390 ? 16.382 36.604 26.646 1 12.72 390 ALA A C 1
ATOM 2994 O O . ALA A 1 390 ? 16.541 35.44 26.286 1 13.14 390 ALA A O 1
ATOM 2996 N N . ARG A 1 391 ? 17.002 37.132 27.724 1 12.97 391 ARG A N 1
ATOM 2997 C CA . ARG A 1 391 ? 18.026 36.311 28.415 1 12.42 391 ARG A CA 1
ATOM 2998 C C . ARG A 1 391 ? 17.566 35.634 29.692 1 13.06 391 ARG A C 1
ATOM 2999 O O . ARG A 1 391 ? 18.272 34.723 30.154 1 13.59 391 ARG A O 1
ATOM 3007 N N . TYR A 1 392 ? 16.361 35.956 30.186 1 12.99 392 TYR A N 1
ATOM 3008 C CA . TYR A 1 392 ? 15.907 35.403 31.441 1 12.83 392 TYR A CA 1
ATOM 3009 C C . TYR A 1 392 ? 14.508 34.816 31.453 1 12.93 392 TYR A C 1
ATOM 3010 O O . TYR A 1 392 ? 14.256 33.965 32.331 1 13.33 392 TYR A O 1
ATOM 3019 N N . ILE A 1 393 ? 13.591 35.224 30.576 1 13.27 393 ILE A N 1
ATOM 3020 C CA . ILE A 1 393 ? 12.22 34.698 30.689 1 13.63 393 ILE A CA 1
ATOM 3021 C C . ILE A 1 393 ? 12.064 33.515 29.768 1 14.04 393 ILE A C 1
ATOM 3022 O O . ILE A 1 393 ? 12.105 33.692 28.551 1 16.47 393 ILE A O 1
ATOM 3027 N N . GLU A 1 394 ? 11.857 32.337 30.346 1 14.2 394 GLU A N 1
ATOM 3028 C CA A GLU A 1 394 ? 11.754 31.014 29.735 0.5 14.93 394 GLU A CA 1
ATOM 3029 C CA B GLU A 1 394 ? 11.772 31.135 29.533 0.5 15.46 394 GLU A CA 1
ATOM 3030 C C . GLU A 1 394 ? 10.321 30.68 29.35 1 15.44 394 GLU A C 1
ATOM 3031 O O . GLU A 1 394 ? 9.379 31.335 29.812 1 14.75 394 GLU A O 1
ATOM 3042 N N . ASN A 1 395 ? 10.155 29.629 28.527 1 15.32 395 ASN A N 1
ATOM 3043 C CA . ASN A 1 395 ? 8.835 29.159 28.194 1 14.64 395 ASN A CA 1
ATOM 3044 C C . ASN A 1 395 ? 8.761 27.644 28.315 1 16.67 395 ASN A C 1
ATOM 3045 O O . ASN A 1 395 ? 8.526 26.913 27.349 1 16.08 395 ASN A O 1
ATOM 3050 N N . PRO A 1 396 ? 8.917 27.13 29.542 1 18.9 396 PRO A N 1
ATOM 3051 C CA . PRO A 1 396 ? 8.827 25.66 29.728 1 19.99 396 PRO A CA 1
ATOM 3052 C C . PRO A 1 396 ? 7.492 25.094 29.234 1 19.53 396 PRO A C 1
ATOM 3053 O O . PRO A 1 396 ? 6.414 25.596 29.524 1 21.12 396 PRO A O 1
ATOM 3057 N N . GLU A 1 397 ? 7.576 24.054 28.429 1 20.37 397 GLU A N 1
ATOM 3058 C CA . GLU A 1 397 ? 6.441 23.382 27.788 1 20.07 397 GLU A CA 1
ATOM 3059 C C . GLU A 1 397 ? 5.602 24.258 26.89 1 19.99 397 GLU A C 1
ATOM 3060 O O . GLU A 1 397 ? 4.533 23.81 26.435 1 21.84 397 GLU A O 1
ATOM 3066 N N . GLY A 1 398 ? 6.077 25.468 26.578 1 17.99 398 GLY A N 1
ATOM 3067 C CA . GLY A 1 398 ? 5.389 26.299 25.608 1 17.67 398 GLY A CA 1
ATOM 3068 C C . GLY A 1 398 ? 4.102 26.924 26.075 1 17.28 398 GLY A C 1
ATOM 3069 O O . GLY A 1 398 ? 3.404 27.527 25.249 1 18.2 398 GLY A O 1
ATOM 3070 N N . THR A 1 399 ? 3.826 26.905 27.384 1 15.71 399 THR A N 1
ATOM 3071 C CA . THR A 1 399 ? 2.513 27.368 27.857 1 15.82 399 THR A CA 1
ATOM 3072 C C . THR A 1 399 ? 2.434 28.851 28.229 1 15.31 399 THR A C 1
ATOM 3073 O O . THR A 1 399 ? 1.306 29.338 28.483 1 16.58 399 THR A O 1
ATOM 3077 N N . ARG A 1 400 ? 3.555 29.595 28.196 1 14.31 400 ARG A N 1
ATOM 3078 C CA . ARG A 1 400 ? 3.463 31.043 28.364 1 13.31 400 ARG A CA 1
ATOM 3079 C C . ARG A 1 400 ? 3.25 31.671 27.007 1 14.31 400 ARG A C 1
ATOM 3080 O O . ARG A 1 400 ? 3.525 31.071 25.95 1 14.92 400 ARG A O 1
ATOM 3088 N N . ASP A 1 401 ? 2.754 32.912 27.031 1 13.86 401 ASP A N 1
ATOM 3089 C CA . ASP A 1 401 ? 2.658 33.714 25.821 1 14.23 401 ASP A CA 1
ATOM 3090 C C . ASP A 1 401 ? 3.383 35.037 26.01 1 14.03 401 ASP A C 1
ATOM 3091 O O . ASP A 1 401 ? 3.631 35.438 27.143 1 13.46 401 ASP A O 1
ATOM 3096 N N . PHE A 1 402 ? 3.779 35.666 24.91 1 14.59 402 PHE A N 1
ATOM 3097 C CA . PHE A 1 402 ? 4.602 36.852 24.943 1 14.23 402 PHE A CA 1
ATOM 3098 C C . PHE A 1 402 ? 4.079 37.855 23.962 1 14.34 402 PHE A C 1
ATOM 3099 O O . PHE A 1 402 ? 3.788 37.486 22.808 1 16.63 402 PHE A O 1
ATOM 3107 N N . VAL A 1 403 ? 4.015 39.125 24.386 1 12.71 403 VAL A N 1
ATOM 3108 C CA . VAL A 1 403 ? 3.629 40.207 23.503 1 11.98 403 VAL A CA 1
ATOM 3109 C C . VAL A 1 403 ? 4.602 41.341 23.675 1 11.57 403 VAL A C 1
ATOM 3110 O O . VAL A 1 403 ? 4.888 41.748 24.785 1 12.4 403 VAL A O 1
ATOM 3114 N N . GLY A 1 404 ? 5.126 41.839 22.586 1 11.77 404 GLY A N 1
ATOM 3115 C CA . GLY A 1 404 ? 6.024 42.986 22.617 1 11.39 404 GLY A CA 1
ATOM 3116 C C . GLY A 1 404 ? 5.989 43.763 21.322 1 11.77 404 GLY A C 1
ATOM 3117 O O . GLY A 1 404 ? 5.221 43.44 20.422 1 13.17 404 GLY A O 1
ATOM 3118 N N . SER A 1 405 ? 6.79 44.816 21.264 1 10.64 405 SER A N 1
ATOM 3119 C CA . SER A 1 405 ? 6.902 45.611 20.03 1 10 405 SER A CA 1
ATOM 3120 C C . SER A 1 405 ? 8.228 45.223 19.383 1 11 405 SER A C 1
ATOM 3121 O O . SER A 1 405 ? 9.125 46.063 19.229 1 11.7 405 SER A O 1
ATOM 3124 N N . PHE A 1 406 ? 8.355 43.94 18.963 1 10.8 406 PHE A N 1
ATOM 3125 C CA . PHE A 1 406 ? 9.67 43.481 18.505 1 12.06 406 PHE A CA 1
ATOM 3126 C C . PHE A 1 406 ? 10.016 43.94 17.129 1 12.07 406 PHE A C 1
ATOM 3127 O O . PHE A 1 406 ? 11.195 43.879 16.793 1 13.61 406 PHE A O 1
ATOM 3135 N N . ARG A 1 407 ? 9.06 44.454 16.35 1 11.16 407 ARG A N 1
ATOM 3136 C CA . ARG A 1 407 ? 9.302 44.837 14.948 1 11.15 407 ARG A CA 1
ATOM 3137 C C . ARG A 1 407 ? 9.16 46.341 14.796 1 11.4 407 ARG A C 1
ATOM 3138 O O . ARG A 1 407 ? 10.07 46.971 14.239 1 12.08 407 ARG A O 1
ATOM 3146 N N . HIS A 1 408 ? 8.045 46.93 15.274 1 10.52 408 HIS A N 1
ATOM 3147 C CA . HIS A 1 408 ? 7.898 48.376 15.209 1 10.75 408 HIS A CA 1
ATOM 3148 C C . HIS A 1 408 ? 8.812 49.04 16.257 1 10.89 408 HIS A C 1
ATOM 3149 O O . HIS A 1 408 ? 9.179 50.215 16.068 1 11.12 408 HIS A O 1
ATOM 3156 N N . GLY A 1 409 ? 9.113 48.356 17.373 1 9.94 409 GLY A N 1
ATOM 3157 C CA . GLY A 1 409 ? 10.057 48.933 18.333 1 10.8 409 GLY A CA 1
ATOM 3158 C C . GLY A 1 409 ? 9.634 50.209 19.05 1 9.7 409 GLY A C 1
ATOM 3159 O O . GLY A 1 409 ? 10.469 51.085 19.306 1 11 409 GLY A O 1
ATOM 3160 N N . THR A 1 410 ? 8.341 50.323 19.362 1 10.67 410 THR A N 1
ATOM 3161 C CA . THR A 1 410 ? 7.878 51.514 20.089 1 10.55 410 THR A CA 1
ATOM 3162 C C . THR A 1 410 ? 7.997 51.359 21.59 1 10.95 410 THR A C 1
ATOM 3163 O O . THR A 1 410 ? 7.695 50.294 22.149 1 11.6 410 THR A O 1
ATOM 3167 N N . MET A 1 411 ? 8.375 52.446 22.228 1 11.12 411 MET A N 1
ATOM 3168 C CA . MET A 1 411 ? 8.241 52.494 23.692 1 10.29 411 MET A CA 1
ATOM 3169 C C . MET A 1 411 ? 6.779 52.456 24.11 1 11.96 411 MET A C 1
ATOM 3170 O O . MET A 1 411 ? 5.871 52.753 23.31 1 11.96 411 MET A O 1
ATOM 3175 N N . ALA A 1 412 ? 6.568 52.119 25.39 1 12.04 412 ALA A N 1
ATOM 3176 C CA . ALA A 1 412 ? 5.29 52.272 26.121 1 12.12 412 ALA A CA 1
ATOM 3177 C C . ALA A 1 412 ? 4.262 51.236 25.794 1 11.84 412 ALA A C 1
ATOM 3178 O O . ALA A 1 412 ? 3.104 51.401 26.235 1 12.16 412 ALA A O 1
ATOM 3180 N N . ASN A 1 413 ? 4.65 50.173 25.076 1 10.74 413 ASN A N 1
ATOM 3181 C CA . ASN A 1 413 ? 3.665 49.17 24.71 1 10.04 413 ASN A CA 1
ATOM 3182 C C . ASN A 1 413 ? 3.29 48.225 25.838 1 11.02 413 ASN A C 1
ATOM 3183 O O . ASN A 1 413 ? 2.206 47.601 25.749 1 11.09 413 ASN A O 1
ATOM 3188 N N . ALA A 1 414 ? 4.144 48.081 26.879 1 11.28 414 ALA A N 1
ATOM 3189 C CA . ALA A 1 414 ? 3.872 46.944 27.789 1 11.46 414 ALA A CA 1
ATOM 3190 C C . ALA A 1 414 ? 2.555 47.018 28.537 1 11.14 414 ALA A C 1
ATOM 3191 O O . ALA A 1 414 ? 1.836 46.004 28.591 1 11.16 414 ALA A O 1
ATOM 3193 N N . LEU A 1 415 ? 2.248 48.173 29.134 1 10.37 415 LEU A N 1
ATOM 3194 C CA . LEU A 1 415 ? 1.031 48.267 29.925 1 11.77 415 LEU A CA 1
ATOM 3195 C C . LEU A 1 415 ? -0.238 48.175 29.026 1 11.3 415 LEU A C 1
ATOM 3196 O O . LEU A 1 415 ? -1.111 47.314 29.312 1 11.43 415 LEU A O 1
ATOM 3201 N N . PRO A 1 416 ? -0.316 48.852 27.856 1 10.77 416 PRO A N 1
ATOM 3202 C CA . PRO A 1 416 ? -1.494 48.662 27.002 1 11.17 416 PRO A CA 1
ATOM 3203 C C . PRO A 1 416 ? -1.571 47.254 26.416 1 11.44 416 PRO A C 1
ATOM 3204 O O . PRO A 1 416 ? -2.679 46.693 26.329 1 11.13 416 PRO A O 1
ATOM 3208 N N . HIS A 1 417 ? -0.443 46.626 26.06 1 10.24 417 HIS A N 1
ATOM 3209 C CA . HIS A 1 417 ? -0.505 45.222 25.631 1 9.89 417 HIS A CA 1
ATOM 3210 C C . HIS A 1 417 ? -1.069 44.34 26.752 1 11.82 417 HIS A C 1
ATOM 3211 O O . HIS A 1 417 ? -1.843 43.417 26.481 1 11.86 417 HIS A O 1
ATOM 3218 N N . ALA A 1 418 ? -0.649 44.621 27.991 1 11.15 418 ALA A N 1
ATOM 3219 C CA . ALA A 1 418 ? -1.143 43.796 29.107 1 10.98 418 ALA A CA 1
ATOM 3220 C C . ALA A 1 418 ? -2.629 44.002 29.372 1 10.66 418 ALA A C 1
ATOM 3221 O O . ALA A 1 418 ? -3.31 43.07 29.732 1 11.49 418 ALA A O 1
ATOM 3223 N N . ILE A 1 419 ? -3.126 45.226 29.133 1 11.05 419 ILE A N 1
ATOM 3224 C CA . ILE A 1 419 ? -4.564 45.473 29.259 1 11.17 419 ILE A CA 1
ATOM 3225 C C . ILE A 1 419 ? -5.349 44.594 28.296 1 12.21 419 ILE A C 1
ATOM 3226 O O . ILE A 1 419 ? -6.333 43.941 28.708 1 13.12 419 ILE A O 1
ATOM 3231 N N . GLY A 1 420 ? -4.903 44.506 27.039 1 11.82 420 GLY A N 1
ATOM 3232 C CA . GLY A 1 420 ? -5.611 43.648 26.089 1 11.53 420 GLY A CA 1
ATOM 3233 C C . GLY A 1 420 ? -5.462 42.176 26.405 1 12.18 420 GLY A C 1
ATOM 3234 O O . GLY A 1 420 ? -6.437 41.417 26.369 1 13.39 420 GLY A O 1
ATOM 3235 N N . ALA A 1 421 ? -4.229 41.748 26.74 1 11.72 421 ALA A N 1
ATOM 3236 C CA . ALA A 1 421 ? -4.047 40.304 27.039 1 12.18 421 ALA A CA 1
ATOM 3237 C C . ALA A 1 421 ? -4.86 39.919 28.288 1 12.64 421 ALA A C 1
ATOM 3238 O O . ALA A 1 421 ? -5.47 38.832 28.301 1 12.52 421 ALA A O 1
ATOM 3240 N N . GLN A 1 422 ? -4.863 40.782 29.307 1 12.25 422 GLN A N 1
ATOM 3241 C CA . GLN A 1 422 ? -5.571 40.424 30.543 1 12.08 422 GLN A CA 1
ATOM 3242 C C . GLN A 1 422 ? -7.069 40.379 30.343 1 13.16 422 GLN A C 1
ATOM 3243 O O . GLN A 1 422 ? -7.749 39.582 30.985 1 13.38 422 GLN A O 1
ATOM 3249 N N . SER A 1 423 ? -7.599 41.242 29.435 1 12.35 423 SER A N 1
ATOM 3250 C CA . SER A 1 423 ? -9.045 41.254 29.178 1 12.96 423 SER A CA 1
ATOM 3251 C C . SER A 1 423 ? -9.532 39.94 28.6 1 14.04 423 SER A C 1
ATOM 3252 O O . SER A 1 423 ? -10.717 39.642 28.767 1 15.98 423 SER A O 1
ATOM 3255 N N . VAL A 1 424 ? -8.679 39.135 27.965 1 12.89 424 VAL A N 1
ATOM 3256 C CA . VAL A 1 424 ? -9.117 37.871 27.388 1 13.39 424 VAL A CA 1
ATOM 3257 C C . VAL A 1 424 ? -9.559 36.889 28.455 1 15.93 424 VAL A C 1
ATOM 3258 O O . VAL A 1 424 ? -10.516 36.125 28.262 1 16.57 424 VAL A O 1
ATOM 3262 N N . ASP A 1 425 ? -8.844 36.866 29.586 1 15.7 425 ASP A N 1
ATOM 3263 C CA . ASP A 1 425 ? -9.129 35.884 30.665 1 15.56 425 ASP A CA 1
ATOM 3264 C C . ASP A 1 425 ? -8.581 36.427 31.961 1 15.04 425 ASP A C 1
ATOM 3265 O O . ASP A 1 425 ? -7.361 36.493 32.139 1 14.35 425 ASP A O 1
ATOM 3270 N N . ARG A 1 426 ? -9.498 36.901 32.83 1 15.49 426 ARG A N 1
ATOM 3271 C CA . ARG A 1 426 ? -9.088 37.519 34.083 1 17.18 426 ARG A CA 1
ATOM 3272 C C . ARG A 1 426 ? -8.484 36.518 35.061 1 17 426 ARG A C 1
ATOM 3273 O O . ARG A 1 426 ? -7.827 36.956 36.016 1 18.75 426 ARG A O 1
ATOM 3281 N N . ASN A 1 427 ? -8.617 35.221 34.811 1 15.89 427 ASN A N 1
ATOM 3282 C CA . ASN A 1 427 ? -8.035 34.208 35.695 1 17.07 427 ASN A CA 1
ATOM 3283 C C . ASN A 1 427 ? -6.597 33.833 35.303 1 17.5 427 ASN A C 1
ATOM 3284 O O . ASN A 1 427 ? -5.97 33.033 35.993 1 20.03 427 ASN A O 1
ATOM 3289 N N . ARG A 1 428 ? -6.086 34.364 34.196 1 15.31 428 ARG A N 1
ATOM 3290 C CA . ARG A 1 428 ? -4.728 34.05 33.746 1 14.3 428 ARG A CA 1
ATOM 3291 C C . ARG A 1 428 ? -3.801 35.156 34.209 1 14.46 428 ARG A C 1
ATOM 3292 O O . ARG A 1 428 ? -4.14 36.344 34.064 1 15.27 428 ARG A O 1
ATOM 3300 N N . GLN A 1 429 ? -2.624 34.79 34.718 1 13.33 429 GLN A N 1
ATOM 3301 C CA . GLN A 1 429 ? -1.666 35.813 35.146 1 13.4 429 GLN A CA 1
ATOM 3302 C C . GLN A 1 429 ? -1.069 36.545 33.943 1 12.83 429 GLN A C 1
ATOM 3303 O O . GLN A 1 429 ? -0.658 35.914 32.965 1 13.48 429 GLN A O 1
ATOM 3309 N N . VAL A 1 430 ? -1.008 37.895 34.063 1 12.03 430 VAL A N 1
ATOM 3310 C CA . VAL A 1 430 ? -0.367 38.705 33.016 1 12.99 430 VAL A CA 1
ATOM 3311 C C . VAL A 1 430 ? 0.641 39.608 33.71 1 12.86 430 VAL A C 1
ATOM 3312 O O . VAL A 1 430 ? 0.276 40.274 34.699 1 12.8 430 VAL A O 1
ATOM 3316 N N . ILE A 1 431 ? 1.901 39.533 33.265 1 13.25 431 ILE A N 1
ATOM 3317 C CA . ILE A 1 431 ? 3.006 40.315 33.817 1 13.95 431 ILE A CA 1
ATOM 3318 C C . ILE A 1 431 ? 3.446 41.293 32.772 1 12.74 431 ILE A C 1
ATOM 3319 O O . ILE A 1 431 ? 3.841 40.896 31.694 1 12.74 431 ILE A O 1
ATOM 3324 N N . ALA A 1 432 ? 3.384 42.585 33.107 1 12.12 432 ALA A N 1
ATOM 3325 C CA . ALA A 1 432 ? 3.909 43.623 32.198 1 11.25 432 ALA A CA 1
ATOM 3326 C C . ALA A 1 432 ? 5.285 44.032 32.665 1 12.33 432 ALA A C 1
ATOM 3327 O O . ALA A 1 432 ? 5.43 44.487 33.814 1 13.09 432 ALA A O 1
ATOM 3329 N N . MET A 1 433 ? 6.326 43.791 31.866 1 12.73 433 MET A N 1
ATOM 3330 C CA . MET A 1 433 ? 7.686 44.221 32.195 1 11.57 433 MET A CA 1
ATOM 3331 C C . MET A 1 433 ? 7.838 45.608 31.67 1 12.51 433 MET A C 1
ATOM 3332 O O . MET A 1 433 ? 7.944 45.769 30.438 1 12.51 433 MET A O 1
ATOM 3337 N N . CYS A 1 434 ? 7.685 46.615 32.531 1 12.85 434 CYS A N 1
ATOM 3338 C CA . CYS A 1 434 ? 7.619 48.047 32.167 1 12.98 434 CYS A CA 1
ATOM 3339 C C . CYS A 1 434 ? 8.928 48.707 32.427 1 12.8 434 CYS A C 1
ATOM 3340 O O . CYS A 1 434 ? 9.597 48.399 33.435 1 13.18 434 CYS A O 1
ATOM 3343 N N . GLY A 1 435 ? 9.239 49.659 31.582 1 13.76 435 GLY A N 1
ATOM 3344 C CA . GLY A 1 435 ? 10.308 50.594 31.88 1 14.6 435 GLY A CA 1
ATOM 3345 C C . GLY A 1 435 ? 9.719 51.888 32.457 1 14.33 435 GLY A C 1
ATOM 3346 O O . GLY A 1 435 ? 8.538 52.187 32.261 1 13.85 435 GLY A O 1
ATOM 3347 N N . ASP A 1 436 ? 10.535 52.666 33.2 1 13.34 436 ASP A N 1
ATOM 3348 C CA . ASP A 1 436 ? 10.03 53.933 33.711 1 13.22 436 ASP A CA 1
ATOM 3349 C C . ASP A 1 436 ? 9.731 54.893 32.549 1 13.96 436 ASP A C 1
ATOM 3350 O O . ASP A 1 436 ? 8.758 55.658 32.63 1 14.53 436 ASP A O 1
ATOM 3355 N N . GLY A 1 437 ? 10.513 54.839 31.475 1 12.87 437 GLY A N 1
ATOM 3356 C CA . GLY A 1 437 ? 10.197 55.685 30.307 1 13.33 437 GLY A CA 1
ATOM 3357 C C . GLY A 1 437 ? 8.912 55.284 29.619 1 13.07 437 GLY A C 1
ATOM 3358 O O . GLY A 1 437 ? 8.056 56.144 29.345 1 13.88 437 GLY A O 1
ATOM 3359 N N . GLY A 1 438 ? 8.728 53.998 29.434 1 12.28 438 GLY A N 1
ATOM 3360 C CA . GLY A 1 438 ? 7.511 53.529 28.775 1 13.08 438 GLY A CA 1
ATOM 3361 C C . GLY A 1 438 ? 6.266 53.81 29.592 1 12.34 438 GLY A C 1
ATOM 3362 O O . GLY A 1 438 ? 5.223 54.223 29.046 1 13.52 438 GLY A O 1
ATOM 3363 N N . LEU A 1 439 ? 6.34 53.546 30.898 1 12.68 439 LEU A N 1
ATOM 3364 C CA . LEU A 1 439 ? 5.179 53.767 31.752 1 13 439 LEU A CA 1
ATOM 3365 C C . LEU A 1 439 ? 4.862 55.264 31.815 1 12.55 439 LEU A C 1
ATOM 3366 O O . LEU A 1 439 ? 3.676 55.66 31.712 1 13.49 439 LEU A O 1
ATOM 3371 N N . GLY A 1 440 ? 5.889 56.108 31.93 1 12.42 440 GLY A N 1
ATOM 3372 C CA . GLY A 1 440 ? 5.619 57.549 31.955 1 12.58 440 GLY A CA 1
ATOM 3373 C C . GLY A 1 440 ? 4.987 58.073 30.691 1 13.62 440 GLY A C 1
ATOM 3374 O O . GLY A 1 440 ? 4.269 59.094 30.725 1 14.37 440 GLY A O 1
ATOM 3375 N N . MET A 1 441 ? 5.322 57.451 29.578 1 12.75 441 MET A N 1
ATOM 3376 C CA . MET A 1 441 ? 4.828 57.898 28.277 1 12.33 441 MET A CA 1
ATOM 3377 C C . MET A 1 441 ? 3.315 57.711 28.112 1 13.41 441 MET A C 1
ATOM 3378 O O . MET A 1 441 ? 2.668 58.472 27.388 1 14.36 441 MET A O 1
ATOM 3383 N N . LEU A 1 442 ? 2.729 56.673 28.786 1 12.29 442 LEU A N 1
ATOM 3384 C CA . LEU A 1 442 ? 1.278 56.436 28.749 1 12.47 442 LEU A CA 1
ATOM 3385 C C . LEU A 1 442 ? 0.801 56.189 30.188 1 12.83 442 LEU A C 1
ATOM 3386 O O . LEU A 1 442 ? -0.011 55.305 30.46 1 12.97 442 LEU A O 1
ATOM 3391 N N . LEU A 1 443 ? 1.172 57.08 31.073 1 11.79 443 LEU A N 1
ATOM 3392 C CA . LEU A 1 443 ? 0.929 56.872 32.494 1 12.27 443 LEU A CA 1
ATOM 3393 C C . LEU A 1 443 ? -0.547 56.806 32.831 1 12.37 443 LEU A C 1
ATOM 3394 O O . LEU A 1 443 ? -0.927 56.142 33.803 1 12.19 443 LEU A O 1
ATOM 3399 N N . GLY A 1 444 ? -1.364 57.528 32.072 1 12.35 444 GLY A N 1
ATOM 3400 C CA . GLY A 1 444 ? -2.795 57.563 32.337 1 12.13 444 GLY A CA 1
ATOM 3401 C C . GLY A 1 444 ? -3.472 56.214 32.201 1 11.65 444 GLY A C 1
ATOM 3402 O O . GLY A 1 444 ? -4.602 56.027 32.678 1 11.46 444 GLY A O 1
ATOM 3403 N N . GLU A 1 445 ? -2.806 55.236 31.572 1 10.96 445 GLU A N 1
ATOM 3404 C CA . GLU A 1 445 ? -3.417 53.905 31.471 1 11.26 445 GLU A CA 1
ATOM 3405 C C . GLU A 1 445 ? -3.397 53.172 32.792 1 11.87 445 GLU A C 1
ATOM 3406 O O . GLU A 1 445 ? -4.138 52.18 32.941 1 11.75 445 GLU A O 1
ATOM 3412 N N . LEU A 1 446 ? -2.738 53.723 33.81 1 11.03 446 LEU A N 1
ATOM 3413 C CA . LEU A 1 446 ? -2.958 53.141 35.161 1 11.52 446 LEU A CA 1
ATOM 3414 C C . LEU A 1 446 ? -4.426 53.377 35.557 1 12.52 446 LEU A C 1
ATOM 3415 O O . LEU A 1 446 ? -5.006 52.57 36.287 1 12.66 446 LEU A O 1
ATOM 3420 N N . LEU A 1 447 ? -5.03 54.509 35.086 1 12.23 447 LEU A N 1
ATOM 3421 C CA . LEU A 1 447 ? -6.455 54.748 35.416 1 12.42 447 LEU A CA 1
ATOM 3422 C C . LEU A 1 447 ? -7.349 53.721 34.742 1 12.35 447 LEU A C 1
ATOM 3423 O O . LEU A 1 447 ? -8.395 53.358 35.28 1 13.22 447 LEU A O 1
ATOM 3428 N N . THR A 1 448 ? -6.948 53.232 33.567 1 11.82 448 THR A N 1
ATOM 3429 C CA . THR A 1 448 ? -7.668 52.177 32.852 1 11.39 448 THR A CA 1
ATOM 3430 C C . THR A 1 448 ? -7.593 50.876 33.609 1 12.23 448 THR A C 1
ATOM 3431 O O . THR A 1 448 ? -8.609 50.183 33.75 1 12.49 448 THR A O 1
ATOM 3435 N N . VAL A 1 449 ? -6.386 50.51 34.076 1 12.57 449 VAL A N 1
ATOM 3436 C CA . VAL A 1 449 ? -6.258 49.277 34.897 1 12.25 449 VAL A CA 1
ATOM 3437 C C . VAL A 1 449 ? -7.184 49.322 36.118 1 14.27 449 VAL A C 1
ATOM 3438 O O . VAL A 1 449 ? -7.868 48.341 36.413 1 14.26 449 VAL A O 1
ATOM 3442 N N . LYS A 1 450 ? -7.209 50.482 36.806 1 13.24 450 LYS A N 1
ATOM 3443 C CA . LYS A 1 450 ? -8.051 50.634 38.007 1 13.56 450 LYS A CA 1
ATOM 3444 C C . LYS A 1 450 ? -9.519 50.553 37.602 1 13.92 450 LYS A C 1
ATOM 3445 O O . LYS A 1 450 ? -10.306 49.834 38.245 1 14.72 450 LYS A O 1
ATOM 3451 N N . LEU A 1 451 ? -9.922 51.285 36.553 1 13.2 451 LEU A N 1
ATOM 3452 C CA . LEU A 1 451 ? -11.352 51.306 36.17 1 13.83 451 LEU A CA 1
ATOM 3453 C C . LEU A 1 451 ? -11.875 49.893 35.862 1 14.6 451 LEU A C 1
ATOM 3454 O O . LEU A 1 451 ? -12.993 49.537 36.285 1 16.22 451 LEU A O 1
ATOM 3459 N N . HIS A 1 452 ? -11.093 49.115 35.092 1 13.69 452 HIS A N 1
ATOM 3460 C CA . HIS A 1 452 ? -11.547 47.786 34.688 1 13.67 452 HIS A CA 1
ATOM 3461 C C . HIS A 1 452 ? -11.141 46.694 35.628 1 14.7 452 HIS A C 1
ATOM 3462 O O . HIS A 1 452 ? -11.463 45.516 35.369 1 14.75 452 HIS A O 1
ATOM 3469 N N . GLN A 1 453 ? -10.436 47.034 36.713 1 14.03 453 GLN A N 1
ATOM 3470 C CA A GLN A 1 453 ? -10.032 46.068 37.719 0.5 14.19 453 GLN A CA 1
ATOM 3471 C CA B GLN A 1 453 ? -9.957 46.097 37.72 0.5 14.25 453 GLN A CA 1
ATOM 3472 C C . GLN A 1 453 ? -9.274 44.91 37.093 1 14.11 453 GLN A C 1
ATOM 3473 O O . GLN A 1 453 ? -9.497 43.757 37.44 1 15.17 453 GLN A O 1
ATOM 3484 N N . LEU A 1 454 ? -8.373 45.221 36.126 1 13.58 454 LEU A N 1
ATOM 3485 C CA . LEU A 1 454 ? -7.653 44.152 35.425 1 14.01 454 LEU A CA 1
ATOM 3486 C C . LEU A 1 454 ? -6.504 43.7 36.309 1 13.62 454 LEU A C 1
ATOM 3487 O O . LEU A 1 454 ? -5.625 44.531 36.601 1 14.36 454 LEU A O 1
ATOM 3492 N N . PRO A 1 455 ? -6.439 42.431 36.683 1 13.47 455 PRO A N 1
ATOM 3493 C CA . PRO A 1 455 ? -5.509 42.004 37.741 1 13.31 455 PRO A CA 1
ATOM 3494 C C . PRO A 1 455 ? -4.083 41.748 37.285 1 13.24 455 PRO A C 1
ATOM 3495 O O . PRO A 1 455 ? -3.401 40.814 37.762 1 14.4 455 PRO A O 1
ATOM 3499 N N . LEU A 1 456 ? -3.645 42.566 36.3 1 12.56 456 LEU A N 1
ATOM 3500 C CA . LEU A 1 456 ? -2.291 42.405 35.798 1 12.81 456 LEU A CA 1
ATOM 3501 C C . LEU A 1 456 ? -1.26 42.894 36.828 1 13.74 456 LEU A C 1
ATOM 3502 O O . LEU A 1 456 ? -1.573 43.649 37.762 1 12.94 456 LEU A O 1
ATOM 3507 N N . LYS A 1 457 ? -0.009 42.41 36.656 1 12.17 457 LYS A N 1
ATOM 3508 C CA . LYS A 1 457 ? 1.085 42.735 37.578 1 12.79 457 LYS A CA 1
ATOM 3509 C C . LYS A 1 457 ? 2.049 43.577 36.778 1 12.97 457 LYS A C 1
ATOM 3510 O O . LYS A 1 457 ? 2.735 43.043 35.882 1 13.67 457 LYS A O 1
ATOM 3516 N N . ALA A 1 458 ? 2.121 44.888 37.074 1 12.31 458 ALA A N 1
ATOM 3517 C CA . ALA A 1 458 ? 3.006 45.8 36.346 1 12.59 458 ALA A CA 1
ATOM 3518 C C . ALA A 1 458 ? 4.326 45.868 37.067 1 12.94 458 ALA A C 1
ATOM 3519 O O . ALA A 1 458 ? 4.388 46.457 38.158 1 13.48 458 ALA A O 1
ATOM 3521 N N . VAL A 1 459 ? 5.372 45.233 36.531 1 12.99 459 VAL A N 1
ATOM 3522 C CA . VAL A 1 459 ? 6.704 45.189 37.153 1 13.62 459 VAL A CA 1
ATOM 3523 C C . VAL A 1 459 ? 7.523 46.3 36.538 1 13.29 459 VAL A C 1
ATOM 3524 O O . VAL A 1 459 ? 7.87 46.185 35.334 1 13.7 459 VAL A O 1
ATOM 3528 N N . VAL A 1 460 ? 7.779 47.385 37.269 1 12.98 460 VAL A N 1
ATOM 3529 C CA . VAL A 1 460 ? 8.495 48.534 36.733 1 13.03 460 VAL A CA 1
ATOM 3530 C C . VAL A 1 460 ? 9.982 48.433 37.045 1 13.73 460 VAL A C 1
ATOM 3531 O O . VAL A 1 460 ? 10.379 48.386 38.236 1 14.16 460 VAL A O 1
ATOM 3535 N N . PHE A 1 461 ? 10.793 48.316 36.008 1 14.58 461 PHE A N 1
ATOM 3536 C CA . PHE A 1 461 ? 12.235 48.308 36.167 1 14.92 461 PHE A CA 1
ATOM 3537 C C . PHE A 1 461 ? 12.609 49.791 36.213 1 15.94 461 PHE A C 1
ATOM 3538 O O . PHE A 1 461 ? 12.828 50.416 35.151 1 17.71 461 PHE A O 1
ATOM 3546 N N . ASN A 1 462 ? 12.521 50.378 37.397 1 15.11 462 ASN A N 1
ATOM 3547 C CA . ASN A 1 462 ? 12.641 51.831 37.558 1 15.53 462 ASN A CA 1
ATOM 3548 C C . ASN A 1 462 ? 14.077 52.291 37.795 1 18 462 ASN A C 1
ATOM 3549 O O . ASN A 1 462 ? 14.512 52.343 38.943 1 18.65 462 ASN A O 1
ATOM 3554 N N . ASN A 1 463 ? 14.758 52.638 36.701 1 19.35 463 ASN A N 1
ATOM 3555 C CA . ASN A 1 463 ? 16.15 53.101 36.917 1 20.96 463 ASN A CA 1
ATOM 3556 C C . ASN A 1 463 ? 16.291 54.572 36.562 1 21.7 463 ASN A C 1
ATOM 3557 O O . ASN A 1 463 ? 17.417 55.042 36.5 1 22.68 463 ASN A O 1
ATOM 3562 N N . SER A 1 464 ? 15.193 55.332 36.437 1 20.62 464 SER A N 1
ATOM 3563 C CA . SER A 1 464 ? 15.223 56.786 36.163 1 21.41 464 SER A CA 1
ATOM 3564 C C . SER A 1 464 ? 16.076 57.089 34.948 1 22.87 464 SER A C 1
ATOM 3565 O O . SER A 1 464 ? 16.809 58.078 34.926 1 24.76 464 SER A O 1
ATOM 3568 N N . SER A 1 465 ? 16.015 56.214 33.912 1 23.03 465 SER A N 1
ATOM 3569 C CA . SER A 1 465 ? 16.902 56.345 32.77 1 23.72 465 SER A CA 1
ATOM 3570 C C . SER A 1 465 ? 16.315 55.738 31.533 1 24.46 465 SER A C 1
ATOM 3571 O O . SER A 1 465 ? 15.586 54.736 31.624 1 25.18 465 SER A O 1
ATOM 3574 N N . LEU A 1 466 ? 16.631 56.315 30.381 1 23.52 466 LEU A N 1
ATOM 3575 C CA . LEU A 1 466 ? 16.36 55.696 29.08 1 23.88 466 LEU A CA 1
ATOM 3576 C C . LEU A 1 466 ? 17.557 54.795 28.886 1 23.93 466 LEU A C 1
ATOM 3577 O O . LEU A 1 466 ? 18.536 55.192 28.3 1 23.67 466 LEU A O 1
ATOM 3582 N N . GLY A 1 467 ? 17.532 53.622 29.5 1 23.74 467 GLY A N 1
ATOM 3583 C CA . GLY A 1 467 ? 18.682 52.728 29.6 1 24.48 467 GLY A CA 1
ATOM 3584 C C . GLY A 1 467 ? 19.286 52.255 28.301 1 24.17 467 GLY A C 1
ATOM 3585 O O . GLY A 1 467 ? 20.513 52.188 28.171 1 24.26 467 GLY A O 1
ATOM 3586 N N . MET A 1 468 ? 18.44 51.92 27.324 1 24.88 468 MET A N 1
ATOM 3587 C CA A MET A 1 468 ? 18.936 51.477 26.031 0.5 24.99 468 MET A CA 1
ATOM 3588 C CA B MET A 1 468 ? 18.944 51.478 26.037 0.5 25.05 468 MET A CA 1
ATOM 3589 C C . MET A 1 468 ? 19.617 52.653 25.305 1 25.55 468 MET A C 1
ATOM 3590 O O . MET A 1 468 ? 20.669 52.474 24.683 1 25.92 468 MET A O 1
ATOM 3599 N N . VAL A 1 469 ? 19.071 53.891 25.442 1 24.02 469 VAL A N 1
ATOM 3600 C CA . VAL A 1 469 ? 19.721 55.058 24.81 1 24.7 469 VAL A CA 1
ATOM 3601 C C . VAL A 1 469 ? 21.056 55.346 25.505 1 26.03 469 VAL A C 1
ATOM 3602 O O . VAL A 1 469 ? 22.037 55.67 24.838 1 27.04 469 VAL A O 1
ATOM 3606 N N . LYS A 1 470 ? 21.132 55.156 26.829 1 25.85 470 LYS A N 1
ATOM 3607 C CA . LYS A 1 470 ? 22.387 55.346 27.559 1 26.77 470 LYS A CA 1
ATOM 3608 C C . LYS A 1 470 ? 23.44 54.364 27.036 1 29.28 470 LYS A C 1
ATOM 3609 O O . LYS A 1 470 ? 24.584 54.744 26.778 1 29.36 470 LYS A O 1
ATOM 3615 N N . LEU A 1 471 ? 23.011 53.121 26.747 1 30.82 471 LEU A N 1
ATOM 3616 C CA . LEU A 1 471 ? 23.878 52.114 26.126 1 32.83 471 LEU A CA 1
ATOM 3617 C C . LEU A 1 471 ? 24.343 52.596 24.76 1 33.45 471 LEU A C 1
ATOM 3618 O O . LEU A 1 471 ? 25.542 52.578 24.485 1 33.69 471 LEU A O 1
ATOM 3623 N N . GLU A 1 472 ? 23.416 53.073 23.902 1 32.83 472 GLU A N 1
ATOM 3624 C CA . GLU A 1 472 ? 23.8 53.541 22.566 1 32.82 472 GLU A CA 1
ATOM 3625 C C . GLU A 1 472 ? 24.827 54.657 22.603 1 33.14 472 GLU A C 1
ATOM 3626 O O . GLU A 1 472 ? 25.697 54.738 21.718 1 33.83 472 GLU A O 1
ATOM 3628 N N . MET A 1 473 ? 24.711 55.538 23.596 1 32.07 473 MET A N 1
ATOM 3629 C CA . MET A 1 473 ? 25.636 56.664 23.741 1 32.12 473 MET A CA 1
ATOM 3630 C C . MET A 1 473 ? 26.989 56.206 24.269 1 33.5 473 MET A C 1
ATOM 3631 O O . MET A 1 473 ? 28.019 56.766 23.886 1 34.06 473 MET A O 1
ATOM 3636 N N . LEU A 1 474 ? 26.993 55.214 25.165 1 34.59 474 LEU A N 1
ATOM 3637 C CA . LEU A 1 474 ? 28.254 54.675 25.693 1 37.02 474 LEU A CA 1
ATOM 3638 C C . LEU A 1 474 ? 29.031 53.992 24.583 1 39.52 474 LEU A C 1
ATOM 3639 O O . LEU A 1 474 ? 30.238 54.168 24.46 1 38.79 474 LEU A O 1
ATOM 3644 N N . VAL A 1 475 ? 28.334 53.249 23.75 1 41.68 475 VAL A N 1
ATOM 3645 C CA . VAL A 1 475 ? 28.862 52.521 22.627 1 44.52 475 VAL A CA 1
ATOM 3646 C C . VAL A 1 475 ? 29.443 53.498 21.573 1 46.5 475 VAL A C 1
ATOM 3647 O O . VAL A 1 475 ? 30.554 53.279 21.064 1 47.38 475 VAL A O 1
ATOM 3651 N N . GLU A 1 476 ? 28.722 54.59 21.277 1 47.08 476 GLU A N 1
ATOM 3652 C CA . GLU A 1 476 ? 29.203 55.624 20.341 1 48.16 476 GLU A CA 1
ATOM 3653 C C . GLU A 1 476 ? 30.417 56.386 20.902 1 48.57 476 GLU A C 1
ATOM 3654 O O . GLU A 1 476 ? 31.233 56.916 20.137 1 48.82 476 GLU A O 1
ATOM 3660 N N . GLY A 1 477 ? 30.519 56.458 22.222 1 48.06 477 GLY A N 1
ATOM 3661 C CA . GLY A 1 477 ? 31.577 57.207 22.879 1 48.17 477 GLY A CA 1
ATOM 3662 C C . GLY A 1 477 ? 31.212 58.677 22.938 1 47.97 477 GLY A C 1
ATOM 3663 O O . GLY A 1 477 ? 32.068 59.544 22.755 1 48.88 477 GLY A O 1
ATOM 3664 N N . GLN A 1 478 ? 29.921 58.973 23.144 1 46.59 478 GLN A N 1
ATOM 3665 C CA . GLN A 1 478 ? 29.465 60.35 23.221 1 45.43 478 GLN A CA 1
ATOM 3666 C C . GLN A 1 478 ? 29.023 60.636 24.643 1 44.25 478 GLN A C 1
ATOM 3667 O O . GLN A 1 478 ? 28.397 59.786 25.284 1 44.95 478 GLN A O 1
ATOM 3673 N N . PRO A 1 479 ? 29.36 61.82 25.181 1 43.02 479 PRO A N 1
ATOM 3674 C CA . PRO A 1 479 ? 28.998 62.127 26.578 1 42.18 479 PRO A CA 1
ATOM 3675 C C . PRO A 1 479 ? 27.528 61.887 26.871 1 41.28 479 PRO A C 1
ATOM 3676 O O . PRO A 1 479 ? 26.67 62.186 26.038 1 42.14 479 PRO A O 1
ATOM 3680 N N . GLU A 1 480 ? 27.238 61.268 28.017 1 39.12 480 GLU A N 1
ATOM 3681 C CA . GLU A 1 480 ? 25.862 60.959 28.386 1 38.01 480 GLU A CA 1
ATOM 3682 C C . GLU A 1 480 ? 25.046 62.227 28.522 1 37.26 480 GLU A C 1
ATOM 3683 O O . GLU A 1 480 ? 25.443 63.136 29.254 1 37.63 480 GLU A O 1
ATOM 3689 N N . PHE A 1 481 ? 23.916 62.298 27.806 1 35.85 481 PHE A N 1
ATOM 3690 C CA . PHE A 1 481 ? 23.076 63.479 27.886 1 34.36 481 PHE A CA 1
ATOM 3691 C C . PHE A 1 481 ? 21.664 63.154 27.519 1 31.25 481 PHE A C 1
ATOM 3692 O O . PHE A 1 481 ? 21.433 62.454 26.542 1 31.97 481 PHE A O 1
ATOM 3700 N N . GLY A 1 482 ? 20.727 63.616 28.336 1 27.38 482 GLY A N 1
ATOM 3701 C CA . GLY A 1 482 ? 19.319 63.475 28.026 1 25.75 482 GLY A CA 1
ATOM 3702 C C . GLY A 1 482 ? 18.66 62.168 28.365 1 24.85 482 GLY A C 1
ATOM 3703 O O . GLY A 1 482 ? 17.48 62.002 28.071 1 24.67 482 GLY A O 1
ATOM 3704 N N . THR A 1 483 ? 19.391 61.231 28.998 1 24.97 483 THR A N 1
ATOM 3705 C CA . THR A 1 483 ? 18.807 59.914 29.28 1 23.84 483 THR A CA 1
ATOM 3706 C C . THR A 1 483 ? 18.34 59.733 30.709 1 23.16 483 THR A C 1
ATOM 3707 O O . THR A 1 483 ? 17.358 59.017 30.963 1 23.31 483 THR A O 1
ATOM 3711 N N . ASP A 1 484 ? 19.066 60.315 31.655 1 23.61 484 ASP A N 1
ATOM 3712 C CA . ASP A 1 484 ? 18.768 60.112 33.065 1 23.88 484 ASP A CA 1
ATOM 3713 C C . ASP A 1 484 ? 18.213 61.355 33.713 1 24.07 484 ASP A C 1
ATOM 3714 O O . ASP A 1 484 ? 18.786 62.458 33.575 1 24.95 484 ASP A O 1
ATOM 3719 N N . HIS A 1 485 ? 17.101 61.176 34.446 1 23.98 485 HIS A N 1
ATOM 3720 C CA . HIS A 1 485 ? 16.442 62.302 35.1 1 23.85 485 HIS A CA 1
ATOM 3721 C C . HIS A 1 485 ? 16.082 61.956 36.551 1 24.97 485 HIS A C 1
ATOM 3722 O O . HIS A 1 485 ? 16.228 60.805 36.961 1 25.23 485 HIS A O 1
ATOM 3729 N N . GLU A 1 486 ? 15.543 62.933 37.31 1 24.39 486 GLU A N 1
ATOM 3730 C CA . GLU A 1 486 ? 15.205 62.687 38.707 1 23.55 486 GLU A CA 1
ATOM 3731 C C . GLU A 1 486 ? 14.201 61.571 38.858 1 21.39 486 GLU A C 1
ATOM 3732 O O . GLU A 1 486 ? 13.342 61.315 37.998 1 21.31 486 GLU A O 1
ATOM 3738 N N . GLU A 1 487 ? 14.332 60.894 39.992 1 20.39 487 GLU A N 1
ATOM 3739 C CA . GLU A 1 487 ? 13.567 59.695 40.269 1 19.46 487 GLU A CA 1
ATOM 3740 C C . GLU A 1 487 ? 12.093 59.94 40.442 1 19.3 487 GLU A C 1
ATOM 3741 O O . GLU A 1 487 ? 11.687 60.965 40.996 1 21.56 487 GLU A O 1
ATOM 3747 N N . VAL A 1 488 ? 11.289 59.005 39.967 1 16.12 488 VAL A N 1
ATOM 3748 C CA . VAL A 1 488 ? 9.856 59.038 40.112 1 16.41 488 VAL A CA 1
ATOM 3749 C C . VAL A 1 488 ? 9.423 57.878 40.994 1 17.32 488 VAL A C 1
ATOM 3750 O O . VAL A 1 488 ? 9.984 56.769 40.881 1 17.62 488 VAL A O 1
ATOM 3754 N N . ASN A 1 489 ? 8.45 58.132 41.878 1 15.48 489 ASN A N 1
ATOM 3755 C CA . ASN A 1 489 ? 7.937 57.065 42.727 1 14.69 489 ASN A CA 1
ATOM 3756 C C . ASN A 1 489 ? 6.653 56.556 42.127 1 14.72 489 ASN A C 1
ATOM 3757 O O . ASN A 1 489 ? 5.556 57.067 42.396 1 14.56 489 ASN A O 1
ATOM 3762 N N . PHE A 1 490 ? 6.769 55.515 41.28 1 13.86 490 PHE A N 1
ATOM 3763 C CA . PHE A 1 490 ? 5.582 54.955 40.637 1 13.37 490 PHE A CA 1
ATOM 3764 C C . PHE A 1 490 ? 4.709 54.208 41.634 1 13.79 490 PHE A C 1
ATOM 3765 O O . PHE A 1 490 ? 3.502 54.138 41.417 1 13.87 490 PHE A O 1
ATOM 3773 N N . ALA A 1 491 ? 5.279 53.681 42.717 1 14.36 491 ALA A N 1
ATOM 3774 C CA . ALA A 1 491 ? 4.407 53.002 43.706 1 13.9 491 ALA A CA 1
ATOM 3775 C C . ALA A 1 491 ? 3.469 54.002 44.342 1 14.13 491 ALA A C 1
ATOM 3776 O O . ALA A 1 491 ? 2.266 53.706 44.515 1 14.86 491 ALA A O 1
ATOM 3778 N N . GLU A 1 492 ? 3.951 55.227 44.645 1 14.03 492 GLU A N 1
ATOM 3779 C CA A GLU A 1 492 ? 3.065 56.22 45.242 0.5 15.09 492 GLU A CA 1
ATOM 3780 C CA B GLU A 1 492 ? 3.088 56.245 45.222 0.5 14.9 492 GLU A CA 1
ATOM 3781 C C . GLU A 1 492 ? 2.075 56.755 44.218 1 15.07 492 GLU A C 1
ATOM 3782 O O . GLU A 1 492 ? 0.915 57.008 44.572 1 15.65 492 GLU A O 1
ATOM 3793 N N . ILE A 1 493 ? 2.49 56.891 42.935 1 13.59 49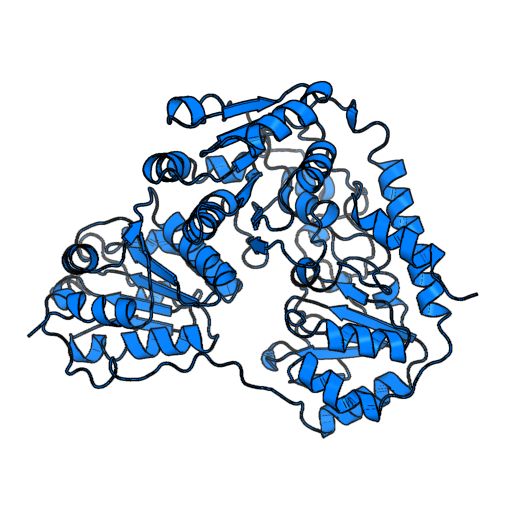3 ILE A N 1
ATOM 3794 C CA . ILE A 1 493 ? 1.523 57.342 41.924 1 14.04 493 ILE A CA 1
ATOM 3795 C C . ILE A 1 493 ? 0.427 56.284 41.753 1 14.4 493 ILE A C 1
ATOM 3796 O O . ILE A 1 493 ? -0.779 56.607 41.724 1 14.93 493 ILE A O 1
ATOM 3801 N N . ALA A 1 494 ? 0.819 54.983 41.682 1 14 494 ALA A N 1
ATOM 3802 C CA . ALA A 1 494 ? -0.177 53.918 41.558 1 15 494 ALA A CA 1
ATOM 3803 C C . ALA A 1 494 ? -1.114 53.884 42.746 1 15.53 494 ALA A C 1
ATOM 3804 O O . ALA A 1 494 ? -2.343 53.741 42.558 1 15.34 494 ALA A O 1
ATOM 3806 N N . ALA A 1 495 ? -0.598 54.045 43.961 1 14.83 495 ALA A N 1
ATOM 3807 C CA . ALA A 1 495 ? -1.465 54.043 45.133 1 15.23 495 ALA A CA 1
ATOM 3808 C C . ALA A 1 495 ? -2.409 55.234 45.094 1 15.34 495 ALA A C 1
ATOM 3809 O O . ALA A 1 495 ? -3.599 55.085 45.465 1 16.04 495 ALA A O 1
ATOM 3811 N N . ALA A 1 496 ? -1.952 56.391 44.621 1 15.41 496 ALA A N 1
ATOM 3812 C CA . ALA A 1 496 ? -2.832 57.53 44.509 1 16.23 496 ALA A CA 1
ATOM 3813 C C . ALA A 1 496 ? -3.925 57.288 43.471 1 16.58 496 ALA A C 1
ATOM 3814 O O . ALA A 1 496 ? -5.021 57.848 43.596 1 17.66 496 ALA A O 1
ATOM 3816 N N . ALA A 1 497 ? -3.647 56.441 42.469 1 15.81 497 ALA A N 1
ATOM 3817 C CA . ALA A 1 497 ? -4.635 56.044 41.479 1 16.42 497 ALA A CA 1
ATOM 3818 C C . ALA A 1 497 ? -5.531 54.881 41.984 1 17.27 497 ALA A C 1
ATOM 3819 O O . ALA A 1 497 ? -6.39 54.423 41.221 1 19 497 ALA A O 1
ATOM 3821 N N . GLY A 1 498 ? -5.339 54.418 43.206 1 15.92 498 GLY A N 1
ATOM 3822 C CA . GLY A 1 498 ? -6.199 53.364 43.736 1 16.33 498 GLY A CA 1
ATOM 3823 C C . GLY A 1 498 ? -5.735 51.965 43.38 1 16.38 498 GLY A C 1
ATOM 3824 O O . GLY A 1 498 ? -6.524 50.996 43.478 1 17.99 498 GLY A O 1
ATOM 3825 N N . ILE A 1 499 ? -4.443 51.811 43.027 1 15.46 499 ILE A N 1
ATOM 3826 C CA . ILE A 1 499 ? -3.884 50.488 42.729 1 14.67 499 ILE A CA 1
ATOM 3827 C C . ILE A 1 499 ? -2.959 50.054 43.838 1 14.38 499 ILE A C 1
ATOM 3828 O O . ILE A 1 499 ? -2.047 50.782 44.261 1 15.66 499 ILE A O 1
ATOM 3833 N N . LYS A 1 500 ? -3.096 48.793 44.251 1 13.73 500 LYS A N 1
ATOM 3834 C CA . LYS A 1 500 ? -2.166 48.196 45.215 1 13.95 500 LYS A CA 1
ATOM 3835 C C . LYS A 1 500 ? -0.737 48.298 44.691 1 13.9 500 LYS A C 1
ATOM 3836 O O . LYS A 1 500 ? -0.521 48.023 43.491 1 13.6 500 LYS A O 1
ATOM 3842 N N . SER A 1 501 ? 0.196 48.731 45.503 1 13.9 501 SER A N 1
ATOM 3843 C CA . SER A 1 501 ? 1.567 48.856 45.038 1 14.12 501 SER A CA 1
ATOM 3844 C C . SER A 1 501 ? 2.599 48.544 46.094 1 14.97 501 SER A C 1
ATOM 3845 O O . SER A 1 501 ? 2.294 48.492 47.305 1 16.33 501 SER A O 1
ATOM 3848 N N . VAL A 1 502 ? 3.822 48.287 45.651 1 15.93 502 VAL A N 1
ATOM 3849 C CA . VAL A 1 502 ? 4.935 48.068 46.554 1 18.06 502 VAL A CA 1
ATOM 3850 C C . VAL A 1 502 ? 6.159 48.685 45.93 1 16.83 502 VAL A C 1
ATOM 3851 O O . VAL A 1 502 ? 6.298 48.688 44.694 1 16.55 502 VAL A O 1
ATOM 3855 N N . ARG A 1 503 ? 7.053 49.221 46.738 1 17.38 503 ARG A N 1
ATOM 3856 C CA . ARG A 1 503 ? 8.282 49.789 46.276 1 18.75 503 ARG A CA 1
ATOM 3857 C C . ARG A 1 503 ? 9.415 48.926 46.799 1 18.57 503 ARG A C 1
ATOM 3858 O O . ARG A 1 503 ? 9.497 48.718 48.018 1 19.86 503 ARG A O 1
ATOM 3866 N N . ILE A 1 504 ? 10.214 48.356 45.916 1 17.7 504 ILE A N 1
ATOM 3867 C CA . ILE A 1 504 ? 11.314 47.455 46.239 1 18.19 504 ILE A CA 1
ATOM 3868 C C . ILE A 1 504 ? 12.645 48.154 46.003 1 18.56 504 ILE A C 1
ATOM 3869 O O . ILE A 1 504 ? 12.967 48.554 44.886 1 18.02 504 ILE A O 1
ATOM 3874 N N . THR A 1 505 ? 13.438 48.3 47.082 1 20.11 505 THR A N 1
ATOM 3875 C CA . THR A 1 505 ? 14.752 48.936 46.966 1 21.63 505 THR A CA 1
ATOM 3876 C C . THR A 1 505 ? 15.909 48.06 47.454 1 20.62 505 THR A C 1
ATOM 3877 O O . THR A 1 505 ? 17.058 48.314 47.069 1 21.2 505 THR A O 1
ATOM 3881 N N . ASP A 1 506 ? 15.63 47.065 48.298 1 21.49 506 ASP A N 1
ATOM 3882 C CA . ASP A 1 506 ? 16.663 46.207 48.916 1 21.15 506 ASP A CA 1
ATOM 3883 C C . ASP A 1 506 ? 16.727 44.897 48.148 1 21.54 506 ASP A C 1
ATOM 3884 O O . ASP A 1 506 ? 15.733 44.166 48.124 1 21.73 506 ASP A O 1
ATOM 3889 N N . PRO A 1 507 ? 17.875 44.525 47.555 1 21.5 507 PRO A N 1
ATOM 3890 C CA . PRO A 1 507 ? 17.947 43.231 46.856 1 22.53 507 PRO A CA 1
ATOM 3891 C C . PRO A 1 507 ? 17.599 42.044 47.744 1 23.91 507 PRO A C 1
ATOM 3892 O O . PRO A 1 507 ? 17.032 41.059 47.241 1 24.81 507 PRO A O 1
ATOM 3896 N N . LYS A 1 508 ? 17.865 42.152 49.068 1 23.49 508 LYS A N 1
ATOM 3897 C CA . LYS A 1 508 ? 17.548 41.038 49.959 1 24.09 508 LYS A CA 1
ATOM 3898 C C . LYS A 1 508 ? 16.045 40.799 50.109 1 24.72 508 LYS A C 1
ATOM 3899 O O . LYS A 1 508 ? 15.653 39.713 50.534 1 26.52 508 LYS A O 1
ATOM 3905 N N . LYS A 1 509 ? 15.21 41.783 49.742 1 22.82 509 LYS A N 1
ATOM 3906 C CA . LYS A 1 509 ? 13.755 41.617 49.859 1 24.21 509 LYS A CA 1
ATOM 3907 C C . LYS A 1 509 ? 13.058 41.417 48.513 1 23.12 509 LYS A C 1
ATOM 3908 O O . LYS A 1 509 ? 11.825 41.244 48.478 1 23.76 509 LYS A O 1
ATOM 3914 N N . VAL A 1 510 ? 13.804 41.441 47.385 1 21.11 510 VAL A N 1
ATOM 3915 C CA . VAL A 1 510 ? 13.156 41.257 46.064 1 19.88 510 VAL A CA 1
ATOM 3916 C C . VAL A 1 510 ? 12.341 39.995 45.972 1 19.37 510 VAL A C 1
ATOM 3917 O O . VAL A 1 510 ? 11.165 40.053 45.537 1 18.81 510 VAL A O 1
ATOM 3921 N N . ARG A 1 511 ? 12.908 38.844 46.342 1 19 511 ARG A N 1
ATOM 3922 C CA . ARG A 1 511 ? 12.186 37.59 46.189 1 20.58 511 ARG A CA 1
ATOM 3923 C C . ARG A 1 511 ? 10.9 37.598 47.003 1 21 511 ARG A C 1
ATOM 3924 O O . ARG A 1 511 ? 9.846 37.327 46.44 1 21.24 511 ARG A O 1
ATOM 3932 N N . GLU A 1 512 ? 10.952 37.981 48.286 1 20.29 512 GLU A N 1
ATOM 3933 C CA . GLU A 1 512 ? 9.727 37.939 49.092 1 21.65 512 GLU A CA 1
ATOM 3934 C C . GLU A 1 512 ? 8.686 38.983 48.667 1 20.22 512 GLU A C 1
ATOM 3935 O O . GLU A 1 512 ? 7.483 38.66 48.61 1 20.76 512 GLU A O 1
ATOM 3941 N N . GLN A 1 513 ? 9.116 40.207 48.294 1 19.04 513 GLN A N 1
ATOM 3942 C CA . GLN A 1 513 ? 8.157 41.249 47.939 1 19.34 513 GLN A CA 1
ATOM 3943 C C . GLN A 1 513 ? 7.549 40.977 46.575 1 19.79 513 GLN A C 1
ATOM 3944 O O . GLN A 1 513 ? 6.352 41.227 46.376 1 19.55 513 GLN A O 1
ATOM 3950 N N . LEU A 1 514 ? 8.348 40.455 45.63 1 18.57 514 LEU A N 1
ATOM 3951 C CA . LEU A 1 514 ? 7.786 40.131 44.317 1 18.87 514 LEU A CA 1
ATOM 3952 C C . LEU A 1 514 ? 6.859 38.92 44.431 1 18.76 514 LEU A C 1
ATOM 3953 O O . LEU A 1 514 ? 5.783 38.93 43.824 1 18.19 514 LEU A O 1
ATOM 3958 N N . ALA A 1 515 ? 7.185 37.899 45.26 1 18.82 515 ALA A N 1
ATOM 3959 C CA . ALA A 1 515 ? 6.273 36.757 45.419 1 19.66 515 ALA A CA 1
ATOM 3960 C C . ALA A 1 515 ? 4.938 37.206 45.987 1 20.09 515 ALA A C 1
ATOM 3961 O O . ALA A 1 515 ? 3.879 36.806 45.49 1 21 515 ALA A O 1
ATOM 3963 N N . GLU A 1 516 ? 4.984 38.113 46.977 1 18.96 516 GLU A N 1
ATOM 3964 C CA . GLU A 1 516 ? 3.748 38.598 47.567 1 19.79 516 GLU A CA 1
ATOM 3965 C C . GLU A 1 516 ? 2.924 39.389 46.562 1 19 516 GLU A C 1
ATOM 3966 O O . GLU A 1 516 ? 1.693 39.231 46.473 1 19.74 516 GLU A O 1
ATOM 3968 N N . ALA A 1 517 ? 3.598 40.205 45.733 1 17.3 517 ALA A N 1
ATOM 3969 C CA . ALA A 1 517 ? 2.855 41.019 44.785 1 17.25 517 ALA A CA 1
ATOM 3970 C C . ALA A 1 517 ? 2.255 40.18 43.664 1 17.37 517 ALA A C 1
ATOM 3971 O O . ALA A 1 517 ? 1.105 40.416 43.244 1 17.38 517 ALA A O 1
ATOM 3973 N N . LEU A 1 518 ? 3.011 39.206 43.165 1 16.65 518 LEU A N 1
ATOM 3974 C CA . LEU A 1 518 ? 2.513 38.371 42.058 1 18.6 518 LEU A CA 1
ATOM 3975 C C . LEU A 1 518 ? 1.291 37.57 42.495 1 19.21 518 LEU A C 1
ATOM 3976 O O . LEU A 1 518 ? 0.458 37.223 41.645 1 21.16 518 LEU A O 1
ATOM 3981 N N . ALA A 1 519 ? 1.196 37.255 43.778 1 18.5 519 ALA A N 1
ATOM 3982 C CA . ALA A 1 519 ? 0.073 36.472 44.341 1 19.85 519 ALA A CA 1
ATOM 3983 C C . ALA A 1 519 ? -1.102 37.36 44.753 1 18.74 519 ALA A C 1
ATOM 3984 O O . ALA A 1 519 ? -2.122 36.839 45.208 1 18.86 519 ALA A O 1
ATOM 3986 N N . TYR A 1 520 ? -1.021 38.697 44.579 1 16.62 520 TYR A N 1
ATOM 3987 C CA . TYR A 1 520 ? -2.093 39.583 45.015 1 15.39 520 TYR A CA 1
ATOM 3988 C C . TYR A 1 520 ? -3.284 39.408 44.107 1 15.51 520 TYR A C 1
ATOM 3989 O O . TYR A 1 520 ? -3.137 39.478 42.885 1 15.24 520 TYR A O 1
ATOM 3998 N N . PRO A 1 521 ? -4.502 39.281 44.667 1 14.4 521 PRO A N 1
ATOM 3999 C CA . PRO A 1 521 ? -5.656 38.998 43.829 1 14.75 521 PRO A CA 1
ATOM 4000 C C . PRO A 1 521 ? -6.311 40.258 43.288 1 15.36 521 PRO A C 1
ATOM 4001 O O . PRO A 1 521 ? -7.428 40.608 43.625 1 16.8 521 PRO A O 1
ATOM 4005 N N . GLY A 1 522 ? -5.58 40.965 42.439 1 14.18 522 GLY A N 1
ATOM 4006 C CA . GLY A 1 522 ? -6.044 42.236 41.905 1 13.71 522 GLY A CA 1
ATOM 4007 C C . GLY A 1 522 ? -4.914 42.858 41.095 1 13.16 522 GLY A C 1
ATOM 4008 O O . GLY A 1 522 ? -3.809 42.305 41.004 1 13.88 522 GLY A O 1
ATOM 4009 N N . PRO A 1 523 ? -5.187 44.067 40.584 1 13.76 523 PRO A N 1
ATOM 4010 C CA . PRO A 1 523 ? -4.122 44.819 39.922 1 13.75 523 PRO A CA 1
ATOM 4011 C C . PRO A 1 523 ? -3.024 45.173 40.91 1 13.52 523 PRO A C 1
ATOM 4012 O O . PRO A 1 523 ? -3.341 45.483 42.067 1 13.81 523 PRO A O 1
ATOM 4016 N N . VAL A 1 524 ? -1.755 45.169 40.516 1 12.85 524 VAL A N 1
ATOM 4017 C CA . VAL A 1 524 ? -0.694 45.594 41.392 1 13.54 524 VAL A CA 1
ATOM 4018 C C . VAL A 1 524 ? 0.452 46.185 40.572 1 13.23 524 VAL A C 1
ATOM 4019 O O . VAL A 1 524 ? 0.744 45.701 39.452 1 13.77 524 VAL A O 1
ATOM 4023 N N . LEU A 1 525 ? 1.004 47.285 41.076 1 12.74 525 LEU A N 1
ATOM 4024 C CA . LEU A 1 525 ? 2.203 47.87 40.485 1 13.39 525 LEU A CA 1
ATOM 4025 C C . LEU A 1 525 ? 3.393 47.649 41.422 1 13.35 525 LEU A C 1
ATOM 4026 O O . LEU A 1 525 ? 3.311 47.938 42.634 1 13.91 525 LEU A O 1
ATOM 4031 N N . ILE A 1 526 ? 4.488 47.065 40.915 1 12.84 526 ILE A N 1
ATOM 4032 C CA . ILE A 1 526 ? 5.692 46.738 41.633 1 12.73 526 ILE A CA 1
ATOM 4033 C C . ILE A 1 526 ? 6.787 47.669 41.173 1 13 526 ILE A C 1
ATOM 4034 O O . ILE A 1 526 ? 7.231 47.529 40.025 1 14.16 526 ILE A O 1
ATOM 4039 N N . ASP A 1 527 ? 7.129 48.681 41.954 1 13.35 527 ASP A N 1
ATOM 4040 C CA . ASP A 1 527 ? 8.11 49.685 41.539 1 13.69 527 ASP A CA 1
ATOM 4041 C C . ASP A 1 527 ? 9.464 49.28 42.06 1 13.94 527 ASP A C 1
ATOM 4042 O O . ASP A 1 527 ? 9.718 49.376 43.265 1 14.77 527 ASP A O 1
ATOM 4047 N N . ILE A 1 528 ? 10.34 48.744 41.187 1 13.71 528 ILE A N 1
ATOM 4048 C CA . ILE A 1 528 ? 11.641 48.248 41.608 1 13.77 528 ILE A CA 1
ATOM 4049 C C . ILE A 1 528 ? 12.693 49.242 41.231 1 14.91 528 ILE A C 1
ATOM 4050 O O . ILE A 1 528 ? 12.894 49.518 40.054 1 15.18 528 ILE A O 1
ATOM 4055 N N . VAL A 1 529 ? 13.404 49.771 42.241 1 15.76 529 VAL A N 1
ATOM 4056 C CA . VAL A 1 529 ? 14.458 50.758 41.973 1 16.44 529 VAL A CA 1
ATOM 4057 C C . VAL A 1 529 ? 15.712 49.994 41.552 1 17.07 529 VAL A C 1
ATOM 4058 O O . VAL A 1 529 ? 16.306 49.253 42.359 1 18.2 529 VAL A O 1
ATOM 4062 N N . THR A 1 530 ? 16.042 50.079 40.273 1 17.18 530 THR A N 1
ATOM 4063 C CA . THR A 1 530 ? 17.131 49.296 39.708 1 18.25 530 THR A CA 1
ATOM 4064 C C . THR A 1 530 ? 18.308 50.175 39.296 1 20.84 530 THR A C 1
ATOM 4065 O O . THR A 1 530 ? 18.225 51.402 39.283 1 22.28 530 THR A O 1
ATOM 4069 N N . ASP A 1 531 ? 19.436 49.517 39.04 1 21.32 531 ASP A N 1
ATOM 4070 C CA . ASP A 1 531 ? 20.691 50.181 38.695 1 23.57 531 ASP A CA 1
ATOM 4071 C C . ASP A 1 531 ? 20.716 50.651 37.255 1 26.42 531 ASP A C 1
ATOM 4072 O O . ASP A 1 531 ? 20.659 49.852 36.329 1 25.97 531 ASP A O 1
ATOM 4077 N N . PRO A 1 532 ? 20.778 51.976 37.024 1 30.07 532 PRO A N 1
ATOM 4078 C CA . PRO A 1 532 ? 20.795 52.484 35.642 1 32.45 532 PRO A CA 1
ATOM 4079 C C . PRO A 1 532 ? 22.083 52.122 34.86 1 36.03 532 PRO A C 1
ATOM 4080 O O . PRO A 1 532 ? 22.067 52.053 33.623 1 36.8 532 PRO A O 1
ATOM 4084 N N . ASN A 1 533 ? 23.166 51.818 35.574 1 37.39 533 ASN A N 1
ATOM 4085 C CA . ASN A 1 533 ? 24.437 51.479 34.936 1 39.95 533 ASN A CA 1
ATOM 4086 C C . ASN A 1 533 ? 24.71 49.965 34.881 1 42.6 533 ASN A C 1
ATOM 4087 O O . ASN A 1 533 ? 25.87 49.56 34.772 1 42.44 533 ASN A O 1
ATOM 4092 N N . ALA A 1 534 ? 23.66 49.132 34.907 1 44.54 534 ALA A N 1
ATOM 4093 C CA . ALA A 1 534 ? 23.847 47.674 34.916 1 46.65 534 ALA A CA 1
ATOM 4094 C C . ALA A 1 534 ? 24.16 47.085 33.53 1 48.9 534 ALA A C 1
ATOM 4095 O O . ALA A 1 534 ? 24.759 46.009 33.45 1 49.66 534 ALA A O 1
ATOM 4097 N N . LEU A 1 535 ? 23.769 47.769 32.45 1 49.73 535 LEU A N 1
ATOM 4098 C CA . LEU A 1 535 ? 24.044 47.306 31.084 1 50.37 535 LEU A CA 1
ATOM 4099 C C . LEU A 1 535 ? 25.534 47.436 30.725 1 50.21 535 LEU A C 1
ATOM 4100 O O . LEU A 1 535 ? 26.008 48.556 30.545 1 50.94 535 LEU A O 1
ATOM 4102 N N . SER A 1 536 ? 26.264 46.304 30.614 1 49.12 536 SER A N 1
ATOM 4103 C CA A SER A 1 536 ? 27.689 46.288 30.277 0.5 49.03 536 SER A CA 1
ATOM 4104 C CA B SER A 1 536 ? 27.687 46.325 30.274 0.5 49.06 536 SER A CA 1
ATOM 4105 C C . SER A 1 536 ? 27.895 46.236 28.763 1 48.75 536 SER A C 1
ATOM 4106 O O . SER A 1 536 ? 27.206 45.471 28.088 1 49.19 536 SER A O 1
ATOM 4111 N N . ILE A 1 537 ? 28.842 47.027 28.223 1 47.14 537 ILE A N 1
ATOM 4112 C CA . ILE A 1 537 ? 29.061 47.028 26.775 1 45.99 537 ILE A CA 1
ATOM 4113 C C . ILE A 1 537 ? 30.514 46.866 26.357 1 42.75 537 ILE A C 1
ATOM 4114 O O . ILE A 1 537 ? 31.378 47.683 26.695 1 43.21 537 ILE A O 1
ATOM 4119 N N . PRO A 1 538 ? 30.788 45.86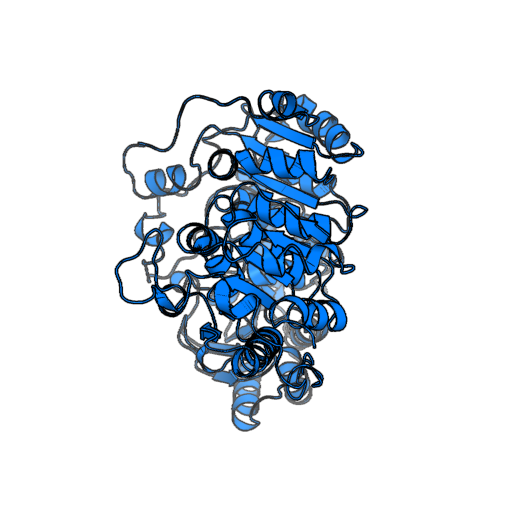8 25.501 1 38.65 538 PRO A N 1
ATOM 4120 C CA . PRO A 1 538 ? 32.147 45.722 24.962 1 35.92 538 PRO A CA 1
ATOM 4121 C C . PRO A 1 538 ? 32.56 47.002 24.229 1 33.63 538 PRO A C 1
ATOM 4122 O O . PRO A 1 538 ? 31.779 47.577 23.477 1 31.91 538 PRO A O 1
ATOM 4126 N N . PRO A 1 539 ? 33.751 47.533 24.543 1 33.19 539 PRO A N 1
ATOM 4127 C CA . PRO A 1 539 ? 34.154 48.821 23.941 1 32.99 539 PRO A CA 1
ATOM 4128 C C . PRO A 1 539 ? 34.204 48.814 22.409 1 33.03 539 PRO A C 1
ATOM 4129 O O . PRO A 1 539 ? 34.176 49.892 21.804 1 34.47 539 PRO A O 1
ATOM 4133 N N . THR A 1 540 ? 34.277 47.631 21.78 1 31.01 540 THR A N 1
ATOM 4134 C CA . THR A 1 540 ? 34.348 47.557 20.326 1 29.94 540 THR A CA 1
ATOM 4135 C C . THR A 1 540 ? 32.995 47.723 19.648 1 29.36 540 THR A C 1
ATOM 4136 O O . THR A 1 540 ? 32.976 47.822 18.417 1 29.65 540 THR A O 1
ATOM 4140 N N . ILE A 1 541 ? 31.862 47.706 20.403 1 27.32 541 ILE A N 1
ATOM 4141 C CA . ILE A 1 541 ? 30.553 47.93 19.758 1 25.7 541 ILE A CA 1
ATOM 4142 C C . ILE A 1 541 ? 30.511 49.402 19.339 1 27.62 541 ILE A C 1
ATOM 4143 O O . ILE A 1 541 ? 31.031 50.255 20.061 1 30.43 541 ILE A O 1
ATOM 4148 N N . THR A 1 542 ? 29.982 49.702 18.151 1 24.61 542 THR A N 1
ATOM 4149 C CA . THR A 1 542 ? 29.904 51.094 17.687 1 24.67 542 THR A CA 1
ATOM 4150 C C . THR A 1 542 ? 28.434 51.587 17.635 1 24.36 542 THR A C 1
ATOM 4151 O O . THR A 1 542 ? 27.511 50.774 17.631 1 23.67 542 THR A O 1
ATOM 4155 N N . TRP A 1 543 ? 28.205 52.918 17.523 1 24.24 543 TRP A N 1
ATOM 4156 C CA . TRP A 1 543 ? 26.831 53.434 17.335 1 23.05 543 TRP A CA 1
ATOM 4157 C C . TRP A 1 543 ? 26.271 52.917 15.998 1 22.28 543 TRP A C 1
ATOM 4158 O O . TRP A 1 543 ? 25.072 52.661 15.921 1 22.09 543 TRP A O 1
ATOM 4169 N N . GLU A 1 544 ? 27.123 52.685 14.991 1 21.56 544 GLU A N 1
ATOM 4170 C CA . GLU A 1 544 ? 26.644 52.152 13.692 1 21.05 544 GLU A CA 1
ATOM 4171 C C . GLU A 1 544 ? 26.096 50.723 13.882 1 20.53 544 GLU A C 1
ATOM 4172 O O . GLU A 1 544 ? 25.066 50.363 13.291 1 20.51 544 GLU A O 1
ATOM 4178 N N . GLN A 1 545 ? 26.691 49.93 14.785 1 19.92 545 GLN A N 1
ATOM 4179 C CA . GLN A 1 545 ? 26.193 48.585 15.07 1 20.61 545 GLN A CA 1
ATOM 4180 C C . GLN A 1 545 ? 24.907 48.691 15.877 1 20.23 545 GLN A C 1
ATOM 4181 O O . GLN A 1 545 ? 23.913 47.99 15.565 1 21.02 545 GLN A O 1
ATOM 4187 N N . VAL A 1 546 ? 24.85 49.558 16.916 1 20.02 546 VAL A N 1
ATOM 4188 C CA . VAL A 1 546 ? 23.618 49.718 17.709 1 21.34 546 VAL A CA 1
ATOM 4189 C C . VAL A 1 546 ? 22.463 50.165 16.794 1 20.27 546 VAL A C 1
ATOM 4190 O O . VAL A 1 546 ? 21.33 49.7 16.949 1 20.23 546 VAL A O 1
ATOM 4194 N N . MET A 1 547 ? 22.773 51.021 15.812 1 19.38 547 MET A N 1
ATOM 4195 C CA . MET A 1 547 ? 21.744 51.499 14.888 1 19.84 547 MET A CA 1
ATOM 4196 C C . MET A 1 547 ? 21.443 50.542 13.743 1 19.01 547 MET A C 1
ATOM 4197 O O . MET A 1 547 ? 20.46 50.75 13.036 1 17.77 547 MET A O 1
ATOM 4202 N N . GLY A 1 548 ? 22.248 49.509 13.552 1 19.58 548 GLY A N 1
ATOM 4203 C CA . GLY A 1 548 ? 21.978 48.501 12.537 1 20.8 548 GLY A CA 1
ATOM 4204 C C . GLY A 1 548 ? 22.417 48.816 11.134 1 20.84 548 GLY A C 1
ATOM 4205 O O . GLY A 1 548 ? 21.897 48.194 10.193 1 20.85 548 GLY A O 1
ATOM 4206 N N . PHE A 1 549 ? 23.422 49.72 10.969 1 19.73 549 PHE A N 1
ATOM 4207 C CA . PHE A 1 549 ? 23.889 49.998 9.605 1 19.46 549 PHE A CA 1
ATOM 4208 C C . PHE A 1 549 ? 25.373 49.69 9.404 1 21.18 549 PHE A C 1
ATOM 4209 O O . PHE A 1 549 ? 26.008 50.277 8.528 1 23.08 549 PHE A O 1
ATOM 4217 N N . SER A 1 550 ? 25.924 48.764 10.216 1 21.28 550 SER A N 1
ATOM 4218 C CA . SER A 1 550 ? 27.311 48.338 9.991 1 21.51 550 SER A CA 1
ATOM 4219 C C . SER A 1 550 ? 27.22 46.964 9.318 1 23.34 550 SER A C 1
ATOM 4220 O O . SER A 1 550 ? 26.663 46.068 9.928 1 25 550 SER A O 1
ATOM 4223 N N . LYS A 1 551 ? 27.658 46.799 8.046 1 24.84 551 LYS A N 1
ATOM 4224 C CA . LYS A 1 551 ? 27.496 45.504 7.371 1 26.05 551 LYS A CA 1
ATOM 4225 C C . LYS A 1 551 ? 28.63 44.515 7.667 1 26.61 551 LYS A C 1
ATOM 4226 O O . LYS A 1 551 ? 28.449 43.321 7.438 1 26.73 551 LYS A O 1
ATOM 4228 N N . ALA A 1 552 ? 29.761 44.988 8.216 1 25.71 552 ALA A N 1
ATOM 4229 C CA . ALA A 1 552 ? 30.895 44.105 8.461 1 25.64 552 ALA A CA 1
ATOM 4230 C C . ALA A 1 552 ? 30.561 42.975 9.435 1 23.98 552 ALA A C 1
ATOM 4231 O O . ALA A 1 552 ? 29.964 43.195 10.489 1 23.89 552 ALA A O 1
ATOM 4233 N N . ALA A 1 553 ? 30.989 41.753 9.122 1 22.86 553 ALA A N 1
ATOM 4234 C CA . ALA A 1 553 ? 30.719 40.576 9.95 1 22.31 553 ALA A CA 1
ATOM 4235 C C . ALA A 1 553 ? 31.04 40.803 11.4 1 22.33 553 ALA A C 1
ATOM 4236 O O . ALA A 1 553 ? 32.115 41.32 11.731 1 23.94 553 ALA A O 1
ATOM 4238 N N . THR A 1 554 ? 30.125 40.389 12.282 1 21.19 554 THR A N 1
ATOM 4239 C CA . THR A 1 554 ? 30.303 40.502 13.721 1 19.69 554 THR A CA 1
ATOM 4240 C C . THR A 1 554 ? 29.729 39.308 14.446 1 20.84 554 THR A C 1
ATOM 4241 O O . THR A 1 554 ? 28.818 38.617 13.958 1 21.17 554 THR A O 1
ATOM 4245 N N . ARG A 1 555 ? 30.324 39.015 15.612 1 20.71 555 ARG A N 1
ATOM 4246 C CA . ARG A 1 555 ? 29.81 38.005 16.532 1 21.25 555 ARG A CA 1
ATOM 4247 C C . ARG A 1 555 ? 29.663 38.591 17.938 1 20.87 555 ARG A C 1
ATOM 4248 O O . ARG A 1 555 ? 29.418 37.827 18.881 1 22.25 555 ARG A O 1
ATOM 4256 N N . THR A 1 556 ? 29.795 39.925 18.101 1 19.99 556 THR A N 1
ATOM 4257 C CA . THR A 1 556 ? 29.781 40.526 19.422 1 19.62 556 THR A CA 1
ATOM 4258 C C . THR A 1 556 ? 28.388 40.864 19.881 1 18.89 556 THR A C 1
ATOM 4259 O O . THR A 1 556 ? 27.58 41.452 19.136 1 18.66 556 THR A O 1
ATOM 4263 N N . VAL A 1 557 ? 28.106 40.53 21.14 1 18.61 557 VAL A N 1
ATOM 4264 C CA . VAL A 1 557 ? 26.823 40.802 21.749 1 16.06 557 VAL A CA 1
ATOM 4265 C C . VAL A 1 557 ? 26.968 41.761 22.949 1 17.13 557 VAL A C 1
ATOM 4266 O O . VAL A 1 557 ? 28.075 41.915 23.5 1 17.99 557 VAL A O 1
ATOM 4270 N N . PHE A 1 558 ? 25.87 42.362 23.405 1 16.53 558 PHE A N 1
ATOM 4271 C CA . PHE A 1 558 ? 25.907 43.155 24.647 1 17.17 558 PHE A CA 1
ATOM 4272 C C . PHE A 1 558 ? 26.335 42.295 25.82 1 17.45 558 PHE A C 1
ATOM 4273 O O . PHE A 1 558 ? 26.034 41.09 25.873 1 16.59 558 PHE A O 1
ATOM 4281 N N . GLY A 1 559 ? 27.073 42.894 26.748 1 17.22 559 GLY A N 1
ATOM 4282 C CA . GLY A 1 559 ? 27.444 42.169 27.962 1 17.11 559 GLY A CA 1
ATOM 4283 C C . GLY A 1 559 ? 26.211 41.85 28.8 1 18.42 559 GLY A C 1
ATOM 4284 O O . GLY A 1 559 ? 25.095 42.292 28.505 1 19.21 559 GLY A O 1
ATOM 4285 N N . GLY A 1 560 ? 26.438 41.106 29.864 1 16.9 560 GLY A N 1
ATOM 4286 C CA . GLY A 1 560 ? 25.379 40.671 30.775 1 16.68 560 GLY A CA 1
ATOM 4287 C C . GLY A 1 560 ? 25.25 39.169 30.798 1 15.4 560 GLY A C 1
ATOM 4288 O O . GLY A 1 560 ? 25.787 38.453 29.935 1 15.34 560 GLY A O 1
ATOM 4289 N N . GLY A 1 561 ? 24.573 38.684 31.825 1 15.17 561 GLY A N 1
ATOM 4290 C CA . GLY A 1 561 ? 24.407 37.253 32.005 1 14.9 561 GLY A CA 1
ATOM 4291 C C . GLY A 1 561 ? 23.134 36.719 31.376 1 13.92 561 GLY A C 1
ATOM 4292 O O . GLY A 1 561 ? 22.404 37.432 30.675 1 14.17 561 GLY A O 1
ATOM 4293 N N . VAL A 1 562 ? 22.93 35.421 31.557 1 13.73 562 VAL A N 1
ATOM 4294 C CA . VAL A 1 562 ? 21.698 34.745 31.168 1 13.69 562 VAL A CA 1
ATOM 4295 C C . VAL A 1 562 ? 21.188 33.959 32.369 1 13.73 562 VAL A C 1
ATOM 4296 O O . VAL A 1 562 ? 21.89 33.712 33.355 1 14.48 562 VAL A O 1
ATOM 4300 N N . GLY A 1 563 ? 19.933 33.539 32.275 1 13.5 563 GLY A N 1
ATOM 4301 C CA . GLY A 1 563 ? 19.241 32.822 33.338 1 14.46 563 GLY A CA 1
ATOM 4302 C C . GLY A 1 563 ? 19.044 31.326 33.178 1 14.87 563 GLY A C 1
ATOM 4303 O O . GLY A 1 563 ? 19.982 30.597 32.806 1 15.16 563 GLY A O 1
ATOM 4304 N N . ALA A 1 564 ? 17.817 30.889 33.414 1 14.47 564 ALA A N 1
ATOM 4305 C CA . ALA A 1 564 ? 17.511 29.458 33.471 1 14.95 564 ALA A CA 1
ATOM 4306 C C . ALA A 1 564 ? 17.662 28.739 32.161 1 15.08 564 ALA A C 1
ATOM 4307 O O . ALA A 1 564 ? 17.7 27.501 32.226 1 15.16 564 ALA A O 1
ATOM 4309 N N . MET A 1 565 ? 17.888 29.441 31.036 1 14.88 565 MET A N 1
ATOM 4310 C CA . MET A 1 565 ? 18.194 28.731 29.783 1 14.75 565 MET A CA 1
ATOM 4311 C C . MET A 1 565 ? 19.441 27.833 29.932 1 15.32 565 MET A C 1
ATOM 4312 O O . MET A 1 565 ? 19.605 26.893 29.16 1 15.25 565 MET A O 1
ATOM 4317 N N . ILE A 1 566 ? 20.301 28.129 30.923 1 14.87 566 ILE A N 1
ATOM 4318 C CA . ILE A 1 566 ? 21.537 27.348 31.044 1 15.08 566 ILE A CA 1
ATOM 4319 C C . ILE A 1 566 ? 21.239 25.949 31.51 1 15.54 566 ILE A C 1
ATOM 4320 O O . ILE A 1 566 ? 22.083 25.056 31.269 1 15.69 566 ILE A O 1
ATOM 4325 N N . ASP A 1 567 ? 20.055 25.702 32.118 1 15.89 567 ASP A N 1
ATOM 4326 C CA . ASP A 1 567 ? 19.77 24.337 32.578 1 16.19 567 ASP A CA 1
ATOM 4327 C C . ASP A 1 567 ? 19.615 23.373 31.403 1 16.16 567 ASP A C 1
ATOM 4328 O O . ASP A 1 567 ? 20.173 22.273 31.422 1 16.17 567 ASP A O 1
ATOM 4333 N N . LEU A 1 568 ? 18.917 23.79 30.35 1 15.62 568 LEU A N 1
ATOM 4334 C CA . LEU A 1 568 ? 18.799 22.966 29.159 1 15.58 568 LEU A CA 1
ATOM 4335 C C . LEU A 1 568 ? 20.143 22.822 28.476 1 14.73 568 LEU A C 1
ATOM 4336 O O . LEU A 1 568 ? 20.475 21.75 27.983 1 15.95 568 LEU A O 1
ATOM 4341 N N . ALA A 1 569 ? 20.935 23.896 28.423 1 14.65 569 ALA A N 1
ATOM 4342 C CA . ALA A 1 569 ? 22.263 23.79 27.786 1 14.34 569 ALA A CA 1
ATOM 4343 C C . ALA A 1 569 ? 23.094 22.689 28.461 1 15.12 569 ALA A C 1
ATOM 4344 O O . ALA A 1 569 ? 23.774 21.917 27.781 1 15.38 569 ALA A O 1
ATOM 4346 N N . ARG A 1 570 ? 23.005 22.622 29.799 1 14.54 570 ARG A N 1
ATOM 4347 C CA . ARG A 1 570 ? 23.803 21.64 30.546 1 14.51 570 ARG A CA 1
ATOM 4348 C C . ARG A 1 570 ? 23.227 20.244 30.438 1 15.29 570 ARG A C 1
ATOM 4349 O O . ARG A 1 570 ? 24.016 19.307 30.262 1 15.98 570 ARG A O 1
ATOM 4357 N N . SER A 1 571 ? 21.893 20.079 30.472 1 16.01 571 SER A N 1
ATOM 4358 C CA . SER A 1 571 ? 21.335 18.733 30.255 1 17.37 571 SER A CA 1
ATOM 4359 C C . SER A 1 571 ? 21.653 18.241 28.833 1 16.51 571 SER A C 1
ATOM 4360 O O . SER A 1 571 ? 21.961 17.052 28.66 1 17.38 571 SER A O 1
ATOM 4363 N N . ASN A 1 572 ? 21.688 19.16 27.838 1 15.81 572 ASN A N 1
ATOM 4364 C CA . ASN A 1 572 ? 22.035 18.717 26.494 1 16.66 572 ASN A CA 1
ATOM 4365 C C . ASN A 1 572 ? 23.47 18.218 26.43 1 16.96 572 ASN A C 1
ATOM 4366 O O . ASN A 1 572 ? 23.719 17.245 25.711 1 18.89 572 ASN A O 1
ATOM 4371 N N . ILE A 1 573 ? 24.383 18.786 27.246 1 15.99 573 ILE A N 1
ATOM 4372 C CA . ILE A 1 573 ? 25.753 18.271 27.255 1 16.38 573 ILE A CA 1
ATOM 4373 C C . ILE A 1 573 ? 25.779 16.869 27.858 1 16.09 573 ILE A C 1
ATOM 4374 O O . ILE A 1 573 ? 26.434 15.949 27.334 1 17.14 573 ILE A O 1
ATOM 4379 N N . ARG A 1 574 ? 25.094 16.729 29.005 1 16.27 574 ARG A N 1
ATOM 4380 C CA . ARG A 1 574 ? 25.128 15.419 29.683 1 17.48 574 ARG A CA 1
ATOM 4381 C C . ARG A 1 574 ? 24.489 14.327 28.836 1 18.93 574 ARG A C 1
ATOM 4382 O O . ARG A 1 574 ? 24.842 13.148 29.012 1 20.52 574 ARG A O 1
ATOM 4390 N N . ASN A 1 575 ? 23.596 14.683 27.909 1 18.28 575 ASN A N 1
ATOM 4391 C CA . ASN A 1 575 ? 22.938 13.668 27.072 1 20.46 575 ASN A CA 1
ATOM 4392 C C . ASN A 1 575 ? 23.64 13.408 25.741 1 21.39 575 ASN A C 1
ATOM 4393 O O . ASN A 1 575 ? 23.095 12.652 24.912 1 22.58 575 ASN A O 1
ATOM 4398 N N . ILE A 1 576 ? 24.81 14.027 25.47 1 19.9 576 ILE A N 1
ATOM 4399 C CA . ILE A 1 576 ? 25.525 13.765 24.204 1 20.62 576 ILE A CA 1
ATOM 4400 C C . ILE A 1 576 ? 25.921 12.284 24.159 1 22.51 576 ILE A C 1
ATOM 4401 O O . ILE A 1 576 ? 26.523 11.778 25.137 1 23.5 576 ILE A O 1
ATOM 4406 N N . PRO A 1 577 ? 25.492 11.563 23.102 1 23.87 577 PRO A N 1
ATOM 4407 C CA . PRO A 1 577 ? 25.803 10.117 23.007 1 27.2 577 PRO A CA 1
ATOM 4408 C C . PRO A 1 577 ? 27.292 9.854 23.101 1 30.23 577 PRO A C 1
ATOM 4409 O O . PRO A 1 577 ? 28.103 10.617 22.598 1 28.9 577 PRO A O 1
ATOM 4413 N N . THR A 1 578 ? 27.671 8.752 23.766 1 34.57 578 THR A N 1
ATOM 4414 C CA . THR A 1 578 ? 29.087 8.424 23.954 1 39.34 578 THR A CA 1
ATOM 4415 C C . THR A 1 578 ? 29.66 7.745 22.709 1 42.59 578 THR A C 1
ATOM 4416 O O . THR A 1 578 ? 30.599 6.949 22.828 1 44.66 578 THR A O 1
#

Secondary structure (DSSP, 8-state):
--BHHHHHHHHHHHTT--EEEE---GGGHHHHHHHHHSSPEEEE-SSHHHHHHHHHHHHHHHSS-EEEEE-TTHHHHTTHHHHHHHHHTT--EEEEEEE--GGGTTS--TT---HHHHTTTT-SEEEE--SHHHHHHHHHHHHHHHHTT---EEEEEETTGGGSBP--STTTTSPP-------PPPHHHHHHHHHHHHH-SSEEEEE-GGGTT-HHHHHHHHHHHT--EEE-HHHHHHHSTT-TTEEEE-STT-BTTHHHHHHHSSEEEEES-----GGGS--SSEEEEESSGGGTTSSS--SEEEES-HHHHHHHHGGGSPPP---HHHHHHHHHHHHHHHHHHHHH-TTGGG-SSBPHHHHHHHHHHHS-TT-EEEE-SSHHHHHHHHH---GGG--EEEE-TTT--TT-HHHHHHHHHHH-TTS-EEEEEEHHHHHHTTTHHHHHHHHT---EEEEEE-SB-HHHHHHHHHHT----SSB-----HHHHHHHTT-EEEEE--GGGHHHHHHHHHT-SS-EEEEEEB-TT-----TT--HHHHHT---S-----------THHHHHHHHHHTS--

InterPro domains:
  IPR011766 Thiamine pyrophosphate enzyme, TPP-binding [PF02775] (381-528)
  IPR012000 Thiamine pyrophosphate enzyme, central domain [PF00205] (192-317)
  IPR012001 Thiamine pyrophosphate enzyme, N-terminal TPP-binding domain [PF02776] (5-113)
  IPR029035 DHS-like NAD/FAD-binding domain superfamily [SSF52467] (182-344)
  IPR029061 Thiamin diphosphate-binding fold [SSF52518] (3-166)
  IPR029061 Thiamin diphosphate-binding fold [SSF52518] (358-551)
  IPR047211 Pyruvate oxidase/Pyruvate dehydrogenase [ubiquinone]-like [PTHR42981] (3-571)
  IPR047212 Pyruvate oxidase POXB-like, PP-binding domain [cd02014] (358-536)

Nearest PDB structures (foldseek):
  9ev3-assembly1_A  TM=1.002E+00  e=0.000E+00  Corynebacterium glutamicum ATCC 13032
  9ev5-assembly1_D  TM=1.000E+00  e=0.000E+00  Corynebacterium glutamicum
  9ev6-assembly1_B  TM=9.978E-01  e=2.833E-102  Corynebacterium glutamicum ATCC 13032
  4rjk-assembly1_D  TM=8.506E-01  e=1.388E-36  Bacillus subtilis PY79
  1ozf-assembly1_A-2  TM=8.744E-01  e=1.901E-35  Klebsiella pneumoniae

Solvent-accessible surface area: 22886 Å² total; per-residue (Å²): 147,109,22,0,1,62,18,0,2,70,10,0,64,92,68,47,13,138,30,0,0,0,44,68,19,68,12,0,77,32,0,31,71,7,4,164,118,25,136,8,86,52,4,58,0,101,38,11,28,1,0,0,0,0,0,2,0,9,3,63,34,51,35,103,15,1,0,0,0,0,12,5,0,73,5,0,50,87,0,47,64,0,0,49,0,1,43,125,21,44,2,53,0,0,0,0,0,0,1,1,52,43,96,62,55,64,73,132,76,145,62,37,42,82,0,34,119,82,0,105,132,1,12,41,40,3,81,54,0,98,15,4,85,53,0,0,111,14,0,35,59,0,1,41,20,0,18,62,56,133,5,0,0,0,0,0,1,0,7,61,4,0,157,72,100,24,12,111,12,76,57,33,125,54,132,26,76,60,59,124,105,107,47,110,10,79,107,108,54,5,57,44,2,12,100,7,0,34,103,6,158,15,0,0,0,1,0,2,38,44,0,113,126,2,56,73,34,0,36,103,1,0,92,60,2,23,0,0,0,0,1,8,38,18,0,8,33,44,0,9,22,77,0,68,5,1,0,0,4,4,3,28,31,1,9,20,0,0,8,24,0,3,47,70,14,66,0,2,1,5,2,10,8,44,14,64,109,46,19,7,12,20,126,111,32,0,0,4,0,12,104,65,33,86,50,34,35,119,63,20,65,30,110,49,57,0,52,0,40,4,14,3,0,2,92,60,2,17,102,117,3,141,116,26,116,93,46,72,26,0,24,126,2,4,113,15,0,36,142,59,1,30,57,38,50,138,90,74,18,145,66,23,77,126,67,103,55,0,17,5,5,37,0,0,48,3,0,19,107,50,7,67,139,66,0,0,0,0,0,4,37,16,24,5,17,2,10,7,0,4,8,1,27,12,40,126,32,67,10,47,16,1,2,3,55,100,53,42,12,57,2,0,0,6,1,2,0,1,0,4,0,13,45,64,109,149,48,21,0,0,0,0,0,17,22,22,6,4,41,108,16,58,33,2,6,74,0,3,92,93,26,131,0,26,2,12,2,0,0,9,2,25,25,8,61,11,48,65,14,3,12,32,97,13,73,65,72,119,95,169,45,1,50,119,157,99,62,46,7,7,118,62,0,57,95,21,45,8,108,27,35,66,0,76,52,7,160,97,0,104,109,47,0,40,70,7,12,82,79,128,9,26,4,1,0,0,0,29,4,15,36,104,12,25,42,38,33,129,105,3,54,89,66,36,34,109,50,126,27,81,74,102,17,117,46,40,8,10,4,0,8,11,42,3,16,90,40,2,93,34,11,50,177,113,29,85,184

Organism: Corynebacterium glutamicum (strain ATCC 13032 / DSM 20300 / JCM 1318 / BCRC 11384 / CCUG 27702 / LMG 3730 / NBRC 12168 / NCIMB 10025 / NRRL B-2784 / 534) (NCBI:txid196627)

Radius of gyration: 24.78 Å; Cα contacts (8 Å, |Δi|>4): 1382; chains: 1; bounding box: 69×64×58 Å

Sequence (577 aa):
AHSYAEQLLIDTLEAQGVKRIYGLVVGGDDSSLLNPIVDDAVRQSDIEWVHHVRNEEAAAFAAGAESLITGELAVCAASCGPGNTHLIQGLYDSHRNGAKVLAIASSHIPSAQIGSTFFQETHPEILFKECSGYCEMVNGGEQGERRILHHAIQSTMAGKGVSVVVIPGDIAKEDDAGDGTYSNSTISSGTPVVFPDPTEAAALVEAINNAKSVTLFCGAGVKNARAQVLELAEKIKSPIGHALGGKQYIQHENPFEVGMSSGLLGYGACVVDASNEADLLILLGTDFPYSDFLPKDNVAQVDINGAHIGRRTTVKYPVTGDVAATIENILPHVKEKTDRSFLDRMLKAHERKLSSVVETYTHNVEKHVPIHPEYVASILNELADKDAVFTVDTGMCNVWHARYIEENPEGTRDFVGSFRHGTMANALPHAIGAQSVDRNRQVIAMCGDGGLGMLLGELLTVKLHQQLPLKAVVFNNSSLGMMVKLEMLVEGQPEFGTDHEEVNFAEEIAAAAGIKSVRITDPKKVREQLAEALAYPGPVLIDIVTDPNALSSIPPTITWEQVMGFSKAATRTVFGGGVGAMIDLARSNIRNIPT